Protein AF-0000000075262605 (afdb_homodimer)

pLDDT: mean 83.31, std 26.07, range [16.7, 98.94]

Radius of gyration: 32.66 Å; Cα contacts (8 Å, |Δi|>4): 1355; chains: 2; bounding box: 134×86×86 Å

Secondary structure (DSSP, 8-state):
----------------------------------------------S--GGGG------EEEEE-SS-EEEEETTTTEEEEEEEEE-TTTTS--TT--GGG---B--TTS-GGG---GGGTTTSS-EEEESS-GGG--S-HHHHHHTTBGGGEEEE-IIIIIIIIHHHHHHHHHHGGGT-SEEEEEEEEE--PEEE-SS--SS-EEEETTEEEEE-TTS-EEEEEE--TTT-EEEEEEEEE-TTSS-EE--SEEEEEEEEESSS-EEEEEEEEESS---TTS-GGGGEE-HHHHHHHHT----TTS-GGGPEEHHHHS----/----------------------------------------------S--GGGG------EEEEE-SSEEEEEETTTTEEEEEEEEE-TTTTS--TT--GGG---B--TTS-GGG---GGGTTTSS-EEEESS-GGG--S-HHHHHHTTBGGGEEEE-IIIIIIIIHHHHHHHHHHGGGT-SEEEEEEEEE--PEEE-SS--SS-EEEETTEEEEE-TTS-EEEEEE--TTT-EEEEEEEEE-TTSS-EE--SEEEEEEEEESSS-EEEEEEEEESS---TTS-GGGGEE-HHHHHHHHT----TTS-GGGPEEHHHHS----

Solvent-accessible surface area (backbone atoms only — not comparable to full-atom values): 34974 Å² total; per-residue (Å²): 134,80,89,85,86,86,87,92,85,90,88,90,85,89,87,83,73,80,82,80,81,76,78,78,77,73,78,75,77,72,75,70,74,68,70,73,63,79,67,70,67,66,71,72,64,65,80,39,61,56,56,78,33,37,71,41,54,71,62,69,49,74,45,82,45,67,47,31,34,29,24,26,32,38,36,42,45,23,31,58,33,27,30,27,51,42,26,60,72,50,54,39,70,30,84,90,43,55,75,88,78,46,61,75,38,50,42,81,87,43,59,75,84,48,44,53,51,68,62,31,45,59,92,57,80,40,35,85,27,55,51,53,47,52,85,63,18,26,51,34,51,67,34,27,36,57,37,28,24,40,56,35,23,40,50,24,34,36,76,34,14,52,78,33,43,52,45,36,48,52,50,46,59,58,55,46,29,80,80,20,63,37,34,34,40,38,20,26,59,32,67,49,30,28,55,56,64,93,56,90,64,87,65,68,35,31,36,50,33,43,30,28,34,29,46,49,99,57,53,42,56,40,80,72,40,66,44,62,46,87,78,66,46,31,28,36,63,34,49,31,35,30,44,76,15,62,51,29,52,33,42,49,22,32,36,41,37,37,44,34,22,80,70,90,56,44,28,34,44,26,33,54,44,65,53,40,60,34,52,65,83,54,49,48,60,45,27,54,50,61,61,64,35,54,23,48,42,58,30,35,48,75,44,72,72,48,73,68,88,69,47,39,56,32,64,79,77,41,83,46,59,85,137,84,83,83,80,88,84,91,83,91,87,89,80,86,80,77,76,70,78,73,77,76,77,75,76,71,79,73,76,71,75,70,76,68,69,75,65,78,67,72,66,66,71,70,65,65,82,40,60,56,55,76,33,36,72,40,53,72,63,69,49,74,45,82,48,66,47,30,35,29,26,28,32,38,37,42,45,25,32,59,34,27,30,28,51,44,26,61,71,49,54,38,68,29,84,90,43,54,74,87,78,45,61,75,37,52,43,81,88,43,61,75,85,48,44,53,51,67,59,31,45,59,93,56,80,40,35,84,27,55,52,52,48,52,84,63,16,27,50,34,50,68,33,27,37,57,35,29,24,40,55,36,22,40,50,22,35,36,77,35,14,50,78,34,44,52,45,36,48,51,49,45,59,60,56,46,27,80,81,20,62,38,33,36,40,38,20,28,58,32,69,48,30,28,55,56,66,97,58,90,64,88,64,68,34,30,37,51,35,44,30,28,33,29,46,47,99,58,53,40,57,39,80,73,42,67,43,61,48,86,76,65,46,32,28,36,63,35,49,31,35,29,45,75,15,61,52,29,53,32,43,48,22,33,36,42,37,38,43,34,23,82,71,90,57,43,27,34,44,26,34,54,44,65,54,40,60,36,52,67,84,53,49,47,61,42,26,54,50,61,59,64,36,55,23,47,42,58,30,34,50,76,44,74,72,49,72,68,87,69,47,40,57,34,64,78,76,41,84,46,58,86

Organism: NCBI:txid747725

Sequence (644 aa):
MAIPLSHYFWLTGGFFMGMFFMYNIVPFRITNQHQRGNNLHIRQEPPNNVLKFGNPGPISDIFQRTAYTASFNRRDRIPHWVGEHLTAESLRRGQNVSRDKSRFTGDQAVPDMFRVYTNDYTNSGYDRGHMAPAGDAVSSQAAMDETFLLTNIAPQVGPGFNRQYWAYLEQFCRDLTKNFTDVYVYSGPLFLPQLATTRASSSEAYALADSKIEFDEDGAIKVISKVSNTKDKYRMQYDMIGANGPTIAVPTHYFKILLVSNGTDYASGAFVLPNQAIDHAIPLDRFLVDLRAIEKASGLTFFELLDRTTFTNLCDLVRCVVMAIPLSHYFWLTGGFFMGMFFMYNIVPFRITNQHQRGNNLHIRQEPPNNVLKFGNPGPISDIFQRTAYTASFNRRDRIPHWVGEHLTAESLRRGQNVSRDKSRFTGDQAVPDMFRVYTNDYTNSGYDRGHMAPAGDAVSSQAAMDETFLLTNIAPQVGPGFNRQYWAYLEQFCRDLTKNFTDVYVYSGPLFLPQLATTRASSSEAYALADSKIEFDEDGAIKVISKVSNTKDKYRMQYDMIGANGPTIAVPTHYFKILLVSNGTDYASGAFVLPNQAIDHAIPLDRFLVDLRAIEKASGLTFFELLDRTTFTNLCDLVRCVV

Foldseek 3Di:
DDDDDDDDDDDDDDDDDPDPPPPPPPPPPPPPPPPPPCPPPVVPDPPDCPCVVHDPDDDQDWDDADFWIFGFDLQQLETLKIKGKAAPVQQDAAPPADLVVAAAAWDPVDPPSRIDGPVLCPVQQWDFAFRDALSSHRRDNRSSNVSNHSNRTATFHDAQDRPAPVVVVVVVQNVVNVVFRIKMKMKGFFWWWWWDDPDPDPWIWTDLQQWIWTADPQQFTDTDDGNDPPPIDTGTDFFFTGDVDRRHTHGQKMKMKMWTHNPDAIAIWIFIGGRDRHDLADFRCSRTDDPVSRCNRSVDDPDPVDDCVRHHHPCVVDPRHD/DQPDDDDDDDDDDDDPPPPPPPPPVPVPPPPCPVPPPPPPPVVPDPPDCPCVVHDPDDDQDWDDADFWIFGFDLQQLETLKIKGKAAPVQQDAAPPADLVPAAAAWDPVDPPSRIDGPVLCPVQQWDFAFRDALSSHRRDNRSSNVSNHSNRTATFHDAQDRPAPVVVVVVVQNVVNVVFRIKMKMKGFFWWWWWDDPDPDPWIWTDLQQWIWTADPQQFTDTDDGNDPPPIDTGTDFFFTGDVDRRHTHGQKMKMKMWTHNPDAIAIWIFIGGRDRHDLADFRCSRTDDPVSRCNRSVDDPPPVDDCVRHHHPCVVDPRHD

Nearest PDB structures (foldseek):
  3ism-assembly1_A  TM=8.769E-01  e=5.949E-26  Drosophila melanogaster
  4qn0-assembly2_B  TM=9.328E-01  e=4.264E-24  Caenorhabditis elegans
  5gkc-assembly1_B  TM=9.105E-01  e=2.862E-24  Caenorhabditis elegans
  3s5b-assembly1_B  TM=9.061E-01  e=8.943E-24  Caenorhabditis elegans
  5gkp-assembly1_B  TM=9.124E-01  e=1.493E-23  Caenorhabditis elegans

Structure (mmCIF, N/CA/C/O backbone):
data_AF-0000000075262605-model_v1
#
loop_
_entity.id
_entity.type
_entity.pdbx_description
1 polymer Endonuclease
#
loop_
_atom_site.group_PDB
_atom_site.id
_atom_site.type_symbol
_atom_site.label_atom_id
_atom_site.label_alt_id
_atom_site.label_comp_id
_atom_site.label_asym_id
_atom_site.label_entity_id
_atom_site.label_seq_id
_atom_site.pdbx_PDB_ins_code
_atom_site.Cartn_x
_atom_site.Cartn_y
_atom_site.Cartn_z
_atom_site.occupancy
_atom_site.B_iso_or_equiv
_atom_site.auth_seq_id
_atom_site.auth_comp_id
_atom_site.auth_asym_id
_atom_site.auth_atom_id
_atom_site.pdbx_PDB_model_num
ATOM 1 N N . MET A 1 1 ? 63.75 -52.125 20.531 1 20.48 1 MET A N 1
ATOM 2 C CA . MET A 1 1 ? 64 -52.719 21.844 1 20.48 1 MET A CA 1
ATOM 3 C C . MET A 1 1 ? 63.625 -51.75 22.969 1 20.48 1 MET A C 1
ATOM 5 O O . MET A 1 1 ? 64.125 -51.875 24.094 1 20.48 1 MET A O 1
ATOM 9 N N . ALA A 1 2 ? 62.938 -50.688 22.656 1 19.08 2 ALA A N 1
ATOM 10 C CA . ALA A 1 2 ? 63.094 -49.469 23.422 1 19.08 2 ALA A CA 1
ATOM 11 C C . ALA A 1 2 ? 62.656 -49.656 24.859 1 19.08 2 ALA A C 1
ATOM 13 O O . ALA A 1 2 ? 61.844 -50.531 25.156 1 19.08 2 ALA A O 1
ATOM 14 N N . ILE A 1 3 ? 63.031 -48.594 25.609 1 18.39 3 ILE A N 1
ATOM 15 C CA . ILE A 1 3 ? 63.344 -48.531 27.031 1 18.39 3 ILE A CA 1
ATOM 16 C C . ILE A 1 3 ? 62.062 -48.719 27.844 1 18.39 3 ILE A C 1
ATOM 18 O O . ILE A 1 3 ? 61 -48.219 27.453 1 18.39 3 ILE A O 1
ATOM 22 N N . PRO A 1 4 ? 62.156 -48.906 29.156 1 18.47 4 PRO A N 1
ATOM 23 C CA . PRO A 1 4 ? 61.75 -49.719 30.297 1 18.47 4 PRO A CA 1
ATOM 24 C C . PRO A 1 4 ? 60.688 -49.031 31.156 1 18.47 4 PRO A C 1
ATOM 26 O O . PRO A 1 4 ? 59.688 -49.656 31.547 1 18.47 4 PRO A O 1
ATOM 29 N N . LEU A 1 5 ? 61.062 -47.781 31.672 1 17.72 5 LEU A N 1
ATOM 30 C CA . LEU A 1 5 ? 61.281 -47.688 33.094 1 17.72 5 LEU A CA 1
ATOM 31 C C . LEU A 1 5 ? 59.969 -47.625 33.844 1 17.72 5 LEU A C 1
ATOM 33 O O . LEU A 1 5 ? 58.969 -47.125 33.312 1 17.72 5 LEU A O 1
ATOM 37 N N . SER A 1 6 ? 59.938 -47.5 35.281 1 17.69 6 SER A N 1
ATOM 38 C CA . SER A 1 6 ? 59.562 -48.188 36.531 1 17.69 6 SER A CA 1
ATOM 39 C C . SER A 1 6 ? 58.438 -47.438 37.219 1 17.69 6 SER A C 1
ATOM 41 O O . SER A 1 6 ? 57.375 -48.031 37.531 1 17.69 6 SER A O 1
ATOM 43 N N . HIS A 1 7 ? 58.719 -46.5 38.281 1 16.7 7 HIS A N 1
ATOM 44 C CA . HIS A 1 7 ? 58.656 -46.812 39.719 1 16.7 7 HIS A CA 1
ATOM 45 C C . HIS A 1 7 ? 57.344 -46.312 40.312 1 16.7 7 HIS A C 1
ATOM 47 O O . HIS A 1 7 ? 56.594 -47.125 40.875 1 16.7 7 HIS A O 1
ATOM 53 N N . TYR A 1 8 ? 57.438 -45.25 41.344 1 17.06 8 TYR A N 1
ATOM 54 C CA . TYR A 1 8 ? 57.312 -45.312 42.781 1 17.06 8 TYR A CA 1
ATOM 55 C C . TYR A 1 8 ? 55.875 -44.969 43.219 1 17.06 8 TYR A C 1
ATOM 57 O O . TYR A 1 8 ? 55.125 -44.312 42.5 1 17.06 8 TYR A O 1
ATOM 65 N N . PHE A 1 9 ? 55.594 -44.781 44.594 1 17.5 9 PHE A N 1
ATOM 66 C CA . PHE A 1 9 ? 54.938 -45.312 45.812 1 17.5 9 PHE A CA 1
ATOM 67 C C . PHE A 1 9 ? 53.781 -44.406 46.219 1 17.5 9 PHE A C 1
ATOM 69 O O . PHE A 1 9 ? 52.656 -44.875 46.406 1 17.5 9 PHE A O 1
ATOM 76 N N . TRP A 1 10 ? 54.062 -43.406 47.25 1 16.89 10 TRP A N 1
ATOM 77 C CA . TRP A 1 10 ? 53.625 -43.469 48.625 1 16.89 10 TRP A CA 1
ATOM 78 C C . TRP A 1 10 ? 52.281 -42.812 48.844 1 16.89 10 TRP A C 1
ATOM 80 O O . TRP A 1 10 ? 51.812 -42.031 48 1 16.89 10 TRP A O 1
ATOM 90 N N . LEU A 1 11 ? 52 -42.156 50.125 1 17.41 11 LEU A N 1
ATOM 91 C CA . LEU A 1 11 ? 51.25 -42.406 51.344 1 17.41 11 LEU A CA 1
ATOM 92 C C . LEU A 1 11 ? 50.031 -41.469 51.438 1 17.41 11 LEU A C 1
ATOM 94 O O . LEU A 1 11 ? 48.906 -41.938 51.656 1 17.41 11 LEU A O 1
ATOM 98 N N . THR A 1 12 ? 50.188 -40.25 52.281 1 17.58 12 THR A N 1
ATOM 99 C CA . THR A 1 12 ? 49.656 -40 53.625 1 17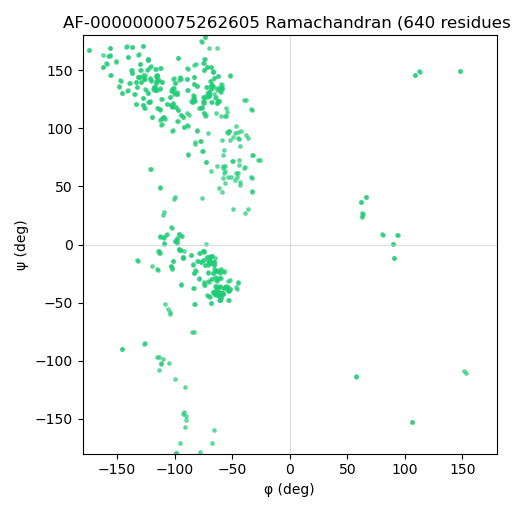.58 12 THR A CA 1
ATOM 100 C C . THR A 1 12 ? 48.281 -39.281 53.531 1 17.58 12 THR A C 1
ATOM 102 O O . THR A 1 12 ? 47.938 -38.781 52.469 1 17.58 12 THR A O 1
ATOM 105 N N . GLY A 1 13 ? 47.938 -38.312 54.562 1 17.58 13 GLY A N 1
ATOM 106 C CA . GLY A 1 13 ? 47.062 -38.188 55.719 1 17.58 13 GLY A CA 1
ATOM 107 C C . GLY A 1 13 ? 45.844 -37.312 55.469 1 17.58 13 GLY A C 1
ATOM 108 O O . GLY A 1 13 ? 44.719 -37.781 55.469 1 17.58 13 GLY A O 1
ATOM 109 N N . GLY A 1 14 ? 45.844 -35.906 56 1 17.64 14 GLY A N 1
ATOM 110 C CA . GLY A 1 14 ? 45.062 -35.375 57.094 1 17.64 14 GLY A CA 1
ATOM 111 C C . GLY A 1 14 ? 43.719 -34.781 56.656 1 17.64 14 GLY A C 1
ATOM 112 O O . GLY A 1 14 ? 43.406 -34.812 55.469 1 17.64 14 GLY A O 1
ATOM 113 N N . PHE A 1 15 ? 43.438 -33.344 57 1 21.19 15 PHE A N 1
ATOM 114 C CA . PHE A 1 15 ? 42.531 -32.656 57.938 1 21.19 15 PHE A CA 1
ATOM 115 C C . PHE A 1 15 ? 41.312 -32.094 57.219 1 21.19 15 PHE A C 1
ATOM 117 O O . PHE A 1 15 ? 41.438 -31.531 56.125 1 21.19 15 PHE A O 1
ATOM 124 N N . PHE A 1 16 ? 40.031 -32.531 57.562 1 21.19 16 PHE A N 1
ATOM 125 C CA . PHE A 1 16 ? 38.625 -32.562 57.25 1 21.19 16 PHE A CA 1
ATOM 126 C C . PHE A 1 16 ? 38 -31.156 57.344 1 21.19 16 PHE A C 1
ATOM 128 O O . PHE A 1 16 ? 36.844 -30.953 57.031 1 21.19 16 PHE A O 1
ATOM 135 N N . MET A 1 17 ? 38.656 -30.078 57.906 1 20 17 MET A N 1
ATOM 136 C CA . MET A 1 17 ? 37.812 -29.312 58.812 1 20 17 MET A CA 1
ATOM 137 C C . MET A 1 17 ? 36.781 -28.516 58.062 1 20 17 MET A C 1
ATOM 139 O O . MET A 1 17 ? 36.094 -27.656 58.625 1 20 17 MET A O 1
ATOM 143 N N . GLY A 1 18 ? 36.594 -28.469 56.812 1 21.12 18 GLY A N 1
ATOM 144 C CA . GLY A 1 18 ? 36.125 -27.172 56.344 1 21.12 18 GLY A CA 1
ATOM 145 C C . GLY A 1 18 ? 34.75 -26.781 56.906 1 21.12 18 GLY A C 1
ATOM 146 O O . GLY A 1 18 ? 33.906 -27.656 57.125 1 21.12 18 GLY A O 1
ATOM 147 N N . MET A 1 19 ? 34.562 -25.5 57.438 1 21.2 19 MET A N 1
ATOM 148 C CA . MET A 1 19 ? 33.656 -24.688 58.25 1 21.2 19 MET A CA 1
ATOM 149 C C . MET A 1 19 ? 32.281 -24.594 57.656 1 21.2 19 MET A C 1
ATOM 151 O O . MET A 1 19 ? 32.125 -24.281 56.469 1 21.2 19 MET A O 1
ATOM 155 N N . PHE A 1 20 ? 31.219 -25.234 58.281 1 22.56 20 PHE A N 1
ATOM 156 C CA . PHE A 1 20 ? 29.766 -25.344 58.188 1 22.56 20 PHE A CA 1
ATOM 157 C C . PHE A 1 20 ? 29.109 -23.969 58.281 1 22.56 20 PHE A C 1
ATOM 159 O O . PHE A 1 20 ? 29.016 -23.406 59.375 1 22.56 20 PHE A O 1
ATOM 166 N N . PHE A 1 21 ? 29.469 -22.891 57.469 1 21.58 21 PHE A N 1
ATOM 167 C CA . PHE A 1 21 ? 28.891 -21.578 57.75 1 21.58 21 PHE A CA 1
ATOM 168 C C . PHE A 1 21 ? 27.375 -21.656 57.781 1 21.58 21 PHE A C 1
ATOM 170 O O . PHE A 1 21 ? 26.75 -22.172 56.844 1 21.58 21 PHE A O 1
ATOM 177 N N . MET A 1 22 ? 26.75 -21.781 59.031 1 21.52 22 MET A N 1
ATOM 178 C CA . MET A 1 22 ? 25.375 -21.828 59.531 1 21.52 22 MET A CA 1
ATOM 179 C C . MET A 1 22 ? 24.578 -20.625 59.031 1 21.52 22 MET A C 1
ATOM 181 O O . MET A 1 22 ? 24.828 -19.484 59.438 1 21.52 22 MET A O 1
ATOM 185 N N . TYR A 1 23 ? 24.391 -20.312 57.75 1 21.5 23 TYR A N 1
ATOM 186 C CA . TYR A 1 23 ? 23.734 -19.062 57.344 1 21.5 23 TYR A CA 1
ATOM 187 C C . TYR A 1 23 ? 22.328 -18.984 57.938 1 21.5 23 TYR A C 1
ATOM 189 O O . TYR A 1 23 ? 21.531 -19.906 57.781 1 21.5 23 TYR A O 1
ATOM 197 N N . ASN A 1 24 ? 22.203 -18.391 59.188 1 22.25 24 ASN A N 1
ATOM 198 C CA . ASN A 1 24 ? 21 -18.078 59.969 1 22.25 24 ASN A CA 1
ATOM 199 C C . ASN A 1 24 ? 19.969 -17.344 59.094 1 22.25 24 ASN A C 1
ATOM 201 O O . ASN A 1 24 ? 20.266 -16.312 58.5 1 22.25 24 ASN A O 1
ATOM 205 N N . ILE A 1 25 ? 19.062 -18 58.469 1 24.56 25 ILE A N 1
ATOM 206 C CA . ILE A 1 25 ? 17.984 -17.484 57.625 1 24.56 25 ILE A CA 1
ATOM 207 C C . ILE A 1 25 ? 16.984 -16.719 58.5 1 24.56 25 ILE A C 1
ATOM 209 O O . ILE A 1 25 ? 16.328 -17.297 59.375 1 24.56 25 ILE A O 1
ATOM 213 N N . VAL A 1 26 ? 17.391 -15.609 59.156 1 25.31 26 VAL A N 1
ATOM 214 C CA . VAL A 1 26 ? 16.406 -14.906 60 1 25.31 26 VAL A CA 1
ATOM 215 C C . VAL A 1 26 ? 15.18 -14.562 59.156 1 25.31 26 VAL A C 1
ATOM 217 O O . VAL A 1 26 ? 15.305 -14.055 58.031 1 25.31 26 VAL A O 1
ATOM 220 N N . PRO A 1 27 ? 14.047 -15.125 59.531 1 26.28 27 PRO A N 1
ATOM 221 C CA . PRO A 1 27 ? 12.758 -14.93 58.875 1 26.28 27 PRO A CA 1
ATOM 222 C C . PRO A 1 27 ? 12.273 -13.484 58.938 1 26.28 27 PRO A C 1
ATOM 224 O O . PRO A 1 27 ? 12.148 -12.922 60.031 1 26.28 27 PRO A O 1
ATOM 227 N N . PHE A 1 28 ? 12.945 -12.539 58.25 1 23.47 28 PHE A N 1
ATOM 228 C CA . PHE A 1 28 ? 12.445 -11.18 58.375 1 23.47 28 PHE A CA 1
ATOM 229 C C . PHE A 1 28 ? 10.953 -11.117 58.062 1 23.47 28 PHE A C 1
ATOM 231 O O . PHE A 1 28 ? 10.508 -11.625 57.031 1 23.47 28 PHE A O 1
ATOM 238 N N . ARG A 1 29 ? 10.156 -11.133 59.156 1 25.95 29 ARG A N 1
ATOM 239 C CA . ARG A 1 29 ? 8.727 -10.859 59.188 1 25.95 29 ARG A CA 1
ATOM 240 C C . ARG A 1 29 ? 8.406 -9.539 58.469 1 25.95 29 ARG A C 1
ATOM 242 O O . ARG A 1 29 ? 8.688 -8.461 59 1 25.95 29 ARG A O 1
ATOM 249 N N . ILE A 1 30 ? 8.742 -9.367 57.188 1 25.53 30 ILE A N 1
ATOM 250 C CA . ILE A 1 30 ? 8.383 -8.086 56.594 1 25.53 30 ILE A CA 1
ATOM 251 C C . ILE A 1 30 ? 6.871 -7.875 56.719 1 25.53 30 ILE A C 1
ATOM 253 O O . ILE A 1 30 ? 6.09 -8.695 56.219 1 25.53 30 ILE A O 1
ATOM 257 N N . THR A 1 31 ? 6.418 -7.438 57.844 1 26.64 31 THR A N 1
ATOM 258 C CA . THR A 1 31 ? 5.066 -6.906 58 1 26.64 31 THR A CA 1
ATOM 259 C C . THR A 1 31 ? 4.754 -5.926 56.875 1 26.64 31 THR A C 1
ATOM 261 O O . THR A 1 31 ? 5.328 -4.836 56.812 1 26.64 31 THR A O 1
ATOM 264 N N . ASN A 1 32 ? 4.77 -6.383 55.688 1 24.81 32 ASN A N 1
ATOM 265 C CA . ASN A 1 32 ? 4.414 -5.469 54.594 1 24.81 32 ASN A CA 1
ATOM 266 C C . ASN A 1 32 ? 3.018 -4.891 54.781 1 24.81 32 ASN A C 1
ATOM 268 O O . ASN A 1 32 ? 2.023 -5.613 54.719 1 24.81 32 ASN A O 1
ATOM 272 N N . GLN A 1 33 ? 2.855 -4.055 55.875 1 27.7 33 GLN A N 1
ATOM 273 C CA . GLN A 1 33 ? 1.657 -3.225 55.812 1 27.7 33 GLN A CA 1
ATOM 274 C C . GLN A 1 33 ? 1.493 -2.619 54.406 1 27.7 33 GLN A C 1
ATOM 276 O O . GLN A 1 33 ? 2.279 -1.762 54 1 27.7 33 GLN A O 1
ATOM 281 N N . HIS A 1 34 ? 1.136 -3.418 53.5 1 27.75 34 HIS A N 1
ATOM 282 C CA . HIS A 1 34 ? 0.77 -2.898 52.188 1 27.75 34 HIS A CA 1
ATOM 283 C C . HIS A 1 34 ? -0.341 -1.859 52.312 1 27.75 34 HIS A C 1
ATOM 285 O O . HIS A 1 34 ? -1.474 -2.189 52.656 1 27.75 34 HIS A O 1
ATOM 291 N N . GLN A 1 35 ? -0.013 -0.757 53 1 26.56 35 GLN A N 1
ATOM 292 C CA . GLN A 1 35 ? -0.998 0.274 52.688 1 26.56 35 GLN A CA 1
ATOM 293 C C . GLN A 1 35 ? -1.275 0.336 51.188 1 26.56 35 GLN A C 1
ATOM 295 O O . GLN A 1 35 ? -0.358 0.537 50.375 1 26.56 35 GLN A O 1
ATOM 300 N N . ARG A 1 36 ? -2.252 -0.392 50.75 1 29.67 36 ARG A N 1
ATOM 301 C CA . ARG A 1 36 ? -2.844 -0.168 49.438 1 29.67 36 ARG A CA 1
ATOM 302 C C . ARG A 1 36 ? -3.047 1.32 49.188 1 29.67 36 ARG A C 1
ATOM 304 O O . ARG A 1 36 ? -3.965 1.934 49.719 1 29.67 36 ARG A O 1
ATOM 311 N N . GLY A 1 37 ? -1.969 2.033 49.406 1 26.3 37 GLY A N 1
ATOM 312 C CA . GLY A 1 37 ? -2.232 3.342 48.812 1 26.3 37 GLY A CA 1
ATOM 313 C C . GLY A 1 37 ? -2.906 3.27 47.469 1 26.3 37 GLY A C 1
ATOM 314 O O . GLY A 1 37 ? -2.5 2.486 46.594 1 26.3 37 GLY A O 1
ATOM 315 N N . ASN A 1 38 ? -4.234 3.424 47.469 1 30.86 38 ASN A N 1
ATOM 316 C CA . ASN A 1 38 ? -5.004 3.734 46.281 1 30.86 38 ASN A CA 1
ATOM 317 C C . ASN A 1 38 ? -4.215 4.621 45.312 1 30.86 38 ASN A C 1
ATOM 319 O O . ASN A 1 38 ? -4.23 5.848 45.438 1 30.86 38 ASN A O 1
ATOM 323 N N . ASN A 1 39 ? -3.023 4.207 45.156 1 31.66 39 ASN A N 1
ATOM 324 C CA . ASN A 1 39 ? -2.457 4.926 44.031 1 31.66 39 ASN A CA 1
ATOM 325 C C . ASN A 1 39 ? -3.387 4.875 42.812 1 31.66 39 ASN A C 1
ATOM 327 O O . ASN A 1 39 ? -3.529 3.832 42.188 1 31.66 39 ASN A O 1
ATOM 331 N N . LEU A 1 40 ? -4.453 5.598 42.938 1 31.86 40 LEU A N 1
ATOM 332 C CA . LEU A 1 40 ? -5.07 6.012 41.688 1 31.86 40 LEU A CA 1
ATOM 333 C C . LEU A 1 40 ? -4.02 6.246 40.594 1 31.86 40 LEU A C 1
ATOM 335 O O . LEU A 1 40 ? -3.361 7.289 40.594 1 31.86 40 LEU A O 1
ATOM 339 N N . HIS A 1 41 ? -3.314 5.242 40.344 1 33.03 41 HIS A N 1
ATOM 340 C CA . HIS A 1 41 ? -2.707 5.395 39.031 1 33.03 41 HIS A CA 1
ATOM 341 C C . HIS A 1 41 ? -3.688 6.016 38.031 1 33.03 41 HIS A C 1
ATOM 343 O O . HIS A 1 41 ? -4.656 5.371 37.625 1 33.03 41 HIS A O 1
ATOM 349 N N . ILE A 1 42 ? -4.055 7.207 38.25 1 31.19 42 ILE A N 1
ATOM 350 C CA . ILE A 1 42 ? -4.617 7.883 37.094 1 31.19 42 ILE A CA 1
ATOM 351 C C . ILE A 1 42 ? -3.945 7.371 35.812 1 31.19 42 ILE A C 1
ATOM 353 O O . ILE A 1 42 ? -2.742 7.559 35.625 1 31.19 42 ILE A O 1
ATOM 357 N N . ARG A 1 43 ? -4.324 6.309 35.438 1 36.53 43 ARG A N 1
ATOM 358 C CA . ARG A 1 43 ? -3.947 5.988 34.062 1 36.53 43 ARG A CA 1
ATOM 359 C C . ARG A 1 43 ? -3.742 7.254 33.25 1 36.53 43 ARG A C 1
ATOM 361 O O . ARG A 1 43 ? -4.707 7.953 32.938 1 36.53 43 ARG A O 1
ATOM 368 N N . GLN A 1 44 ? -2.703 8.008 33.438 1 36.75 44 GLN A N 1
ATOM 369 C CA . GLN A 1 44 ? -2.428 9.117 32.531 1 36.75 44 GLN A CA 1
ATOM 370 C C . GLN A 1 44 ? -2.797 8.766 31.094 1 36.75 44 GLN A C 1
ATOM 372 O O . GLN A 1 44 ? -2.305 7.773 30.547 1 36.75 44 GLN A O 1
ATOM 377 N N . GLU A 1 45 ? -3.961 9.039 30.641 1 48.84 45 GLU A N 1
ATOM 378 C CA . GLU A 1 45 ? -4.312 8.938 29.234 1 48.84 45 GLU A CA 1
ATOM 379 C C . GLU A 1 45 ? -3.121 9.281 28.344 1 48.84 45 GLU A C 1
ATOM 381 O O . GLU A 1 45 ? -2.377 10.227 28.625 1 48.84 45 GLU A O 1
ATOM 386 N N . PRO A 1 46 ? -2.666 8.336 27.609 1 56.72 46 PRO A N 1
ATOM 387 C CA . PRO A 1 46 ? -1.595 8.758 26.703 1 56.72 46 PRO A CA 1
ATOM 388 C C . PRO A 1 46 ? -1.83 10.148 26.125 1 56.72 46 PRO A C 1
ATOM 390 O O . PRO A 1 46 ? -2.979 10.555 25.922 1 56.72 46 PRO A O 1
ATOM 393 N N . PRO A 1 47 ? -0.876 11.055 26.297 1 59.03 47 PRO A N 1
ATOM 394 C CA . PRO A 1 47 ? -1.041 12.453 25.906 1 59.03 47 PRO A CA 1
ATOM 395 C C . PRO A 1 47 ? -1.674 12.625 24.531 1 59.03 47 PRO A C 1
ATOM 397 O O . PRO A 1 47 ? -2.4 13.594 24.297 1 59.03 47 PRO A O 1
ATOM 400 N N . ASN A 1 48 ? -1.413 11.672 23.578 1 71.94 48 ASN A N 1
ATOM 401 C CA . ASN A 1 48 ? -2.014 11.797 22.25 1 71.94 48 ASN A CA 1
ATOM 402 C C . ASN A 1 48 ? -3.051 10.703 22 1 71.94 48 ASN A C 1
ATOM 404 O O . ASN A 1 48 ? -2.697 9.539 21.812 1 71.94 48 ASN A O 1
ATOM 408 N N . ASN A 1 49 ? -4.293 11.016 22.094 1 86.25 49 ASN A N 1
ATOM 409 C CA . ASN A 1 49 ? -5.434 10.102 22.109 1 86.25 49 ASN A CA 1
ATOM 410 C C . ASN A 1 49 ? -6.109 10.016 20.75 1 86.25 49 ASN A C 1
ATOM 412 O O . ASN A 1 49 ? -7.336 9.977 20.656 1 86.25 49 ASN A O 1
ATOM 416 N N . VAL A 1 50 ? -5.371 9.984 19.688 1 94.06 50 VAL A N 1
ATOM 417 C CA . VAL A 1 50 ? -6 10.07 18.375 1 94.06 50 VAL A CA 1
ATOM 418 C C . VAL A 1 50 ? -6.625 8.727 18 1 94.06 50 VAL A C 1
ATOM 420 O O . VAL A 1 50 ? -7.48 8.656 17.109 1 94.06 50 VAL A O 1
ATOM 423 N N . LEU A 1 51 ? -6.305 7.637 18.672 1 95.31 51 LEU A N 1
ATOM 424 C CA . LEU A 1 51 ? -6.812 6.305 18.375 1 95.31 51 LEU A CA 1
ATOM 425 C C . LEU A 1 51 ? -8.148 6.062 19.062 1 95.31 51 LEU A C 1
ATOM 427 O O . LEU A 1 51 ? -8.828 5.07 18.781 1 95.31 51 LEU A O 1
ATOM 431 N N . LYS A 1 52 ? -8.547 6.98 19.938 1 94.38 52 LYS A N 1
ATOM 432 C CA . LYS A 1 52 ? -9.781 6.805 20.703 1 94.38 52 LYS A CA 1
ATOM 433 C C . LYS A 1 52 ? -11 6.797 19.781 1 94.38 52 LYS A C 1
ATOM 435 O O . LYS A 1 52 ? -12.062 6.297 20.156 1 94.38 52 LYS A O 1
ATOM 440 N N . PHE A 1 53 ? -10.82 7.367 18.609 1 96.12 53 PHE A N 1
ATOM 441 C CA . PHE A 1 53 ? -11.93 7.434 17.672 1 96.12 53 PHE A CA 1
ATOM 442 C C . PHE A 1 53 ? -11.898 6.262 16.703 1 96.12 53 PHE A C 1
ATOM 444 O O . PHE A 1 53 ? -12.656 6.227 15.734 1 96.12 53 PHE A O 1
ATOM 451 N N . GLY A 1 54 ? -11.016 5.301 16.906 1 96.5 54 GLY A N 1
ATOM 452 C CA . GLY A 1 54 ? -10.758 4.203 15.992 1 96.5 54 GLY A CA 1
ATOM 453 C C . GLY A 1 54 ? -9.406 4.312 15.297 1 96.5 54 GLY A C 1
ATOM 454 O O . GLY A 1 54 ? -8.938 5.418 15.016 1 96.5 54 GLY A O 1
ATOM 455 N N . ASN A 1 55 ? -8.805 3.18 15.055 1 97.19 55 ASN A N 1
ATOM 456 C CA . ASN A 1 55 ? -7.586 3.141 14.258 1 97.19 55 ASN A CA 1
ATOM 457 C C . ASN A 1 55 ? -7.883 3.311 12.766 1 97.19 55 ASN A C 1
ATOM 459 O O . ASN A 1 55 ? -8.562 2.48 12.164 1 97.19 55 ASN A O 1
ATOM 463 N N . PRO A 1 56 ? -7.344 4.398 12.156 1 98.25 56 PRO A N 1
ATOM 464 C CA . PRO A 1 56 ? -7.652 4.625 10.742 1 98.25 56 PRO A CA 1
ATOM 465 C C . PRO A 1 56 ? -7.191 3.48 9.844 1 98.25 56 PRO A C 1
ATOM 467 O O . PRO A 1 56 ? -7.695 3.322 8.727 1 98.25 56 PRO A O 1
ATOM 470 N N . GLY A 1 57 ? -6.262 2.713 10.289 1 97.31 57 GLY A N 1
ATOM 471 C CA . GLY A 1 57 ? -5.711 1.629 9.492 1 97.31 57 GLY A CA 1
ATOM 472 C C . GLY A 1 57 ? -4.316 1.92 8.969 1 97.31 57 GLY A C 1
ATOM 473 O O . GLY A 1 57 ? -3.533 2.604 9.633 1 97.31 57 GLY A O 1
ATOM 474 N N . PRO A 1 58 ? -4.07 1.273 7.871 1 97.62 58 PRO A N 1
ATOM 475 C CA . PRO A 1 58 ? -4.895 0.408 7.023 1 97.62 58 PRO A CA 1
ATOM 476 C C . PRO A 1 58 ? -5.141 -0.964 7.645 1 97.62 58 PRO A C 1
ATOM 478 O O . PRO A 1 58 ? -4.398 -1.387 8.531 1 97.62 58 PRO A O 1
ATOM 481 N N . ILE A 1 59 ? -6.148 -1.6 7.191 1 95.38 59 ILE A N 1
ATOM 482 C CA . ILE A 1 59 ? -6.445 -2.982 7.547 1 95.38 59 ILE A CA 1
ATOM 483 C C . ILE A 1 59 ? -6.051 -3.908 6.398 1 95.38 59 ILE A C 1
ATOM 485 O O . ILE A 1 59 ? -6.484 -3.713 5.258 1 95.38 59 ILE A O 1
ATOM 489 N N . SER A 1 60 ? -5.137 -4.844 6.648 1 95.94 60 SER A N 1
ATOM 490 C CA . SER A 1 60 ? -4.898 -5.965 5.742 1 95.94 60 SER A CA 1
ATOM 491 C C . SER A 1 60 ? -5.754 -7.168 6.113 1 95.94 60 SER A C 1
ATOM 493 O O . SER A 1 60 ? -5.43 -7.902 7.051 1 95.94 60 SER A O 1
ATOM 495 N N . ASP A 1 61 ? -6.824 -7.402 5.418 1 96.94 61 ASP A N 1
ATOM 496 C CA . ASP A 1 61 ? -7.734 -8.5 5.73 1 96.94 61 ASP A CA 1
ATOM 497 C C . ASP A 1 61 ? -7.074 -9.852 5.473 1 96.94 61 ASP A C 1
ATOM 499 O O . ASP A 1 61 ? -6.586 -10.109 4.371 1 96.94 61 ASP A O 1
ATOM 503 N N . ILE A 1 62 ? -7.039 -10.625 6.488 1 97.69 62 ILE A N 1
ATOM 504 C CA . ILE A 1 62 ? -6.531 -11.984 6.328 1 97.69 62 ILE A CA 1
ATOM 505 C C . ILE A 1 62 ? -7.699 -12.961 6.203 1 97.69 62 ILE A C 1
ATOM 507 O O . ILE A 1 62 ? -8.531 -13.062 7.105 1 97.69 62 ILE A O 1
ATOM 511 N N . PHE A 1 63 ? -7.77 -13.633 5.078 1 97.88 63 PHE A N 1
ATOM 512 C CA . PHE A 1 63 ? -8.805 -14.625 4.824 1 97.88 63 PHE A CA 1
ATOM 513 C C . PHE A 1 63 ? -8.203 -16.031 4.75 1 97.88 63 PHE A C 1
ATOM 515 O O . PHE A 1 63 ? -7.484 -16.344 3.803 1 97.88 63 PHE A O 1
ATOM 522 N N . GLN A 1 64 ? -8.43 -16.844 5.746 1 97.25 64 GLN A N 1
ATOM 523 C CA . GLN A 1 64 ? -8.031 -18.25 5.719 1 97.25 64 GLN A CA 1
ATOM 524 C C . GLN A 1 64 ? -9.117 -19.125 5.105 1 97.25 64 GLN A C 1
ATOM 526 O O . GLN A 1 64 ? -10.102 -19.453 5.77 1 97.25 64 GLN A O 1
ATOM 531 N N . ARG A 1 65 ? -8.898 -19.5 3.859 1 97.62 65 ARG A N 1
ATOM 532 C CA . ARG A 1 65 ? -9.852 -20.312 3.102 1 97.62 65 ARG A CA 1
ATOM 533 C C . ARG A 1 65 ? -9.445 -21.781 3.113 1 97.62 65 ARG A C 1
ATOM 535 O O . ARG A 1 65 ? -8.453 -22.156 3.748 1 97.62 65 ARG A O 1
ATOM 542 N N . THR A 1 66 ? -10.234 -22.578 2.453 1 96.88 66 THR A N 1
ATOM 543 C CA . THR A 1 66 ? -10.016 -24.016 2.486 1 96.88 66 THR A CA 1
ATOM 544 C C . THR A 1 66 ? -8.672 -24.375 1.861 1 96.88 66 THR A C 1
ATOM 546 O O . THR A 1 66 ? -7.895 -25.141 2.439 1 96.88 66 THR A O 1
ATOM 549 N N . ALA A 1 67 ? -8.367 -23.75 0.731 1 97.75 67 ALA A N 1
ATOM 550 C CA . ALA A 1 67 ? -7.188 -24.188 -0.017 1 97.75 67 ALA A CA 1
ATOM 551 C C . ALA A 1 67 ? -6.102 -23.125 -0.008 1 97.75 67 ALA A C 1
ATOM 553 O O . ALA A 1 67 ? -4.988 -23.344 -0.488 1 97.75 67 ALA A O 1
ATOM 554 N N . TYR A 1 68 ? -6.449 -21.922 0.53 1 98.5 68 TYR A N 1
ATOM 555 C CA . TYR A 1 68 ? -5.469 -20.844 0.49 1 98.5 68 TYR A CA 1
ATOM 556 C C . TYR A 1 68 ? -5.734 -19.828 1.586 1 98.5 68 TYR A C 1
ATOM 558 O O . TYR A 1 68 ? -6.805 -19.828 2.203 1 98.5 68 TYR A O 1
ATOM 566 N N . THR A 1 69 ? -4.746 -19.031 1.867 1 98.56 69 THR A N 1
ATOM 567 C CA . THR A 1 69 ? -4.848 -17.844 2.707 1 98.56 69 THR A CA 1
ATOM 568 C C . THR A 1 69 ? -4.5 -16.594 1.911 1 98.56 69 THR A C 1
ATOM 570 O O . THR A 1 69 ? -3.543 -16.594 1.133 1 98.56 69 THR A O 1
ATOM 573 N N . ALA A 1 70 ? -5.336 -15.562 2.113 1 98.62 70 ALA A N 1
ATOM 574 C CA . ALA A 1 70 ? -5.109 -14.328 1.37 1 98.62 70 ALA A CA 1
ATOM 575 C C . ALA A 1 70 ? -5 -13.133 2.314 1 98.62 70 ALA A C 1
ATOM 577 O O . ALA A 1 70 ? -5.742 -13.039 3.295 1 98.62 70 ALA A O 1
ATOM 578 N N . SER A 1 71 ? -4.039 -12.32 2.113 1 98.69 71 SER A N 1
ATOM 579 C CA . SER A 1 71 ? -3.988 -10.969 2.66 1 98.69 71 SER A CA 1
ATOM 580 C C . SER A 1 71 ? -4.465 -9.945 1.64 1 98.69 71 SER A C 1
ATOM 582 O O . SER A 1 71 ? -3.84 -9.766 0.591 1 98.69 71 SER A O 1
ATOM 584 N N . PHE A 1 72 ? -5.594 -9.25 1.947 1 98.81 72 PHE A N 1
ATOM 585 C CA . PHE A 1 72 ? -6.234 -8.391 0.96 1 98.81 72 PHE A CA 1
ATOM 586 C C . PHE A 1 72 ? -5.902 -6.926 1.225 1 98.81 72 PHE A C 1
ATOM 588 O O . PHE A 1 72 ? -5.914 -6.48 2.375 1 98.81 72 PHE A O 1
ATOM 595 N N . ASN A 1 73 ? -5.543 -6.223 0.193 1 98.75 73 ASN A N 1
ATOM 596 C CA . ASN A 1 73 ? -5.199 -4.805 0.186 1 98.75 73 ASN A CA 1
ATOM 597 C C . ASN A 1 73 ? -6.406 -3.934 -0.14 1 98.75 73 ASN A C 1
ATOM 599 O O . ASN A 1 73 ? -6.84 -3.869 -1.292 1 98.75 73 ASN A O 1
ATOM 603 N N . ARG A 1 74 ? -6.895 -3.217 0.811 1 98.31 74 ARG A N 1
ATOM 604 C CA . ARG A 1 74 ? -8.078 -2.395 0.609 1 98.31 74 ARG A CA 1
ATOM 605 C C . ARG A 1 74 ? -7.777 -1.206 -0.296 1 98.31 74 ARG A C 1
ATOM 607 O O . ARG A 1 74 ? -8.641 -0.765 -1.06 1 98.31 74 ARG A O 1
ATOM 614 N N . ARG A 1 75 ? -6.605 -0.681 -0.264 1 97.94 75 ARG A N 1
ATOM 615 C CA . ARG A 1 75 ? -6.258 0.483 -1.07 1 97.94 75 ARG A CA 1
ATOM 616 C C . ARG A 1 75 ? -6.234 0.134 -2.555 1 97.94 75 ARG A C 1
ATOM 618 O O . ARG A 1 75 ? -6.887 0.797 -3.363 1 97.94 75 ARG A O 1
ATOM 625 N N . ASP A 1 76 ? -5.527 -0.937 -2.889 1 98.44 76 ASP A N 1
ATOM 626 C CA . ASP A 1 76 ? -5.289 -1.274 -4.289 1 98.44 76 ASP A CA 1
ATOM 627 C C . ASP A 1 76 ? -6.352 -2.242 -4.809 1 98.44 76 ASP A C 1
ATOM 629 O O . ASP A 1 76 ? -6.43 -2.494 -6.012 1 98.44 76 ASP A O 1
ATOM 633 N N . ARG A 1 77 ? -7.16 -2.82 -3.961 1 98.44 77 ARG A N 1
ATOM 634 C CA . ARG A 1 77 ? -8.242 -3.746 -4.273 1 98.44 77 ARG A CA 1
ATOM 635 C C . ARG A 1 77 ? -7.711 -5.008 -4.941 1 98.44 77 ARG A C 1
ATOM 637 O O . ARG A 1 77 ? -8.297 -5.5 -5.906 1 98.44 77 ARG A O 1
ATOM 644 N N . ILE A 1 78 ? -6.578 -5.461 -4.547 1 98.88 78 ILE A N 1
ATOM 645 C CA . ILE A 1 78 ? -5.945 -6.723 -4.922 1 98.88 78 ILE A CA 1
ATOM 646 C C . ILE A 1 78 ? -5.262 -7.34 -3.705 1 98.88 78 ILE A C 1
ATOM 648 O O . ILE A 1 78 ? -5.051 -6.664 -2.695 1 98.88 78 ILE A O 1
ATOM 652 N N . PRO A 1 79 ? -4.961 -8.633 -3.754 1 98.88 79 PRO A N 1
ATOM 653 C CA . PRO A 1 79 ? -4.246 -9.203 -2.611 1 98.88 79 PRO A CA 1
ATOM 654 C C . PRO A 1 79 ? -2.828 -8.656 -2.469 1 98.88 79 PRO A C 1
ATOM 656 O O . PRO A 1 79 ? -2.205 -8.273 -3.463 1 98.88 79 PRO A O 1
ATOM 659 N N . HIS A 1 80 ? -2.383 -8.594 -1.172 1 98.81 80 HIS A N 1
ATOM 660 C CA . HIS A 1 80 ? -0.949 -8.445 -0.958 1 98.81 80 HIS A CA 1
ATOM 661 C C . HIS A 1 80 ? -0.194 -9.711 -1.348 1 98.81 80 HIS A C 1
ATOM 663 O O . HIS A 1 80 ? 0.89 -9.633 -1.931 1 98.81 80 HIS A O 1
ATOM 669 N N . TRP A 1 81 ? -0.741 -10.789 -0.923 1 98.94 81 TRP A N 1
ATOM 670 C CA . TRP A 1 81 ? -0.234 -12.133 -1.185 1 98.94 81 TRP A CA 1
ATOM 671 C C . TRP A 1 81 ? -1.313 -13.18 -0.938 1 98.94 81 TRP A C 1
ATOM 673 O O . TRP A 1 81 ? -2.285 -12.922 -0.222 1 98.94 81 TRP A O 1
ATOM 683 N N . VAL A 1 82 ? -1.193 -14.281 -1.623 1 98.94 82 VAL A N 1
ATOM 684 C CA . VAL A 1 82 ? -1.997 -15.484 -1.409 1 98.94 82 VAL A CA 1
ATOM 685 C C . VAL A 1 82 ? -1.083 -16.688 -1.235 1 98.94 82 VAL A C 1
ATOM 687 O O . VAL A 1 82 ? -0.187 -16.922 -2.051 1 98.94 82 VAL A O 1
ATOM 690 N N . GLY A 1 83 ? -1.279 -17.406 -0.142 1 98.81 83 GLY A N 1
ATOM 691 C CA . GLY A 1 83 ? -0.454 -18.562 0.17 1 98.81 83 GLY A CA 1
ATOM 692 C C . GLY A 1 83 ? -1.205 -19.875 0.069 1 98.81 83 GLY A C 1
ATOM 693 O O . GLY A 1 83 ? -2.371 -19.969 0.458 1 98.81 83 GLY A O 1
ATOM 694 N N . GLU A 1 84 ? -0.534 -20.891 -0.474 1 98.69 84 GLU A N 1
ATOM 695 C CA . GLU A 1 84 ? -1.086 -22.234 -0.63 1 98.69 84 GLU A CA 1
ATOM 696 C C . GLU A 1 84 ? -0.122 -23.297 -0.101 1 98.69 84 GLU A C 1
ATOM 698 O O . GLU A 1 84 ? 1.097 -23.125 -0.192 1 98.69 84 GLU A O 1
ATOM 703 N N . HIS A 1 85 ? -0.669 -24.312 0.471 1 98.5 85 HIS A N 1
ATOM 704 C CA . HIS A 1 85 ? 0.054 -25.547 0.745 1 98.5 85 HIS A CA 1
ATOM 705 C C . HIS A 1 85 ? -0.441 -26.688 -0.145 1 98.5 85 HIS A C 1
ATOM 707 O O . HIS A 1 85 ? -1.562 -27.172 0.026 1 98.5 85 HIS A O 1
ATOM 713 N N . LEU A 1 86 ? 0.397 -27.094 -1.099 1 98.31 86 LEU A N 1
ATOM 714 C CA . LEU A 1 86 ? 0.041 -28.141 -2.041 1 98.31 86 LEU A CA 1
ATOM 715 C C . LEU A 1 86 ? 0.713 -29.469 -1.665 1 98.31 86 LEU A C 1
ATOM 717 O O . LEU A 1 86 ? 1.906 -29.484 -1.354 1 98.31 86 LEU A O 1
ATOM 721 N N . THR A 1 87 ? -0.002 -30.484 -1.667 1 97.56 87 THR A N 1
ATOM 722 C CA . THR A 1 87 ? 0.446 -31.859 -1.535 1 97.56 87 THR A CA 1
ATOM 723 C C . THR A 1 87 ? -0.194 -32.75 -2.605 1 97.56 87 THR A C 1
ATOM 725 O O . THR A 1 87 ? -1.175 -32.344 -3.238 1 97.56 87 THR A O 1
ATOM 728 N N . ALA A 1 88 ? 0.423 -33.906 -2.77 1 97.44 88 ALA A N 1
ATOM 729 C CA . ALA A 1 88 ? -0.213 -34.844 -3.689 1 97.44 88 ALA A CA 1
ATOM 730 C C . ALA A 1 88 ? -1.664 -35.094 -3.295 1 97.44 88 ALA A C 1
ATOM 732 O O . ALA A 1 88 ? -2.543 -35.188 -4.156 1 97.44 88 ALA A O 1
ATOM 733 N N . GLU A 1 89 ? -1.98 -35.156 -2.059 1 96.25 89 GLU A N 1
ATOM 734 C CA . GLU A 1 89 ? -3.32 -35.438 -1.548 1 96.25 89 GLU A CA 1
ATOM 735 C C . GLU A 1 89 ? -4.262 -34.25 -1.796 1 96.25 89 GLU A C 1
ATOM 737 O O . GLU A 1 89 ? -5.406 -34.438 -2.211 1 96.25 89 GLU A O 1
ATOM 742 N N . SER A 1 90 ? -3.766 -33.062 -1.529 1 95.75 90 SER A N 1
ATOM 743 C CA . SER A 1 90 ? -4.621 -31.875 -1.669 1 95.75 90 SER A CA 1
ATOM 744 C C . SER A 1 90 ? -5.016 -31.656 -3.125 1 95.75 90 SER A C 1
ATOM 746 O O . SER A 1 90 ? -5.984 -30.953 -3.41 1 95.75 90 SER A O 1
ATOM 748 N N . LEU A 1 91 ? -4.242 -32.312 -4.055 1 97.75 91 LEU A N 1
ATOM 749 C CA . LEU A 1 91 ? -4.477 -32.094 -5.48 1 97.75 91 LEU A CA 1
ATOM 750 C C . LEU A 1 91 ? -5.336 -33.188 -6.066 1 97.75 91 LEU A C 1
ATOM 752 O O . LEU A 1 91 ? -5.602 -33.219 -7.27 1 97.75 91 LEU A O 1
ATOM 756 N N . ARG A 1 92 ? -5.727 -34.062 -5.254 1 97.38 92 ARG A N 1
ATOM 757 C CA . ARG A 1 92 ? -6.66 -35.094 -5.711 1 97.38 92 ARG A CA 1
ATOM 758 C C . ARG A 1 92 ? -8.07 -34.531 -5.871 1 97.38 92 ARG A C 1
ATOM 760 O O . ARG A 1 92 ? -8.625 -33.969 -4.926 1 97.38 92 ARG A O 1
ATOM 767 N N . ARG A 1 93 ? -8.562 -34.75 -6.973 1 97.44 93 ARG A N 1
ATOM 768 C CA . ARG A 1 93 ? -9.875 -34.188 -7.285 1 97.44 93 ARG A CA 1
ATOM 769 C C . ARG A 1 93 ? -10.977 -34.875 -6.492 1 97.44 93 ARG A C 1
ATOM 771 O O . ARG A 1 93 ? -11.031 -36.125 -6.445 1 97.44 93 ARG A O 1
ATOM 778 N N . GLY A 1 94 ? -11.805 -34.062 -5.879 1 97.25 94 GLY A N 1
ATOM 779 C CA . GLY A 1 94 ? -12.961 -34.594 -5.176 1 97.25 94 GLY A CA 1
ATOM 780 C C . GLY A 1 94 ? -14.094 -35 -6.102 1 97.25 94 GLY A C 1
ATOM 781 O O . GLY A 1 94 ? -14.008 -34.781 -7.316 1 97.25 94 GLY A O 1
ATOM 782 N N . GLN A 1 95 ? -15.078 -35.562 -5.523 1 96.69 95 GLN A N 1
ATOM 783 C CA . GLN A 1 95 ? -16.234 -36 -6.297 1 96.69 95 GLN A CA 1
ATOM 784 C C . GLN A 1 95 ? -17.047 -34.812 -6.801 1 96.69 95 GLN A C 1
ATOM 786 O O . GLN A 1 95 ? -17.344 -33.906 -6.039 1 96.69 95 GLN A O 1
ATOM 791 N N . ASN A 1 96 ? -17.375 -34.781 -8.008 1 97 96 ASN A N 1
ATOM 792 C CA . ASN A 1 96 ? -18.266 -33.844 -8.648 1 97 96 ASN A CA 1
ATOM 793 C C . ASN A 1 96 ? -17.719 -32.406 -8.578 1 97 96 ASN A C 1
ATOM 795 O O . ASN A 1 96 ? -18.484 -31.453 -8.469 1 97 96 ASN A O 1
ATOM 799 N N . VAL A 1 97 ? -16.438 -32.25 -8.438 1 98.12 97 VAL A N 1
ATOM 800 C CA . VAL A 1 97 ? -15.812 -30.922 -8.438 1 98.12 97 VAL A CA 1
ATOM 801 C C . VAL A 1 97 ? -15.586 -30.469 -9.875 1 98.12 97 VAL A C 1
ATOM 803 O O . VAL A 1 97 ? -15.055 -31.219 -10.703 1 98.12 97 VAL A O 1
ATOM 806 N N . SER A 1 98 ? -16.062 -29.25 -10.227 1 97.75 98 SER A N 1
ATOM 807 C CA . SER A 1 98 ? -15.922 -28.719 -11.578 1 97.75 98 SER A CA 1
ATOM 808 C C . SER A 1 98 ? -15.789 -27.203 -11.57 1 97.75 98 SER A C 1
ATOM 810 O O . SER A 1 98 ? -16.531 -26.516 -10.875 1 97.75 98 SER A O 1
ATOM 812 N N . ARG A 1 99 ? -14.852 -26.75 -12.359 1 97 99 ARG A N 1
ATOM 813 C CA . ARG A 1 99 ? -14.641 -25.312 -12.5 1 97 99 ARG A CA 1
ATOM 814 C C . ARG A 1 99 ? -15.875 -24.625 -13.078 1 97 99 ARG A C 1
ATOM 816 O O . ARG A 1 99 ? -16.156 -23.469 -12.758 1 97 99 ARG A O 1
ATOM 823 N N . ASP A 1 100 ? -16.672 -25.297 -13.875 1 97.25 100 ASP A N 1
ATOM 824 C CA . ASP A 1 100 ? -17.844 -24.766 -14.555 1 97.25 100 ASP A CA 1
ATOM 825 C C . ASP A 1 100 ? -18.938 -24.375 -13.555 1 97.25 100 ASP A C 1
ATOM 827 O O . ASP A 1 100 ? -19.859 -23.625 -13.898 1 97.25 100 ASP A O 1
ATOM 831 N N . LYS A 1 101 ? -18.812 -24.828 -12.359 1 97.94 101 LYS A N 1
ATOM 832 C CA . LYS A 1 101 ? -19.797 -24.547 -11.328 1 97.94 101 LYS A CA 1
ATOM 833 C C . LYS A 1 101 ? -19.391 -23.328 -10.5 1 97.94 101 LYS A C 1
ATOM 835 O O . LYS A 1 101 ? -20.141 -22.891 -9.625 1 97.94 101 LYS A O 1
ATOM 840 N N . SER A 1 102 ? -18.266 -22.812 -10.758 1 98.44 102 SER A N 1
ATOM 841 C CA . SER A 1 102 ? -17.734 -21.688 -9.984 1 98.44 102 SER A CA 1
ATOM 842 C C . SER A 1 102 ? -17.906 -20.375 -10.727 1 98.44 102 SER A C 1
ATOM 844 O O . SER A 1 102 ? -17.781 -20.312 -11.945 1 98.44 102 SER A O 1
ATOM 846 N N . ARG A 1 103 ? -18.219 -19.281 -9.93 1 98.31 103 ARG A N 1
ATOM 847 C CA . ARG A 1 103 ? -18.406 -17.953 -10.508 1 98.31 103 ARG A CA 1
ATOM 848 C C . ARG A 1 103 ? -17.656 -16.891 -9.703 1 98.31 103 ARG A C 1
ATOM 850 O O . ARG A 1 103 ? -17.641 -16.938 -8.469 1 98.31 103 ARG A O 1
ATOM 857 N N . PHE A 1 104 ? -17.109 -16.031 -10.461 1 98.62 104 PHE A N 1
ATOM 858 C CA . PHE A 1 104 ? -16.469 -14.906 -9.789 1 98.62 104 PHE A CA 1
ATOM 859 C C . PHE A 1 104 ? -17.5 -14.102 -8.992 1 98.62 104 PHE A C 1
ATOM 861 O O . PHE A 1 104 ? -18.578 -13.805 -9.492 1 98.62 104 PHE A O 1
ATOM 868 N N . THR A 1 105 ? -17.094 -13.766 -7.75 1 98.19 105 THR A N 1
ATOM 869 C CA . THR A 1 105 ? -18.016 -13.062 -6.867 1 98.19 105 THR A CA 1
ATOM 870 C C . THR A 1 105 ? -17.25 -12.109 -5.945 1 98.19 105 THR A C 1
ATOM 872 O O . THR A 1 105 ? -16.141 -12.406 -5.508 1 98.19 105 THR A O 1
ATOM 875 N N . GLY A 1 106 ? -17.875 -10.961 -5.738 1 98.31 106 GLY A N 1
ATOM 876 C CA . GLY A 1 106 ? -17.344 -10.086 -4.703 1 98.31 106 GLY A CA 1
ATOM 877 C C . GLY A 1 106 ? -17.328 -10.719 -3.328 1 98.31 106 GLY A C 1
ATOM 878 O O . GLY A 1 106 ? -18.281 -11.414 -2.951 1 98.31 106 GLY A O 1
ATOM 879 N N . ASP A 1 107 ? -16.312 -10.602 -2.643 1 98.62 107 ASP A N 1
ATOM 880 C CA . ASP A 1 107 ? -16.172 -11.18 -1.312 1 98.62 107 ASP A CA 1
ATOM 881 C C . ASP A 1 107 ? -16.906 -10.352 -0.267 1 98.62 107 ASP A C 1
ATOM 883 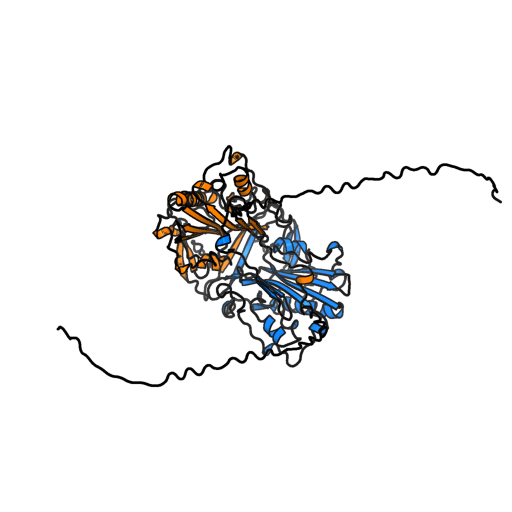O O . ASP A 1 107 ? -16.516 -9.227 0.04 1 98.62 107 ASP A O 1
ATOM 887 N N . GLN A 1 108 ? -17.859 -10.859 0.367 1 98.06 108 GLN A N 1
ATOM 888 C CA . GLN A 1 108 ? -18.719 -10.133 1.289 1 98.06 108 GLN A CA 1
ATOM 889 C C . GLN A 1 108 ? -18.016 -9.844 2.605 1 98.06 108 GLN A C 1
ATOM 891 O O . GLN A 1 108 ? -18.484 -9.023 3.404 1 98.06 108 GLN A O 1
ATOM 896 N N . ALA A 1 109 ? -16.891 -10.508 2.799 1 98.12 109 ALA A N 1
ATOM 897 C CA . ALA A 1 109 ? -16.125 -10.258 4.016 1 98.12 109 ALA A CA 1
ATOM 898 C C . ALA A 1 109 ? -15.422 -8.906 3.959 1 98.12 109 ALA A C 1
ATOM 900 O O . ALA A 1 109 ? -14.961 -8.391 4.984 1 98.12 109 ALA A O 1
ATOM 901 N N . VAL A 1 110 ? -15.258 -8.312 2.836 1 98.38 110 VAL A N 1
ATOM 902 C CA . VAL A 1 110 ? -14.656 -6.996 2.652 1 98.38 110 VAL A CA 1
ATOM 903 C C . VAL A 1 110 ? -15.734 -5.918 2.75 1 98.38 110 VAL A C 1
ATOM 905 O O . VAL A 1 110 ? -16.797 -6.035 2.133 1 98.38 110 VAL A O 1
ATOM 908 N N . PRO A 1 111 ? -15.492 -4.809 3.547 1 97.69 111 PRO A N 1
ATOM 909 C CA . PRO A 1 111 ? -16.469 -3.717 3.551 1 97.69 111 PRO A CA 1
ATOM 910 C C . PRO A 1 111 ? -16.812 -3.227 2.146 1 97.69 111 PRO A C 1
ATOM 912 O O . PRO A 1 111 ? -15.93 -3.154 1.281 1 97.69 111 PRO A O 1
ATOM 915 N N . ASP A 1 112 ? -18.016 -2.826 1.92 1 96.88 112 ASP A N 1
ATOM 916 C CA . ASP A 1 112 ? -18.547 -2.451 0.612 1 96.88 112 ASP A CA 1
ATOM 917 C C . ASP A 1 112 ? -17.672 -1.386 -0.047 1 96.88 112 ASP A C 1
ATOM 919 O O . ASP A 1 112 ? -17.406 -1.453 -1.248 1 96.88 112 ASP A O 1
ATOM 923 N N . MET A 1 113 ? -17.203 -0.494 0.69 1 95.81 113 MET A N 1
ATOM 924 C CA . MET A 1 113 ? -16.406 0.612 0.168 1 95.81 113 MET A CA 1
ATOM 925 C C . MET A 1 113 ? -15.148 0.097 -0.532 1 95.81 113 MET A C 1
ATOM 927 O O . MET A 1 113 ? -14.656 0.72 -1.475 1 95.81 113 MET A O 1
ATOM 931 N N . PHE A 1 114 ? -14.672 -1.073 -0.053 1 97.88 114 PHE A N 1
ATOM 932 C CA . PHE A 1 114 ? -13.398 -1.58 -0.548 1 97.88 114 PHE A CA 1
ATOM 933 C C . PHE A 1 114 ? -13.602 -2.857 -1.353 1 97.88 114 PHE A C 1
ATOM 935 O O . PHE A 1 114 ? -12.625 -3.494 -1.771 1 97.88 114 PHE A O 1
ATOM 942 N N . ARG A 1 115 ? -14.82 -3.262 -1.622 1 98 115 ARG A N 1
ATOM 943 C CA . ARG A 1 115 ? -15.125 -4.543 -2.25 1 98 115 ARG A CA 1
ATOM 944 C C . ARG A 1 115 ? -14.992 -4.457 -3.768 1 98 115 ARG A C 1
ATOM 946 O O . ARG A 1 115 ? -15.391 -3.459 -4.375 1 98 115 ARG A O 1
ATOM 953 N N . VAL A 1 116 ? -14.43 -5.426 -4.332 1 98.25 116 VAL A N 1
ATOM 954 C CA . VAL A 1 116 ? -14.312 -5.555 -5.781 1 98.25 116 VAL A CA 1
ATOM 955 C C . VAL A 1 116 ? -15.531 -6.285 -6.336 1 98.25 116 VAL A C 1
ATOM 957 O O . VAL A 1 116 ? -16.016 -7.254 -5.738 1 98.25 116 VAL A O 1
ATOM 960 N N . TYR A 1 117 ? -15.945 -5.859 -7.461 1 97.19 117 TYR A N 1
ATOM 961 C CA . TYR A 1 117 ? -17.062 -6.488 -8.156 1 97.19 117 TYR A CA 1
ATOM 962 C C . TYR A 1 117 ? -16.656 -6.941 -9.555 1 97.19 117 TYR A C 1
ATOM 964 O O . TYR A 1 117 ? -15.664 -6.453 -10.102 1 97.19 117 TYR A O 1
ATOM 972 N N . THR A 1 118 ? -17.406 -7.875 -10.086 1 97.12 118 THR A N 1
ATOM 973 C CA . THR A 1 118 ? -17.062 -8.461 -11.375 1 97.12 118 THR A CA 1
ATOM 974 C C . THR A 1 118 ? -17.047 -7.395 -12.469 1 97.12 118 THR A C 1
ATOM 976 O O . THR A 1 118 ? -16.219 -7.445 -13.375 1 97.12 118 THR A O 1
ATOM 979 N N . ASN A 1 119 ? -17.922 -6.438 -12.398 1 95.69 119 ASN A N 1
ATOM 980 C CA . ASN A 1 119 ? -18.016 -5.41 -13.438 1 95.69 119 ASN A CA 1
ATOM 981 C C . ASN A 1 119 ? -16.797 -4.496 -13.43 1 95.69 119 ASN A C 1
ATOM 983 O O . ASN A 1 119 ? -16.562 -3.758 -14.383 1 95.69 119 ASN A O 1
ATOM 987 N N . ASP A 1 120 ? -16.047 -4.535 -12.352 1 96.06 120 ASP A N 1
ATOM 988 C CA . ASP A 1 120 ? -14.812 -3.752 -12.305 1 96.06 120 ASP A CA 1
ATOM 989 C C . ASP A 1 120 ? -13.82 -4.227 -13.359 1 96.06 120 ASP A C 1
ATOM 991 O O . ASP A 1 120 ? -12.922 -3.48 -13.766 1 96.06 120 ASP A O 1
ATOM 995 N N . TYR A 1 121 ? -13.953 -5.43 -13.789 1 97 121 TYR A N 1
ATOM 996 C CA . TYR A 1 121 ? -13.031 -6.023 -14.758 1 97 121 TYR A CA 1
ATOM 997 C C . TYR A 1 121 ? -13.641 -6.027 -16.156 1 97 121 TYR A C 1
ATOM 999 O O . TYR A 1 121 ? -12.945 -6.309 -17.141 1 97 121 TYR A O 1
ATOM 1007 N N . THR A 1 122 ? -14.906 -5.793 -16.25 1 94.88 122 THR A N 1
ATOM 1008 C CA . THR A 1 122 ? -15.602 -5.848 -17.531 1 94.88 122 THR A CA 1
ATOM 1009 C C . THR A 1 122 ? -15.055 -4.789 -18.484 1 94.88 122 THR A C 1
ATOM 1011 O O . THR A 1 122 ? -14.961 -3.611 -18.125 1 94.88 122 THR A O 1
ATOM 1014 N N . ASN A 1 123 ? -14.539 -5.129 -19.656 1 93.25 123 ASN A N 1
ATOM 1015 C CA . ASN A 1 123 ? -13.977 -4.273 -20.703 1 93.25 123 ASN A CA 1
ATOM 1016 C C . ASN A 1 123 ? -12.75 -3.521 -20.203 1 93.25 123 ASN A C 1
ATOM 1018 O O . ASN A 1 123 ? -12.516 -2.375 -20.594 1 93.25 123 ASN A O 1
ATOM 1022 N N . SER A 1 124 ? -12.07 -4.094 -19.234 1 94.75 124 SER A N 1
ATOM 1023 C CA . SER A 1 124 ? -10.898 -3.443 -18.641 1 94.75 124 SER A CA 1
ATOM 1024 C C . SER A 1 124 ? -9.656 -3.678 -19.484 1 94.75 124 SER A C 1
ATOM 1026 O O . SER A 1 124 ? -8.664 -2.951 -19.359 1 94.75 124 SER A O 1
ATOM 1028 N N . GLY A 1 125 ? -9.672 -4.699 -20.266 1 95.81 125 GLY A N 1
ATOM 1029 C CA . GLY A 1 125 ? -8.484 -5.129 -21 1 95.81 125 GLY A CA 1
ATOM 1030 C C . GLY A 1 125 ? -7.637 -6.121 -20.219 1 95.81 125 GLY A C 1
ATOM 1031 O O . GLY A 1 125 ? -6.629 -6.613 -20.734 1 95.81 125 GLY A O 1
ATOM 1032 N N . TYR A 1 126 ? -8.094 -6.461 -19.016 1 98.06 126 TYR A N 1
ATOM 1033 C CA . TYR A 1 126 ? -7.328 -7.387 -18.188 1 98.06 126 TYR A CA 1
ATOM 1034 C C . TYR A 1 126 ? -8.18 -8.586 -17.781 1 98.06 126 TYR A C 1
ATOM 1036 O O . TYR A 1 126 ? -9.398 -8.469 -17.641 1 98.06 126 TYR A O 1
ATOM 1044 N N . ASP A 1 127 ? -7.484 -9.656 -17.609 1 98.69 127 ASP A N 1
ATOM 1045 C CA . ASP A 1 127 ? -8.133 -10.859 -17.078 1 98.69 127 ASP A CA 1
ATOM 1046 C C . ASP A 1 127 ? -8.242 -10.797 -15.555 1 98.69 127 ASP A C 1
ATOM 1048 O O . ASP A 1 127 ? -7.5 -10.062 -14.906 1 98.69 127 ASP A O 1
ATOM 1052 N N . ARG A 1 128 ? -9.211 -11.516 -15.062 1 98.69 128 ARG A N 1
ATOM 1053 C CA . ARG A 1 128 ? -9.281 -11.812 -13.633 1 98.69 128 ARG A CA 1
ATOM 1054 C C . ARG A 1 128 ? -8.312 -12.922 -13.25 1 98.69 128 ARG A C 1
ATOM 1056 O O . ARG A 1 128 ? -8.68 -14.102 -13.234 1 98.69 128 ARG A O 1
ATOM 1063 N N . GLY A 1 129 ? -7.09 -12.539 -12.914 1 98.81 129 GLY A N 1
ATOM 1064 C CA . GLY A 1 129 ? -6.012 -13.484 -12.68 1 98.81 129 GLY A CA 1
ATOM 1065 C C . GLY A 1 129 ? -6.027 -14.07 -11.281 1 98.81 129 GLY A C 1
ATOM 1066 O O . GLY A 1 129 ? -5.969 -13.336 -10.289 1 98.81 129 GLY A O 1
ATOM 1067 N N . HIS A 1 130 ? -6.066 -15.367 -11.203 1 98.88 130 HIS A N 1
ATOM 1068 C CA . HIS A 1 130 ? -6.008 -16.062 -9.922 1 98.88 130 HIS A CA 1
ATOM 1069 C C . HIS A 1 130 ? -4.609 -15.977 -9.312 1 98.88 130 HIS A C 1
ATOM 1071 O O . HIS A 1 130 ? -3.611 -16.109 -10.023 1 98.88 130 HIS A O 1
ATOM 1077 N N . MET A 1 131 ? -4.578 -15.688 -8 1 98.88 131 MET A N 1
ATOM 1078 C CA . MET A 1 131 ? -3.354 -15.953 -7.254 1 98.88 131 MET A CA 1
ATOM 1079 C C . MET A 1 131 ? -3.287 -17.422 -6.824 1 98.88 131 MET A C 1
ATOM 1081 O O . MET A 1 131 ? -2.293 -18.094 -7.082 1 98.88 131 MET A O 1
ATOM 1085 N N . ALA A 1 132 ? -4.336 -17.891 -6.199 1 98.88 132 ALA A N 1
ATOM 1086 C CA . ALA A 1 132 ? -4.57 -19.328 -6.027 1 98.88 132 ALA A CA 1
ATOM 1087 C C . ALA A 1 132 ? -5.52 -19.859 -7.098 1 98.88 132 ALA A C 1
ATOM 1089 O O . ALA A 1 132 ? -6.73 -19.625 -7.035 1 98.88 132 ALA A O 1
ATOM 1090 N N . PRO A 1 133 ? -4.984 -20.609 -8.07 1 98.81 133 PRO A N 1
ATOM 1091 C CA . PRO A 1 133 ? -5.82 -21.016 -9.195 1 98.81 133 PRO A CA 1
ATOM 1092 C C . PRO A 1 133 ? -6.801 -22.141 -8.836 1 98.81 133 PRO A C 1
ATOM 1094 O O . PRO A 1 133 ? -6.547 -22.906 -7.91 1 98.81 133 PRO A O 1
ATOM 1097 N N . ALA A 1 134 ? -7.844 -22.219 -9.578 1 98.69 134 ALA A N 1
ATOM 1098 C CA . ALA A 1 134 ? -8.883 -23.234 -9.375 1 98.69 134 ALA A CA 1
ATOM 1099 C C . ALA A 1 134 ? -8.289 -24.641 -9.414 1 98.69 134 ALA A C 1
ATOM 1101 O O . ALA A 1 134 ? -8.703 -25.516 -8.641 1 98.69 134 ALA A O 1
ATOM 1102 N N . GLY A 1 135 ? -7.312 -24.844 -10.258 1 98.31 135 GLY A N 1
ATOM 1103 C CA . GLY A 1 135 ? -6.703 -26.156 -10.43 1 98.31 135 GLY A CA 1
ATOM 1104 C C . GLY A 1 135 ? -5.973 -26.641 -9.195 1 98.31 135 GLY A C 1
ATOM 1105 O O . GLY A 1 135 ? -5.641 -27.828 -9.086 1 98.31 135 GLY A O 1
ATOM 1106 N N . ASP A 1 136 ? -5.707 -25.719 -8.266 1 98.56 136 ASP A N 1
ATOM 1107 C CA . ASP A 1 136 ? -5.02 -26.094 -7.035 1 98.56 136 ASP A CA 1
ATOM 1108 C C . ASP A 1 136 ? -6.016 -26.438 -5.93 1 98.56 136 ASP A C 1
ATOM 1110 O O . ASP A 1 136 ? -5.625 -26.906 -4.855 1 98.56 136 ASP A O 1
ATOM 1114 N N . ALA A 1 137 ? -7.281 -26.156 -6.121 1 98.25 137 ALA A N 1
ATOM 1115 C CA . ALA A 1 137 ? -8.305 -26.328 -5.094 1 98.25 137 ALA A CA 1
ATOM 1116 C C . ALA A 1 137 ? -9.391 -27.297 -5.559 1 98.25 137 ALA A C 1
ATOM 1118 O O . ALA A 1 137 ? -10.578 -26.953 -5.539 1 98.25 137 ALA A O 1
ATOM 1119 N N . VAL A 1 138 ? -9.031 -28.562 -5.766 1 98.19 138 VAL A N 1
ATOM 1120 C CA . VAL A 1 138 ? -9.938 -29.469 -6.457 1 98.19 138 VAL A CA 1
ATOM 1121 C C . VAL A 1 138 ? -10.492 -30.5 -5.465 1 98.19 138 VAL A C 1
ATOM 1123 O O . VAL A 1 138 ? -11.273 -31.375 -5.844 1 98.19 138 VAL A O 1
ATOM 1126 N N . SER A 1 139 ? -10.102 -30.406 -4.191 1 96.94 139 SER A N 1
ATOM 1127 C CA . SER A 1 139 ? -10.5 -31.422 -3.209 1 96.94 139 SER A CA 1
ATOM 1128 C C . SER A 1 139 ? -11.992 -31.359 -2.938 1 96.94 139 SER A C 1
ATOM 1130 O O . SER A 1 139 ? -12.594 -32.375 -2.541 1 96.94 139 SER A O 1
ATOM 1132 N N . SER A 1 140 ? -12.594 -30.188 -3.053 1 97.75 140 SER A N 1
ATOM 1133 C CA . SER A 1 140 ? -14.031 -30 -2.893 1 97.75 140 SER A CA 1
ATOM 1134 C C . SER A 1 140 ? -14.523 -28.828 -3.73 1 97.75 140 SER A C 1
ATOM 1136 O O . SER A 1 140 ? -13.75 -27.938 -4.086 1 97.75 140 SER A O 1
ATOM 1138 N N . GLN A 1 141 ? -15.836 -28.828 -4.039 1 98.38 141 GLN A N 1
ATOM 1139 C CA . GLN A 1 141 ? -16.406 -27.719 -4.801 1 98.38 141 GLN A CA 1
ATOM 1140 C C . GLN A 1 141 ? -16.312 -26.406 -4.027 1 98.38 141 GLN A C 1
ATOM 1142 O O . GLN A 1 141 ? -16.062 -25.359 -4.613 1 98.38 141 GLN A O 1
ATOM 1147 N N . ALA A 1 142 ? -16.484 -26.531 -2.715 1 97.81 142 ALA A N 1
ATOM 1148 C CA . ALA A 1 142 ? -16.391 -25.344 -1.869 1 97.81 142 ALA A CA 1
ATOM 1149 C C . ALA A 1 142 ? -14.992 -24.719 -1.958 1 97.81 142 ALA A C 1
ATOM 1151 O O . ALA A 1 142 ? -14.852 -23.5 -2.072 1 97.81 142 ALA A O 1
ATOM 1152 N N . ALA A 1 143 ? -14 -25.547 -1.919 1 98.06 143 ALA A N 1
ATOM 1153 C CA . ALA A 1 143 ? -12.625 -25.078 -2.029 1 98.06 143 ALA A CA 1
ATOM 1154 C C . ALA A 1 143 ? -12.398 -24.359 -3.359 1 98.06 143 ALA A C 1
ATOM 1156 O O . ALA A 1 143 ? -11.789 -23.297 -3.402 1 98.06 143 ALA A O 1
ATOM 1157 N N . MET A 1 144 ? -12.875 -24.938 -4.398 1 98.75 144 MET A N 1
ATOM 1158 C CA . MET A 1 144 ? -12.727 -24.344 -5.723 1 98.75 144 MET A CA 1
ATOM 1159 C C . MET A 1 144 ? -13.5 -23.031 -5.828 1 98.75 144 MET A C 1
ATOM 1161 O O . MET A 1 144 ? -12.992 -22.047 -6.363 1 98.75 144 MET A O 1
ATOM 1165 N N . ASP A 1 145 ? -14.727 -22.984 -5.293 1 98.81 145 ASP A N 1
ATOM 1166 C CA . ASP A 1 145 ? -15.539 -21.781 -5.324 1 98.81 145 ASP A CA 1
ATOM 1167 C C . ASP A 1 145 ? -14.82 -20.609 -4.66 1 98.81 145 ASP A C 1
ATOM 1169 O O . ASP A 1 145 ? -14.898 -19.469 -5.129 1 98.81 145 ASP A O 1
ATOM 1173 N N . GLU A 1 146 ? -14.125 -20.875 -3.627 1 98.75 146 GLU A N 1
ATOM 1174 C CA . GLU A 1 146 ? -13.43 -19.828 -2.885 1 98.75 146 GLU A CA 1
ATOM 1175 C C . GLU A 1 146 ? -12.344 -19.172 -3.732 1 98.75 146 GLU A C 1
ATOM 1177 O O . GLU A 1 146 ? -12.008 -18 -3.533 1 98.75 146 GLU A O 1
ATOM 1182 N N . THR A 1 147 ? -11.766 -19.922 -4.688 1 98.88 147 THR A N 1
ATOM 1183 C CA . THR A 1 147 ? -10.734 -19.344 -5.531 1 98.88 147 THR A CA 1
ATOM 1184 C C . THR A 1 147 ? -11.32 -18.297 -6.469 1 98.88 147 THR A C 1
ATOM 1186 O O . THR A 1 147 ? -10.586 -17.516 -7.082 1 98.88 147 THR A O 1
ATOM 1189 N N . PHE A 1 148 ? -12.641 -18.188 -6.562 1 98.88 148 PHE A N 1
ATOM 1190 C CA . PHE A 1 148 ? -13.312 -17.25 -7.449 1 98.88 148 PHE A CA 1
ATOM 1191 C C . PHE A 1 148 ? -13.773 -16.016 -6.68 1 98.88 148 PHE A C 1
ATOM 1193 O O . PHE A 1 148 ? -14.406 -15.125 -7.25 1 98.88 148 PHE A O 1
ATOM 1200 N N . LEU A 1 149 ? -13.453 -15.969 -5.422 1 98.88 149 LEU A N 1
ATOM 1201 C CA . LEU A 1 149 ? -13.617 -14.711 -4.703 1 98.88 149 LEU A CA 1
ATOM 1202 C C . LEU A 1 149 ? -12.633 -13.664 -5.207 1 98.88 149 LEU A C 1
ATOM 1204 O O . LEU A 1 149 ? -11.453 -13.953 -5.395 1 98.88 149 LEU A O 1
ATOM 1208 N N . LEU A 1 150 ? -13.094 -12.453 -5.371 1 98.88 150 LEU A N 1
ATOM 1209 C CA . LEU A 1 150 ? -12.289 -11.43 -6.027 1 98.88 150 LEU A CA 1
ATOM 1210 C C . LEU A 1 150 ? -11.18 -10.93 -5.105 1 98.88 150 LEU A C 1
ATOM 1212 O O . LEU A 1 150 ? -10.281 -10.211 -5.543 1 98.88 150 LEU A O 1
ATOM 1216 N N . THR A 1 151 ? -11.156 -11.367 -3.838 1 98.88 151 THR A N 1
ATOM 1217 C CA . THR A 1 151 ? -10.039 -11.102 -2.934 1 98.88 151 THR A CA 1
ATOM 1218 C C . THR A 1 151 ? -8.844 -11.992 -3.275 1 98.88 151 THR A C 1
ATOM 1220 O O . THR A 1 151 ? -7.758 -11.82 -2.721 1 98.88 151 THR A O 1
ATOM 1223 N N . ASN A 1 152 ? -9.016 -12.938 -4.234 1 98.94 152 ASN A N 1
ATOM 1224 C CA . ASN A 1 152 ? -7.965 -13.828 -4.73 1 98.94 152 ASN A CA 1
ATOM 1225 C C . ASN A 1 152 ? -7.523 -13.438 -6.137 1 98.94 152 ASN A C 1
ATOM 1227 O O . ASN A 1 152 ? -6.777 -14.172 -6.785 1 98.94 152 ASN A O 1
ATOM 1231 N N . ILE A 1 153 ? -8.008 -12.312 -6.609 1 98.94 153 ILE A N 1
ATOM 1232 C CA . ILE A 1 153 ? -7.871 -11.969 -8.023 1 98.94 153 ILE A CA 1
ATOM 1233 C C . ILE A 1 153 ? -7.102 -10.656 -8.164 1 98.94 153 ILE A C 1
ATOM 1235 O O . ILE A 1 153 ? -7.273 -9.742 -7.355 1 98.94 153 ILE A O 1
ATOM 1239 N N . ALA A 1 154 ? -6.258 -10.539 -9.133 1 98.94 154 ALA A N 1
ATOM 1240 C CA . ALA A 1 154 ? -5.609 -9.305 -9.562 1 98.94 154 ALA A CA 1
ATOM 1241 C C . ALA A 1 154 ? -5.578 -9.203 -11.086 1 98.94 154 ALA A C 1
ATOM 1243 O O . ALA A 1 154 ? -5.535 -10.219 -11.781 1 98.94 154 ALA A O 1
ATOM 1244 N N . PRO A 1 155 ? -5.602 -8.008 -11.625 1 98.88 155 PRO A N 1
ATOM 1245 C CA . PRO A 1 155 ? -5.625 -7.852 -13.086 1 98.88 155 PRO A CA 1
ATOM 1246 C C . PRO A 1 155 ? -4.355 -8.375 -13.758 1 98.88 155 PRO A C 1
ATOM 1248 O O . PRO A 1 155 ? -3.248 -7.961 -13.398 1 98.88 155 PRO A O 1
ATOM 1251 N N . GLN A 1 156 ? -4.543 -9.25 -14.727 1 98.88 156 GLN A N 1
ATOM 1252 C CA . GLN A 1 156 ? -3.438 -9.812 -15.492 1 98.88 156 GLN A CA 1
ATOM 1253 C C . GLN A 1 156 ? -3.656 -9.633 -17 1 98.88 156 GLN A C 1
ATOM 1255 O O . GLN A 1 156 ? -4.785 -9.734 -17.484 1 98.88 156 GLN A O 1
ATOM 1260 N N . VAL A 1 157 ? -2.543 -9.375 -17.625 1 98.06 157 VAL A N 1
ATOM 1261 C CA . VAL A 1 157 ? -2.586 -9.508 -19.078 1 98.06 157 VAL A CA 1
ATOM 1262 C C . VAL A 1 157 ? -2.996 -10.93 -19.453 1 98.06 157 VAL A C 1
ATOM 1264 O O . VAL A 1 157 ? -2.49 -11.898 -18.891 1 98.06 157 VAL A O 1
ATOM 1267 N N . GLY A 1 158 ? -3.875 -11.016 -20.438 1 97.94 158 GLY A N 1
ATOM 1268 C CA . GLY A 1 158 ? -4.441 -12.305 -20.797 1 97.94 158 GLY A CA 1
ATOM 1269 C C . GLY A 1 158 ? -3.561 -13.117 -21.719 1 97.94 158 GLY A C 1
ATOM 1270 O O . GLY A 1 158 ? -2.883 -14.047 -21.297 1 97.94 158 GLY A O 1
ATOM 1271 N N . PRO A 1 159 ? -3.543 -12.703 -23.047 1 96.88 159 PRO A N 1
ATOM 1272 C CA . PRO A 1 159 ? -2.742 -13.461 -24 1 96.88 159 PRO A CA 1
ATOM 1273 C C . PRO A 1 159 ? -1.253 -13.461 -23.672 1 96.88 159 PRO A C 1
ATOM 1275 O O . PRO A 1 159 ? -0.669 -12.398 -23.438 1 96.88 159 PRO A O 1
ATOM 1278 N N . GLY A 1 160 ? -0.714 -14.617 -23.531 1 95.31 160 GLY A N 1
ATOM 1279 C CA . GLY A 1 160 ? 0.714 -14.773 -23.312 1 95.31 160 GLY A CA 1
ATOM 1280 C C . GLY A 1 160 ? 1.1 -14.773 -21.844 1 95.31 160 GLY A C 1
ATOM 1281 O O . GLY A 1 160 ? 2.24 -15.086 -21.5 1 95.31 160 GLY A O 1
ATOM 1282 N N . PHE A 1 161 ? 0.184 -14.414 -21 1 97 161 PHE A N 1
ATOM 1283 C CA . PHE A 1 161 ? 0.531 -14.359 -19.594 1 97 161 PHE A CA 1
ATOM 1284 C C . PHE A 1 161 ? -0.451 -15.18 -18.766 1 97 161 PHE A C 1
ATOM 1286 O O . PHE A 1 161 ? -0.266 -16.391 -18.578 1 97 161 PHE A O 1
ATOM 1293 N N . ASN A 1 162 ? -1.631 -14.586 -18.344 1 98.5 162 ASN A N 1
ATOM 1294 C CA . ASN A 1 162 ? -2.6 -15.32 -17.531 1 98.5 162 ASN A CA 1
ATOM 1295 C C . ASN A 1 162 ? -2.986 -16.641 -18.172 1 98.5 162 ASN A C 1
ATOM 1297 O O . ASN A 1 162 ? -3.096 -17.656 -17.5 1 98.5 162 ASN A O 1
ATOM 1301 N N . ARG A 1 163 ? -3.16 -16.672 -19.469 1 97.81 163 ARG A N 1
ATOM 1302 C CA . ARG A 1 163 ? -3.666 -17.828 -20.219 1 97.81 163 ARG A CA 1
ATOM 1303 C C . ARG A 1 163 ? -2.521 -18.641 -20.797 1 97.81 163 ARG A C 1
ATOM 1305 O O . ARG A 1 163 ? -2.742 -19.516 -21.641 1 97.81 163 ARG A O 1
ATOM 1312 N N . GLN A 1 164 ? -1.292 -18.359 -20.438 1 96.75 164 GLN A N 1
ATOM 1313 C CA . GLN A 1 164 ? -0.148 -19.109 -20.938 1 96.75 164 GLN A CA 1
ATOM 1314 C C . GLN A 1 164 ? 0.943 -19.234 -19.875 1 96.75 164 GLN A C 1
ATOM 1316 O O . GLN A 1 164 ? 0.905 -20.141 -19.047 1 96.75 164 GLN A O 1
ATOM 1321 N N . TYR A 1 165 ? 1.876 -18.266 -19.828 1 96.38 165 TYR A N 1
ATOM 1322 C CA . TYR A 1 165 ? 3.074 -18.453 -19.016 1 96.38 165 TYR A CA 1
ATOM 1323 C C . TYR A 1 165 ? 2.715 -18.625 -17.547 1 96.38 165 TYR A C 1
ATOM 1325 O O . TYR A 1 165 ? 3.26 -19.484 -16.859 1 96.38 165 TYR A O 1
ATOM 1333 N N . TRP A 1 166 ? 1.848 -17.734 -17.031 1 98.44 166 TRP A N 1
ATOM 1334 C CA . TRP A 1 166 ? 1.416 -17.812 -15.641 1 98.44 166 TRP A CA 1
ATOM 1335 C C . TRP A 1 166 ? 0.742 -19.156 -15.367 1 98.44 166 TRP A C 1
ATOM 1337 O O . TRP A 1 166 ? 0.991 -19.781 -14.336 1 98.44 166 TRP A O 1
ATOM 1347 N N . ALA A 1 167 ? -0.088 -19.625 -16.297 1 98.06 167 ALA A N 1
ATOM 1348 C CA . ALA A 1 167 ? -0.735 -20.922 -16.188 1 98.06 167 ALA A CA 1
ATOM 1349 C C . ALA A 1 167 ? 0.295 -22.047 -16.172 1 98.06 167 ALA A C 1
ATOM 1351 O O . ALA A 1 167 ? 0.151 -23.031 -15.438 1 98.06 167 ALA A O 1
ATOM 1352 N N . TYR A 1 168 ? 1.339 -21.906 -17.031 1 98.12 168 TYR A N 1
ATOM 1353 C CA . TYR A 1 168 ? 2.418 -22.891 -17.031 1 98.12 168 TYR A CA 1
ATOM 1354 C C . TYR A 1 168 ? 3.127 -22.922 -15.68 1 98.12 168 TYR A C 1
ATOM 1356 O O . TYR A 1 168 ? 3.463 -24 -15.18 1 98.12 168 TYR A O 1
ATOM 1364 N N . LEU A 1 169 ? 3.346 -21.766 -15.109 1 98.44 169 LEU A N 1
ATOM 1365 C CA . LEU A 1 169 ? 3.982 -21.656 -13.805 1 98.44 169 LEU A CA 1
ATOM 1366 C C . LEU A 1 169 ? 3.123 -22.328 -12.734 1 98.44 169 LEU A C 1
ATOM 1368 O O . LEU A 1 169 ? 3.645 -23 -11.836 1 98.44 169 LEU A O 1
ATOM 1372 N N . GLU A 1 170 ? 1.821 -22.156 -12.812 1 98.5 170 GLU A N 1
ATOM 1373 C CA . GLU A 1 170 ? 0.899 -22.828 -11.898 1 98.5 170 GLU A CA 1
ATOM 1374 C C . GLU A 1 170 ? 1.032 -24.344 -11.992 1 98.5 170 GLU A C 1
ATOM 1376 O O . GLU A 1 170 ? 1.073 -25.031 -10.969 1 98.5 170 GLU A O 1
ATOM 1381 N N . GLN A 1 171 ? 1.084 -24.844 -13.211 1 98.38 171 GLN A N 1
ATOM 1382 C CA . GLN A 1 171 ? 1.251 -26.281 -13.414 1 98.38 171 GLN A CA 1
ATOM 1383 C C . GLN A 1 171 ? 2.588 -26.766 -12.859 1 98.38 171 GLN A C 1
ATOM 1385 O O . GLN A 1 171 ? 2.666 -27.828 -12.25 1 98.38 171 GLN A O 1
ATOM 1390 N N . PHE A 1 172 ? 3.596 -25.984 -13.102 1 98.69 172 PHE A N 1
ATOM 1391 C CA . PHE A 1 172 ? 4.91 -26.297 -12.555 1 98.69 172 PHE A CA 1
ATOM 1392 C C . PHE A 1 172 ? 4.836 -26.5 -11.047 1 98.69 172 PHE A C 1
ATOM 1394 O O . PHE A 1 172 ? 5.398 -27.453 -10.508 1 98.69 172 PHE A O 1
ATOM 1401 N N . CYS A 1 173 ? 4.152 -25.562 -10.336 1 98.75 173 CYS A N 1
ATOM 1402 C CA . CYS A 1 173 ? 4 -25.672 -8.891 1 98.75 173 CYS A CA 1
ATOM 1403 C C . CYS A 1 173 ? 3.314 -26.969 -8.5 1 98.75 173 CYS A C 1
ATOM 1405 O O . CYS A 1 173 ? 3.75 -27.656 -7.57 1 98.75 173 CYS A O 1
ATOM 1407 N N . ARG A 1 174 ? 2.266 -27.391 -9.203 1 98.56 174 ARG A N 1
ATOM 1408 C CA . ARG A 1 174 ? 1.576 -28.641 -8.922 1 98.56 174 ARG A CA 1
ATOM 1409 C C . ARG A 1 174 ? 2.5 -29.828 -9.133 1 98.56 174 ARG A C 1
ATOM 1411 O O . ARG A 1 174 ? 2.496 -30.781 -8.344 1 98.56 174 ARG A O 1
ATOM 1418 N N . ASP A 1 175 ? 3.293 -29.75 -10.203 1 98.44 175 ASP A N 1
ATOM 1419 C CA . ASP A 1 175 ? 4.16 -30.859 -10.57 1 98.44 175 ASP A CA 1
ATOM 1420 C C . ASP A 1 175 ? 5.25 -31.078 -9.523 1 98.44 175 ASP A C 1
ATOM 1422 O O . ASP A 1 175 ? 5.793 -32.188 -9.398 1 98.44 175 ASP A O 1
ATOM 1426 N N . LEU A 1 176 ? 5.574 -30.031 -8.789 1 98.56 176 LEU A N 1
ATOM 1427 C CA . LEU A 1 176 ? 6.57 -30.156 -7.734 1 98.56 176 LEU A CA 1
ATOM 1428 C C . LEU A 1 176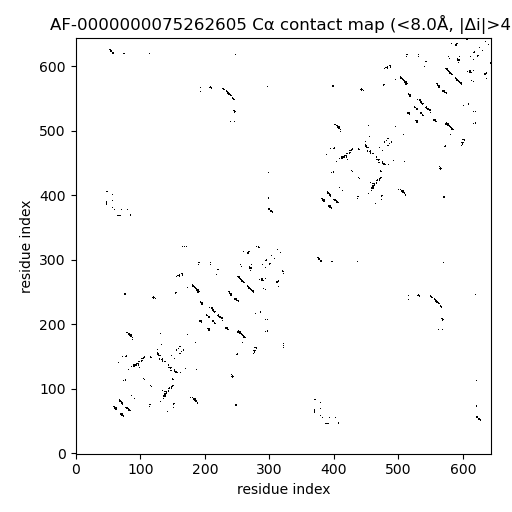 ? 6.125 -31.172 -6.688 1 98.56 176 LEU A C 1
ATOM 1430 O O . LEU A 1 176 ? 6.957 -31.734 -5.969 1 98.56 176 LEU A O 1
ATOM 1434 N N . THR A 1 177 ? 4.805 -31.422 -6.551 1 98.12 177 THR A N 1
ATOM 1435 C CA . THR A 1 177 ? 4.289 -32.344 -5.547 1 98.12 177 THR A CA 1
ATOM 1436 C C . THR A 1 177 ? 4.645 -33.781 -5.906 1 98.12 177 THR A C 1
ATOM 1438 O O . THR A 1 177 ? 4.52 -34.688 -5.074 1 98.12 177 THR A O 1
ATOM 1441 N N . LYS A 1 178 ? 5.059 -34.031 -7.125 1 97.56 178 LYS A N 1
ATOM 1442 C CA . LYS A 1 178 ? 5.535 -35.344 -7.523 1 97.56 178 LYS A CA 1
ATOM 1443 C C . LYS A 1 178 ? 6.887 -35.656 -6.891 1 97.56 178 LYS A C 1
ATOM 1445 O O . LYS A 1 178 ? 7.246 -36.812 -6.73 1 97.56 178 LYS A O 1
ATOM 1450 N N . ASN A 1 179 ? 7.648 -34.594 -6.512 1 96.56 179 ASN A N 1
ATOM 1451 C CA . ASN A 1 179 ? 9.008 -34.781 -6 1 96.56 179 ASN A CA 1
ATOM 1452 C C . ASN A 1 179 ? 9.109 -34.344 -4.539 1 96.56 179 ASN A C 1
ATOM 1454 O O . ASN A 1 179 ? 10.062 -34.688 -3.85 1 96.56 179 ASN A O 1
ATOM 1458 N N . PHE A 1 180 ? 8.188 -33.531 -4.125 1 97.94 180 PHE A N 1
ATOM 1459 C CA . PHE A 1 180 ? 8.211 -33 -2.766 1 97.94 180 PHE A CA 1
ATOM 1460 C C . PHE A 1 180 ? 6.891 -33.281 -2.053 1 97.94 180 PHE A C 1
ATOM 1462 O O . PHE A 1 180 ? 5.82 -33.188 -2.656 1 97.94 180 PHE A O 1
ATOM 1469 N N . THR A 1 181 ? 6.945 -33.594 -0.759 1 97.62 181 THR A N 1
ATOM 1470 C CA . THR A 1 181 ? 5.75 -33.875 0.022 1 97.62 181 THR A CA 1
ATOM 1471 C C . THR A 1 181 ? 4.965 -32.594 0.314 1 97.62 181 THR A C 1
ATOM 1473 O O . THR A 1 181 ? 3.738 -32.625 0.418 1 97.62 181 THR A O 1
ATOM 1476 N N . ASP A 1 182 ? 5.734 -31.5 0.503 1 97.69 182 ASP A N 1
ATOM 1477 C CA . ASP A 1 182 ? 5.125 -30.219 0.839 1 97.69 182 ASP A CA 1
ATOM 1478 C C . ASP A 1 182 ? 5.602 -29.125 -0.106 1 97.69 182 ASP A C 1
ATOM 1480 O O . ASP A 1 182 ? 6.805 -28.875 -0.229 1 97.69 182 ASP A O 1
ATOM 1484 N N . VAL A 1 183 ? 4.641 -28.547 -0.792 1 98.5 183 VAL A N 1
ATOM 1485 C CA . VAL A 1 183 ? 4.918 -27.422 -1.68 1 98.5 183 VAL A CA 1
ATOM 1486 C C . VAL A 1 183 ? 4.125 -26.188 -1.223 1 98.5 183 VAL A C 1
ATOM 1488 O O . VAL A 1 183 ? 2.896 -26.172 -1.301 1 98.5 183 VAL A O 1
ATOM 1491 N N . TYR A 1 184 ? 4.828 -25.172 -0.692 1 98.5 184 TYR A N 1
ATOM 1492 C CA . TYR A 1 184 ? 4.215 -23.906 -0.328 1 98.5 184 TYR A CA 1
ATOM 1493 C C . TYR A 1 184 ? 4.426 -22.859 -1.423 1 98.5 184 TYR A C 1
ATOM 1495 O O . TYR A 1 184 ? 5.539 -22.703 -1.927 1 98.5 184 TYR A O 1
ATOM 1503 N N . VAL A 1 185 ? 3.311 -22.25 -1.795 1 98.88 185 VAL A N 1
ATOM 1504 C CA . VAL A 1 185 ? 3.328 -21.25 -2.867 1 98.88 185 VAL A CA 1
ATOM 1505 C C . VAL A 1 185 ? 2.777 -19.922 -2.354 1 98.88 185 VAL A C 1
ATOM 1507 O O . VAL A 1 185 ? 1.678 -19.875 -1.799 1 98.88 185 VAL A O 1
ATOM 1510 N N . TYR A 1 186 ? 3.529 -18.875 -2.445 1 98.94 186 TYR A N 1
ATOM 1511 C CA . TYR A 1 186 ? 3.07 -17.516 -2.193 1 98.94 186 TYR A CA 1
ATOM 1512 C C . TYR A 1 186 ? 3.076 -16.703 -3.477 1 98.94 186 TYR A C 1
ATOM 1514 O O . TYR A 1 186 ? 4.125 -16.5 -4.094 1 98.94 186 TYR A O 1
ATOM 1522 N N . SER A 1 187 ? 1.906 -16.281 -3.885 1 98.94 187 SER A N 1
ATOM 1523 C CA . SER A 1 187 ? 1.735 -15.484 -5.094 1 98.94 187 SER A CA 1
ATOM 1524 C C . SER A 1 187 ? 1.215 -14.086 -4.762 1 98.94 187 SER A C 1
ATOM 1526 O O . SER A 1 187 ? 0.417 -13.922 -3.838 1 98.94 187 SER A O 1
ATOM 1528 N N . GLY A 1 188 ? 1.647 -13.109 -5.543 1 98.88 188 GLY A N 1
ATOM 1529 C CA . GLY A 1 188 ? 1.085 -11.781 -5.336 1 98.88 188 GLY A CA 1
ATOM 1530 C C . GLY A 1 188 ? 1.551 -10.766 -6.363 1 98.88 188 GLY A C 1
ATOM 1531 O O . GLY A 1 188 ? 2.438 -11.055 -7.172 1 98.88 188 GLY A O 1
ATOM 1532 N N . PRO A 1 189 ? 0.877 -9.648 -6.359 1 98.88 189 PRO A N 1
ATOM 1533 C CA . PRO A 1 189 ? 1.27 -8.516 -7.203 1 98.88 189 PRO A CA 1
ATOM 1534 C C . PRO A 1 189 ? 2.541 -7.828 -6.715 1 98.88 189 PRO A C 1
ATOM 1536 O O . PRO A 1 189 ? 2.912 -7.965 -5.543 1 98.88 189 PRO A O 1
ATOM 1539 N N . LEU A 1 190 ? 3.201 -7.254 -7.594 1 98.56 190 LEU A N 1
ATOM 1540 C CA . LEU A 1 190 ? 4.383 -6.441 -7.324 1 98.56 190 LEU A CA 1
ATOM 1541 C C . LEU A 1 190 ? 4.391 -5.188 -8.188 1 98.56 190 LEU A C 1
ATOM 1543 O O . LEU A 1 190 ? 4.012 -5.234 -9.367 1 98.56 190 LEU A O 1
ATOM 1547 N N . PHE A 1 191 ? 4.77 -4.078 -7.641 1 98.19 191 PHE A N 1
ATOM 1548 C CA . PHE A 1 191 ? 4.91 -2.812 -8.352 1 98.19 191 PHE A CA 1
ATOM 1549 C C . PHE A 1 191 ? 6.367 -2.365 -8.375 1 98.19 191 PHE A C 1
ATOM 1551 O O . PHE A 1 191 ? 6.973 -2.141 -7.324 1 98.19 191 PHE A O 1
ATOM 1558 N N . LEU A 1 192 ? 6.863 -2.285 -9.531 1 96.81 192 LEU A N 1
ATOM 1559 C CA . LEU A 1 192 ? 8.258 -1.892 -9.68 1 96.81 192 LEU A CA 1
ATOM 1560 C C . LEU A 1 192 ? 8.375 -0.559 -10.414 1 96.81 192 LEU A C 1
ATOM 1562 O O . LEU A 1 192 ? 7.727 -0.353 -11.445 1 96.81 192 LEU A O 1
ATOM 1566 N N . PRO A 1 193 ? 9.219 0.33 -9.82 1 96 193 PRO A N 1
ATOM 1567 C CA . PRO A 1 193 ? 9.438 1.61 -10.5 1 96 193 PRO A CA 1
ATOM 1568 C C . PRO A 1 193 ? 10.156 1.454 -11.836 1 96 193 PRO A C 1
ATOM 1570 O O . PRO A 1 193 ? 11.062 0.622 -11.961 1 96 193 PRO A O 1
ATOM 1573 N N . GLN A 1 194 ? 9.727 2.271 -12.734 1 93 194 GLN A N 1
ATOM 1574 C CA . GLN A 1 194 ? 10.312 2.273 -14.07 1 93 194 GLN A CA 1
ATOM 1575 C C . GLN A 1 194 ? 11.328 3.396 -14.227 1 93 194 GLN A C 1
ATOM 1577 O O . GLN A 1 194 ? 11.117 4.508 -13.734 1 93 194 GLN A O 1
ATOM 1582 N N . LEU A 1 195 ? 12.406 3.08 -14.875 1 89.69 195 LEU A N 1
ATOM 1583 C CA . LEU A 1 195 ? 13.375 4.121 -15.195 1 89.69 195 LEU A CA 1
ATOM 1584 C C . LEU A 1 195 ? 12.766 5.172 -16.109 1 89.69 195 LEU A C 1
ATOM 1586 O O . LEU A 1 195 ? 12.195 4.836 -17.156 1 89.69 195 LEU A O 1
ATOM 1590 N N . ALA A 1 196 ? 12.852 6.418 -15.57 1 82.88 196 ALA A N 1
ATOM 1591 C CA . ALA A 1 196 ? 12.312 7.523 -16.359 1 82.88 196 ALA A CA 1
ATOM 1592 C C . ALA A 1 196 ? 13.32 7.988 -17.406 1 82.88 196 ALA A C 1
ATOM 1594 O O . ALA A 1 196 ? 14.477 8.266 -17.078 1 82.88 196 ALA A O 1
ATOM 1595 N N . THR A 1 197 ? 13.32 7.387 -18.609 1 67.44 197 THR A N 1
ATOM 1596 C CA . THR A 1 197 ? 14.328 7.754 -19.594 1 67.44 197 THR A CA 1
ATOM 1597 C C . THR A 1 197 ? 13.898 8.992 -20.375 1 67.44 197 THR A C 1
ATOM 1599 O O . THR A 1 197 ? 12.703 9.25 -20.531 1 67.44 197 THR A O 1
ATOM 1602 N N . THR A 1 198 ? 14.789 10.188 -20.359 1 52.53 198 THR A N 1
ATOM 1603 C CA . THR A 1 198 ? 14.594 11.266 -21.312 1 52.53 198 THR A CA 1
ATOM 1604 C C . THR A 1 198 ? 14.578 10.719 -22.75 1 52.53 198 THR A C 1
ATOM 1606 O O . THR A 1 198 ? 14.086 11.383 -23.656 1 52.53 198 THR A O 1
ATOM 1609 N N . ARG A 1 199 ? 15.43 9.695 -22.969 1 43.56 199 ARG A N 1
ATOM 1610 C CA . ARG A 1 199 ? 15.562 9.289 -24.359 1 43.56 199 ARG A CA 1
ATOM 1611 C C . ARG A 1 199 ? 14.75 8.031 -24.641 1 43.56 199 ARG A C 1
ATOM 1613 O O . ARG A 1 199 ? 14.531 7.215 -23.75 1 43.56 199 ARG A O 1
ATOM 1620 N N . ALA A 1 200 ? 14.07 8.031 -25.656 1 40.84 200 ALA A N 1
ATOM 1621 C CA . ALA A 1 200 ? 13.297 6.98 -26.312 1 40.84 200 ALA A CA 1
ATOM 1622 C C . ALA A 1 200 ? 14 5.629 -26.203 1 40.84 200 ALA A C 1
ATOM 1624 O O . ALA A 1 200 ? 14.5 5.094 -27.188 1 40.84 200 ALA A O 1
ATOM 1625 N N . SER A 1 201 ? 14.773 5.379 -25.125 1 45.38 201 SER A N 1
ATOM 1626 C CA . SER A 1 201 ? 15.352 4.047 -25.297 1 45.38 201 SER A CA 1
ATOM 1627 C C . SER A 1 201 ? 14.289 2.963 -25.156 1 45.38 201 SER A C 1
ATOM 1629 O O . SER A 1 201 ? 13.344 3.113 -24.375 1 45.38 201 SER A O 1
ATOM 1631 N N . SER A 1 202 ? 14.164 2.094 -26.047 1 46.72 202 SER A N 1
ATOM 1632 C CA . SER A 1 202 ? 13.266 1.002 -26.406 1 46.72 202 SER A CA 1
ATOM 1633 C C . SER A 1 202 ? 13.055 0.049 -25.234 1 46.72 202 SER A C 1
ATOM 1635 O O . SER A 1 202 ? 12.086 -0.713 -25.219 1 46.72 202 SER A O 1
ATOM 1637 N N . SER A 1 203 ? 14.156 -0.074 -24.328 1 53.72 203 SER A N 1
ATOM 1638 C CA . SER A 1 203 ? 13.961 -1.131 -23.344 1 53.72 203 SER A CA 1
ATOM 1639 C C . SER A 1 203 ? 13.523 -0.558 -22 1 53.72 203 SER A C 1
ATOM 1641 O O . SER A 1 203 ? 14.156 0.355 -21.469 1 53.72 203 SER A O 1
ATOM 1643 N N . GLU A 1 204 ? 12.352 -0.952 -21.484 1 73.81 204 GLU A N 1
ATOM 1644 C CA . GLU A 1 204 ? 11.836 -0.495 -20.188 1 73.81 204 GLU A CA 1
ATOM 1645 C C . GLU A 1 204 ? 12.602 -1.126 -19.031 1 73.81 204 GLU A C 1
ATOM 1647 O O . GLU A 1 204 ? 12.812 -2.34 -19.016 1 73.81 204 GLU A O 1
ATOM 1652 N N . ALA A 1 205 ? 13.352 -0.337 -18.328 1 85.38 205 ALA A N 1
ATOM 1653 C CA . ALA A 1 205 ? 14.062 -0.792 -17.141 1 85.38 205 ALA A CA 1
ATOM 1654 C C . ALA A 1 205 ? 13.266 -0.471 -15.875 1 85.38 205 ALA A C 1
ATOM 1656 O O . ALA A 1 205 ? 12.555 0.535 -15.82 1 85.38 205 ALA A O 1
ATOM 1657 N N . TYR A 1 206 ? 13.391 -1.5 -14.984 1 90.81 206 TYR A N 1
ATOM 1658 C CA . TYR A 1 206 ? 12.719 -1.365 -13.695 1 90.81 206 TYR A CA 1
ATOM 1659 C C . TYR A 1 206 ? 13.711 -1.497 -12.547 1 90.81 206 TYR A C 1
ATOM 1661 O O . TYR A 1 206 ? 14.828 -1.995 -12.734 1 90.81 206 TYR A O 1
ATOM 1669 N N . ALA A 1 207 ? 13.289 -0.995 -11.453 1 91.19 207 ALA A N 1
ATOM 1670 C CA . ALA A 1 207 ? 14.047 -1.237 -10.227 1 91.19 207 ALA A CA 1
ATOM 1671 C C . ALA A 1 207 ? 13.383 -2.305 -9.367 1 91.19 207 ALA A C 1
ATOM 1673 O O . ALA A 1 207 ? 12.203 -2.184 -9.023 1 91.19 207 ALA A O 1
ATOM 1674 N N . LEU A 1 208 ? 14.039 -3.348 -9.141 1 92.19 208 LEU A N 1
ATOM 1675 C CA . LEU A 1 208 ? 13.68 -4.32 -8.109 1 92.19 208 LEU A CA 1
ATOM 1676 C C . LEU A 1 208 ? 14.555 -4.148 -6.871 1 92.19 208 LEU A C 1
ATOM 1678 O O . LEU A 1 208 ? 15.672 -4.672 -6.816 1 92.19 208 LEU A O 1
ATOM 1682 N N . ALA A 1 209 ? 13.984 -3.449 -5.918 1 84.06 209 ALA A N 1
ATOM 1683 C CA . ALA A 1 209 ? 14.766 -3.021 -4.758 1 84.06 209 ALA A CA 1
ATOM 1684 C C . ALA A 1 209 ? 15.969 -2.184 -5.184 1 84.06 209 ALA A C 1
ATOM 1686 O O . ALA A 1 209 ? 15.812 -1.126 -5.797 1 84.06 209 ALA A O 1
ATOM 1687 N N . ASP A 1 210 ? 17.156 -2.699 -4.977 1 82.94 210 ASP A N 1
ATOM 1688 C CA . ASP A 1 210 ? 18.359 -1.915 -5.281 1 82.94 210 ASP A CA 1
ATOM 1689 C C . ASP A 1 210 ? 19 -2.373 -6.59 1 82.94 210 ASP A C 1
ATOM 1691 O O . ASP A 1 210 ? 20.125 -1.994 -6.902 1 82.94 210 ASP A O 1
ATOM 1695 N N . SER A 1 211 ? 18.203 -3.162 -7.367 1 84.62 211 SER A N 1
ATOM 1696 C CA . SER A 1 211 ? 18.719 -3.689 -8.625 1 84.62 211 SER A CA 1
ATOM 1697 C C . SER A 1 211 ? 17.922 -3.168 -9.82 1 84.62 211 SER A C 1
ATOM 1699 O O . SER A 1 211 ? 16.688 -3.121 -9.773 1 84.62 211 SER A O 1
ATOM 1701 N N . LYS A 1 212 ? 18.719 -2.768 -10.797 1 84.5 212 LYS A N 1
ATOM 1702 C CA . LYS A 1 212 ? 18.109 -2.422 -12.078 1 84.5 212 LYS A CA 1
ATOM 1703 C C . LYS A 1 212 ? 17.906 -3.662 -12.945 1 84.5 212 LYS A C 1
ATOM 1705 O O . LYS A 1 212 ? 18.844 -4.418 -13.188 1 84.5 212 LYS A O 1
ATOM 1710 N N . ILE A 1 213 ? 16.641 -3.842 -13.312 1 84.62 213 ILE A N 1
ATOM 1711 C CA . ILE A 1 213 ? 16.344 -5.016 -14.133 1 84.62 213 ILE A CA 1
ATOM 1712 C C . ILE A 1 213 ? 15.711 -4.578 -15.453 1 84.62 213 ILE A C 1
ATOM 1714 O O . ILE A 1 213 ? 15.016 -3.561 -15.508 1 84.62 213 ILE A O 1
ATOM 1718 N N . GLU A 1 214 ? 16.125 -5.305 -16.422 1 84 214 GLU A N 1
ATOM 1719 C CA . GLU A 1 214 ? 15.531 -5.113 -17.75 1 84 214 GLU A CA 1
ATOM 1720 C C . GLU A 1 214 ? 14.992 -6.426 -18.312 1 84 214 GLU A C 1
ATOM 1722 O O . GLU A 1 214 ? 15.484 -7.5 -17.969 1 84 214 GLU A O 1
ATOM 1727 N N . PHE A 1 215 ? 13.945 -6.164 -19 1 75.94 215 PHE A N 1
ATOM 1728 C CA . PHE A 1 215 ? 13.391 -7.332 -19.672 1 75.94 215 PHE A CA 1
ATOM 1729 C C . PHE A 1 215 ? 13.719 -7.305 -21.156 1 75.94 215 PHE A C 1
ATOM 1731 O O . PHE A 1 215 ? 13.633 -6.254 -21.797 1 75.94 215 PHE A O 1
ATOM 1738 N N . ASP A 1 216 ? 14.289 -8.352 -21.688 1 73.5 216 ASP A N 1
ATOM 1739 C CA . ASP A 1 216 ? 14.625 -8.422 -23.094 1 73.5 216 ASP A CA 1
ATOM 1740 C C . ASP A 1 216 ? 13.375 -8.617 -23.953 1 73.5 216 ASP A C 1
ATOM 1742 O O . ASP A 1 216 ? 12.258 -8.633 -23.438 1 73.5 216 ASP A O 1
ATOM 1746 N N . GLU A 1 217 ? 13.633 -8.648 -25.203 1 65.44 217 GLU A N 1
ATOM 1747 C CA . GLU A 1 217 ? 12.539 -8.727 -26.156 1 65.44 217 GLU A CA 1
ATOM 1748 C C . GLU A 1 217 ? 11.672 -9.953 -25.906 1 65.44 217 GLU A C 1
ATOM 1750 O O . GLU A 1 217 ? 10.469 -9.945 -26.188 1 65.44 217 GLU A O 1
ATOM 1755 N N . ASP A 1 218 ? 12.312 -10.914 -25.25 1 65.25 218 ASP A N 1
ATOM 1756 C CA . ASP A 1 218 ? 11.617 -12.18 -25.031 1 65.25 218 ASP A CA 1
ATOM 1757 C C . ASP A 1 218 ? 10.961 -12.211 -23.656 1 65.25 218 ASP A C 1
ATOM 1759 O O . ASP A 1 218 ? 10.297 -13.188 -23.297 1 65.25 218 ASP A O 1
ATOM 1763 N N . GLY A 1 219 ? 11.172 -11.188 -22.828 1 66.12 219 GLY A N 1
ATOM 1764 C CA . GLY A 1 219 ? 10.539 -11.055 -21.531 1 66.12 219 GLY A CA 1
ATOM 1765 C C . GLY A 1 219 ? 11.391 -11.609 -20.406 1 66.12 219 GLY A C 1
ATOM 1766 O O . GLY A 1 219 ? 10.938 -11.688 -19.266 1 66.12 219 GLY A O 1
ATOM 1767 N N . ALA A 1 220 ? 12.578 -11.953 -20.734 1 70.94 220 ALA A N 1
ATOM 1768 C CA . ALA A 1 220 ? 13.469 -12.477 -19.703 1 70.94 220 ALA A CA 1
ATOM 1769 C C . ALA A 1 220 ? 14.141 -11.344 -18.938 1 70.94 220 ALA A C 1
ATOM 1771 O O . ALA A 1 220 ? 14.43 -10.281 -19.5 1 70.94 220 ALA A O 1
ATOM 1772 N N . ILE A 1 221 ? 14.328 -11.594 -17.578 1 75.25 221 ILE A N 1
ATOM 1773 C CA . ILE A 1 221 ? 14.969 -10.586 -16.75 1 75.25 221 ILE A CA 1
ATOM 1774 C C . ILE A 1 221 ? 16.469 -10.57 -17.016 1 75.25 221 ILE A C 1
ATOM 1776 O O . ILE A 1 221 ? 17.109 -11.625 -17.031 1 75.25 221 ILE A O 1
ATOM 1780 N N . LYS A 1 222 ? 16.906 -9.516 -17.391 1 73 222 LYS A N 1
ATOM 1781 C CA . LYS A 1 222 ? 18.344 -9.234 -17.391 1 73 222 LYS A CA 1
ATOM 1782 C C . LYS A 1 222 ? 18.719 -8.234 -16.312 1 73 222 LYS A C 1
ATOM 1784 O O . LYS A 1 222 ? 18.156 -7.133 -16.266 1 73 222 LYS A O 1
ATOM 1789 N N . VAL A 1 223 ? 19.406 -8.844 -15.281 1 63.5 223 VAL A N 1
ATOM 1790 C CA . VAL A 1 223 ? 19.906 -7.914 -14.273 1 63.5 223 VAL A CA 1
ATOM 1791 C C . VAL A 1 223 ? 21.047 -7.074 -14.859 1 63.5 223 VAL A C 1
ATOM 1793 O O . VAL A 1 223 ? 22.031 -7.617 -15.352 1 63.5 223 VAL A O 1
ATOM 1796 N N . ILE A 1 224 ? 20.875 -5.93 -14.703 1 63.12 224 ILE A N 1
ATOM 1797 C CA . ILE A 1 224 ? 21.859 -5.074 -15.359 1 63.12 224 ILE A CA 1
ATOM 1798 C C . ILE A 1 224 ? 22.844 -4.516 -14.328 1 63.12 224 ILE A C 1
ATOM 1800 O O . ILE A 1 224 ? 24.062 -4.617 -14.492 1 63.12 224 ILE A O 1
ATOM 1804 N N . SER A 1 225 ? 22.297 -3.773 -13.359 1 68.75 225 SER A N 1
ATOM 1805 C CA . SER A 1 225 ? 23.188 -3.105 -12.414 1 68.75 225 SER A CA 1
ATOM 1806 C C . SER A 1 225 ? 22.469 -2.764 -11.117 1 68.75 225 SER A C 1
ATOM 1808 O O . SER A 1 225 ? 21.281 -3.027 -10.977 1 68.75 225 SER A O 1
ATOM 1810 N N . LYS A 1 226 ? 23.422 -2.541 -10.195 1 75 226 LYS A N 1
ATOM 1811 C CA . LYS A 1 226 ? 22.859 -1.918 -9 1 75 226 LYS A CA 1
ATOM 1812 C C . LYS A 1 226 ? 22.328 -0.521 -9.305 1 75 226 LYS A C 1
ATOM 1814 O O . LYS A 1 226 ? 22.906 0.203 -10.125 1 75 226 LYS A O 1
ATOM 1819 N N . VAL A 1 227 ? 21.156 -0.27 -8.781 1 69 227 VAL A N 1
ATOM 1820 C CA . VAL A 1 227 ? 20.609 1.072 -8.945 1 69 227 VAL A CA 1
ATOM 1821 C C . VAL A 1 227 ? 21.609 2.105 -8.414 1 69 227 VAL A C 1
ATOM 1823 O O . VAL A 1 227 ? 22.141 1.954 -7.309 1 69 227 VAL A O 1
ATOM 1826 N N . SER A 1 228 ? 22.203 2.881 -9.352 1 60.59 228 SER A N 1
ATOM 1827 C CA . SER A 1 228 ? 23.094 3.957 -8.922 1 60.59 228 SER A CA 1
ATOM 1828 C C . SER A 1 228 ? 22.328 5.246 -8.664 1 60.59 228 SER A C 1
ATOM 1830 O O . SER A 1 228 ? 21.391 5.574 -9.414 1 60.59 228 SER A O 1
ATOM 1832 N N . ASN A 1 229 ? 22.156 5.801 -7.406 1 56.5 229 ASN A N 1
ATOM 1833 C CA . ASN A 1 229 ? 21.391 6.945 -6.91 1 56.5 229 ASN A CA 1
ATOM 1834 C C . ASN A 1 229 ? 21.578 8.172 -7.797 1 56.5 229 ASN A C 1
ATOM 1836 O O . ASN A 1 229 ? 20.703 9.031 -7.867 1 56.5 229 ASN A O 1
ATOM 1840 N N . THR A 1 230 ? 22.75 8.516 -8.367 1 57.88 230 THR A N 1
ATOM 1841 C CA . THR A 1 230 ? 23.047 9.914 -8.641 1 57.88 230 THR A CA 1
ATOM 1842 C C . THR A 1 230 ? 22.438 10.359 -9.961 1 57.88 230 THR A C 1
ATOM 1844 O O . THR A 1 230 ? 22.188 11.547 -10.164 1 57.88 230 THR A O 1
ATOM 1847 N N . LYS A 1 231 ? 22.062 9.523 -10.805 1 63.72 231 LYS A N 1
ATOM 1848 C CA . LYS A 1 231 ? 21.719 10.148 -12.07 1 63.72 231 LYS A CA 1
ATOM 1849 C C . LYS A 1 231 ? 20.375 9.633 -12.586 1 63.72 231 LYS A C 1
ATOM 1851 O O . LYS A 1 231 ? 19.672 10.328 -13.328 1 63.72 231 LYS A O 1
ATOM 1856 N N . ASP A 1 232 ? 19.797 8.531 -12.047 1 80.88 232 ASP A N 1
ATOM 1857 C CA . ASP A 1 232 ? 18.625 7.922 -12.656 1 80.88 232 ASP A CA 1
ATOM 1858 C C . ASP A 1 232 ? 17.344 8.328 -11.914 1 80.88 232 ASP A C 1
ATOM 1860 O O . ASP A 1 232 ? 17.312 8.328 -10.688 1 80.88 232 ASP A O 1
ATOM 1864 N N . LYS A 1 233 ? 16.422 8.742 -12.727 1 88.88 233 LYS A N 1
ATOM 1865 C CA . LYS A 1 233 ? 15.109 9.047 -12.188 1 88.88 233 LYS A CA 1
ATOM 1866 C C . LYS A 1 233 ? 14.133 7.898 -12.414 1 88.88 233 LYS A C 1
ATOM 1868 O O . LYS A 1 233 ? 14.078 7.332 -13.508 1 88.88 233 LYS A O 1
ATOM 1873 N N . TYR A 1 234 ? 13.484 7.543 -11.344 1 93 234 TYR A N 1
ATOM 1874 C CA . TYR A 1 234 ? 12.523 6.445 -11.422 1 93 234 TYR A CA 1
ATOM 1875 C C . TYR A 1 234 ? 11.109 6.934 -11.125 1 93 234 TYR A C 1
ATOM 1877 O O . TYR A 1 234 ? 10.914 7.84 -10.312 1 93 234 TYR A O 1
ATOM 1885 N N . ARG A 1 235 ? 10.188 6.305 -11.836 1 95.12 235 ARG A N 1
ATOM 1886 C CA . ARG A 1 235 ? 8.766 6.605 -11.664 1 95.12 235 ARG A CA 1
ATOM 1887 C C . ARG A 1 235 ? 7.945 5.328 -11.539 1 95.12 235 ARG A C 1
ATOM 1889 O O . ARG A 1 235 ? 8.203 4.348 -12.242 1 95.12 235 ARG A O 1
ATOM 1896 N N . MET A 1 236 ? 7.066 5.367 -10.602 1 97.06 236 MET A N 1
ATOM 1897 C CA . MET A 1 236 ? 6.043 4.328 -10.539 1 97.06 236 MET A CA 1
ATOM 1898 C C . MET A 1 236 ? 4.879 4.652 -11.461 1 97.06 236 MET A C 1
ATOM 1900 O O . MET A 1 236 ? 4.324 5.75 -11.414 1 97.06 236 MET A O 1
ATOM 1904 N N . GLN A 1 237 ? 4.559 3.684 -12.336 1 96.12 237 GLN A N 1
ATOM 1905 C CA . GLN A 1 237 ? 3.445 3.896 -13.258 1 96.12 237 GLN A CA 1
ATOM 1906 C C . GLN A 1 237 ? 2.705 2.592 -13.531 1 96.12 237 GLN A C 1
ATOM 1908 O O . GLN A 1 237 ? 3.328 1.561 -13.797 1 96.12 237 GLN A O 1
ATOM 1913 N N . TYR A 1 238 ? 1.434 2.586 -13.422 1 97.12 238 TYR A N 1
ATOM 1914 C CA . TYR A 1 238 ? 0.604 1.424 -13.727 1 97.12 238 TYR A CA 1
ATOM 1915 C C . TYR A 1 238 ? -0.837 1.838 -14 1 97.12 238 TYR A C 1
ATOM 1917 O O . TYR A 1 238 ? -1.274 2.908 -13.57 1 97.12 238 TYR A O 1
ATOM 1925 N N . ASP A 1 239 ? -1.555 1.034 -14.719 1 97.06 239 ASP A N 1
ATOM 1926 C CA . ASP A 1 239 ? -2.947 1.311 -15.055 1 97.06 239 ASP A CA 1
ATOM 1927 C C . ASP A 1 239 ? -3.859 1.085 -13.852 1 97.06 239 ASP A C 1
ATOM 1929 O O . ASP A 1 239 ? -3.535 0.3 -12.961 1 97.06 239 ASP A O 1
ATOM 1933 N N . MET A 1 240 ? -4.934 1.827 -13.812 1 97 240 MET A N 1
ATOM 1934 C CA . MET A 1 240 ? -6.027 1.626 -12.867 1 97 240 MET A CA 1
ATOM 1935 C C . MET A 1 240 ? -7.312 1.246 -13.594 1 97 240 MET A C 1
ATOM 1937 O O . MET A 1 240 ? -7.613 1.793 -14.664 1 97 240 MET A O 1
ATOM 1941 N N . ILE A 1 241 ? -8.039 0.3 -13.008 1 96.56 241 ILE A N 1
ATOM 1942 C CA . ILE A 1 241 ? -9.305 -0.089 -13.625 1 96.56 241 ILE A CA 1
ATOM 1943 C C . ILE A 1 241 ? -10.43 -0.02 -12.586 1 96.56 241 ILE A C 1
ATOM 1945 O O . ILE A 1 241 ? -10.164 0.181 -11.398 1 96.56 241 ILE A O 1
ATOM 1949 N N . GLY A 1 242 ? -11.68 -0.156 -12.961 1 95.06 242 GLY A N 1
ATOM 1950 C CA . GLY A 1 242 ? -12.852 -0.15 -12.102 1 95.06 242 GLY A CA 1
ATOM 1951 C C . GLY A 1 242 ? -14.086 0.437 -12.773 1 95.06 242 GLY A C 1
ATOM 1952 O O . GLY A 1 242 ? -13.977 1.368 -13.57 1 95.06 242 GLY A O 1
ATOM 1953 N N . ALA A 1 243 ? -15.172 -0.081 -12.352 1 91.62 243 ALA A N 1
ATOM 1954 C CA . ALA A 1 243 ? -16.422 0.364 -12.953 1 91.62 243 ALA A CA 1
ATOM 1955 C C . ALA A 1 243 ? -16.922 1.649 -12.297 1 91.62 243 ALA A C 1
ATOM 1957 O O . ALA A 1 243 ? -17.484 2.523 -12.969 1 91.62 243 ALA A O 1
ATOM 1958 N N . ASN A 1 244 ? -16.734 1.757 -10.984 1 86.5 244 ASN A N 1
ATOM 1959 C CA . ASN A 1 244 ? -17.188 2.924 -10.234 1 86.5 244 ASN A CA 1
ATOM 1960 C C . ASN A 1 244 ? -16.016 3.736 -9.711 1 86.5 244 ASN A C 1
ATOM 1962 O O . ASN A 1 244 ? -15.961 4.066 -8.523 1 86.5 244 ASN A O 1
ATOM 1966 N N . GLY A 1 245 ? -15.07 4.016 -10.656 1 90 245 GLY A N 1
ATOM 1967 C CA . GLY A 1 245 ? -13.828 4.699 -10.352 1 90 245 GLY A CA 1
ATOM 1968 C C . GLY A 1 245 ? -12.602 3.812 -10.508 1 90 245 GLY A C 1
ATOM 1969 O O . GLY A 1 245 ? -12.695 2.59 -10.375 1 90 245 GLY A O 1
ATOM 1970 N N . PRO A 1 246 ? -11.516 4.43 -10.867 1 93.62 246 PRO A N 1
ATOM 1971 C CA . PRO A 1 246 ? -10.281 3.662 -11.039 1 93.62 246 PRO A CA 1
ATOM 1972 C C . PRO A 1 246 ? -9.633 3.277 -9.711 1 93.62 246 PRO A C 1
ATOM 1974 O O . PRO A 1 246 ? -8.648 3.891 -9.305 1 93.62 246 PRO A O 1
ATOM 1977 N N . THR A 1 247 ? -10.164 2.209 -9.102 1 94 247 THR A N 1
ATOM 1978 C CA . THR A 1 247 ? -9.766 1.896 -7.73 1 94 247 THR A CA 1
ATOM 1979 C C . THR A 1 247 ? -9 0.577 -7.68 1 94 247 THR A C 1
ATOM 1981 O O . THR A 1 247 ? -8.5 0.18 -6.625 1 94 247 THR A O 1
ATOM 1984 N N . ILE A 1 248 ? -8.914 -0.089 -8.773 1 98 248 ILE A N 1
ATOM 1985 C CA . ILE A 1 248 ? -8.188 -1.355 -8.797 1 98 248 ILE A CA 1
ATOM 1986 C C . ILE A 1 248 ? -6.852 -1.174 -9.516 1 98 248 ILE A C 1
ATOM 1988 O O . ILE A 1 248 ? -6.82 -0.805 -10.695 1 98 248 ILE A O 1
ATOM 1992 N N . ALA A 1 249 ? -5.824 -1.445 -8.82 1 98.75 249 ALA A N 1
ATOM 1993 C CA . ALA A 1 249 ? -4.484 -1.273 -9.375 1 98.75 249 ALA A CA 1
ATOM 1994 C C . ALA A 1 249 ? -4.102 -2.455 -10.258 1 98.75 249 ALA A C 1
ATOM 1996 O O . ALA A 1 249 ? -4.332 -3.611 -9.898 1 98.75 249 ALA A O 1
ATOM 1997 N N . VAL A 1 250 ? -3.535 -2.195 -11.375 1 98.81 250 VAL A N 1
ATOM 1998 C CA . VAL A 1 250 ? -2.975 -3.223 -12.242 1 98.81 250 VAL A CA 1
ATOM 1999 C C . VAL A 1 250 ? -1.482 -3.383 -11.961 1 98.81 250 VAL A C 1
ATOM 2001 O O . VAL A 1 250 ? -0.686 -2.494 -12.273 1 98.81 250 VAL A O 1
ATOM 2004 N N . PRO A 1 251 ? -1.139 -4.535 -11.391 1 98.75 251 PRO A N 1
ATOM 2005 C CA . PRO A 1 251 ? 0.272 -4.699 -11.031 1 98.75 251 PRO A CA 1
ATOM 2006 C C . PRO A 1 251 ? 1.2 -4.648 -12.242 1 98.75 251 PRO A C 1
ATOM 2008 O O . PRO A 1 251 ? 0.856 -5.16 -13.312 1 98.75 251 PRO A O 1
ATOM 2011 N N . THR A 1 252 ? 2.402 -4.082 -12.047 1 97.44 252 THR A N 1
ATOM 2012 C CA . THR A 1 252 ? 3.402 -4.098 -13.109 1 97.44 252 THR A CA 1
ATOM 2013 C C . THR A 1 252 ? 4.012 -5.488 -13.258 1 97.44 252 THR A C 1
ATOM 2015 O O . THR A 1 252 ? 4.43 -5.875 -14.352 1 97.44 252 THR A O 1
ATOM 2018 N N . HIS A 1 253 ? 4.094 -6.148 -12.18 1 97.19 253 HIS A N 1
ATOM 2019 C CA . HIS A 1 253 ? 4.699 -7.473 -12.094 1 97.19 253 HIS A CA 1
ATOM 2020 C C . HIS A 1 253 ? 3.936 -8.359 -11.117 1 97.19 253 HIS A C 1
ATOM 2022 O O . HIS A 1 253 ? 3.043 -7.895 -10.406 1 97.19 253 HIS A O 1
ATOM 2028 N N . TYR A 1 254 ? 4.293 -9.609 -11.133 1 98.5 254 TYR A N 1
ATOM 2029 C CA . TYR A 1 254 ? 3.846 -10.586 -10.141 1 98.5 254 TYR A CA 1
ATOM 2030 C C . TYR A 1 254 ? 5.023 -11.359 -9.57 1 98.5 254 TYR A C 1
ATOM 2032 O O . TYR A 1 254 ? 6.055 -11.516 -10.234 1 98.5 254 TYR A O 1
ATOM 2040 N N . PHE A 1 255 ? 4.844 -11.758 -8.32 1 98.69 255 PHE A N 1
ATOM 2041 C CA . PHE A 1 255 ? 5.844 -12.656 -7.758 1 98.69 255 PHE A CA 1
ATOM 2042 C C . PHE A 1 255 ? 5.227 -14.008 -7.414 1 98.69 255 PHE A C 1
ATOM 2044 O O . PHE A 1 255 ? 4.016 -14.102 -7.199 1 98.69 255 PHE A O 1
ATOM 2051 N N . LYS A 1 256 ? 5.98 -14.977 -7.461 1 98.81 256 LYS A N 1
ATOM 2052 C CA . LYS A 1 256 ? 5.715 -16.297 -6.906 1 98.81 256 LYS A CA 1
ATOM 2053 C C . LYS A 1 256 ? 6.914 -16.812 -6.117 1 98.81 256 LYS A C 1
ATOM 2055 O O . LYS A 1 256 ? 8.023 -16.906 -6.645 1 98.81 256 LYS A O 1
ATOM 2060 N N . ILE A 1 257 ? 6.699 -17.078 -4.879 1 98.88 257 ILE A N 1
ATOM 2061 C CA . ILE A 1 257 ? 7.711 -17.609 -3.977 1 98.88 257 ILE A CA 1
ATOM 2062 C C . ILE A 1 257 ? 7.348 -19.047 -3.598 1 98.88 257 ILE A C 1
ATOM 2064 O O . ILE A 1 257 ? 6.234 -19.312 -3.139 1 98.88 257 ILE A O 1
ATOM 2068 N N . LEU A 1 258 ? 8.281 -19.953 -3.824 1 98.81 258 LEU A N 1
ATOM 2069 C CA . LEU A 1 258 ? 8.078 -21.375 -3.551 1 98.81 258 LEU A CA 1
ATOM 2070 C C . LEU A 1 258 ? 8.969 -21.844 -2.406 1 98.81 258 LEU A C 1
ATOM 2072 O O . LEU A 1 258 ? 10.133 -21.438 -2.316 1 98.81 258 LEU A O 1
ATOM 2076 N N . LEU A 1 259 ? 8.461 -22.547 -1.514 1 98.62 259 LEU A N 1
ATOM 2077 C CA . LEU A 1 259 ? 9.156 -23.297 -0.467 1 98.62 259 LEU A CA 1
ATOM 2078 C C . LEU A 1 259 ? 8.75 -24.766 -0.479 1 98.62 259 LEU A C 1
ATOM 2080 O O . LEU A 1 259 ? 7.578 -25.078 -0.285 1 98.62 259 LEU A O 1
ATOM 2084 N N . VAL A 1 260 ? 9.727 -25.672 -0.745 1 98.44 260 VAL A N 1
ATOM 2085 C CA . VAL A 1 260 ? 9.406 -27.094 -0.869 1 98.44 260 VAL A CA 1
ATOM 2086 C C . VAL A 1 260 ? 10.195 -27.891 0.165 1 98.44 260 VAL A C 1
ATOM 2088 O O . VAL A 1 260 ? 11.258 -27.453 0.621 1 98.44 260 VAL A O 1
ATOM 2091 N N . SER A 1 261 ? 9.625 -29.016 0.507 1 97 261 SER A N 1
ATOM 2092 C CA . SER A 1 261 ? 10.297 -29.844 1.504 1 97 261 SER A CA 1
ATOM 2093 C C . SER A 1 261 ? 9.891 -31.297 1.38 1 97 261 SER A C 1
ATOM 2095 O O . SER A 1 261 ? 8.781 -31.609 0.926 1 97 261 SER A O 1
ATOM 2097 N N . ASN A 1 262 ? 10.812 -32.25 1.652 1 94.12 262 ASN A N 1
ATOM 2098 C CA . ASN A 1 262 ? 10.539 -33.688 1.92 1 94.12 262 ASN A CA 1
ATOM 2099 C C . ASN A 1 262 ? 10.797 -34.031 3.383 1 94.12 262 ASN A C 1
ATOM 2101 O O . ASN A 1 262 ? 11.047 -35.188 3.709 1 94.12 262 ASN A O 1
ATOM 2105 N N . GLY A 1 263 ? 10.695 -33.094 4.211 1 88.81 263 GLY A N 1
ATOM 2106 C CA . GLY A 1 263 ? 11.016 -33.281 5.617 1 88.81 263 GLY A CA 1
ATOM 2107 C C . GLY A 1 263 ? 11.453 -32.031 6.32 1 88.81 263 GLY A C 1
ATOM 2108 O O . GLY A 1 263 ? 10.719 -31.047 6.355 1 88.81 263 GLY A O 1
ATOM 2109 N N . THR A 1 264 ? 12.805 -32.031 6.664 1 85.75 264 THR A N 1
ATOM 2110 C CA . THR A 1 264 ? 13.234 -30.953 7.527 1 85.75 264 THR A CA 1
ATOM 2111 C C . THR A 1 264 ? 13.977 -29.891 6.723 1 85.75 264 THR A C 1
ATOM 2113 O O . THR A 1 264 ? 14.133 -28.75 7.18 1 85.75 264 THR A O 1
ATOM 2116 N N . ASP A 1 265 ? 14.391 -30.344 5.578 1 93.75 265 ASP A N 1
ATOM 2117 C CA . ASP A 1 265 ? 15.156 -29.391 4.777 1 93.75 265 ASP A CA 1
ATOM 2118 C C . ASP A 1 265 ? 14.25 -28.672 3.771 1 93.75 265 ASP A C 1
ATOM 2120 O O . ASP A 1 265 ? 13.336 -29.281 3.217 1 93.75 265 ASP A O 1
ATOM 2124 N N . TYR A 1 266 ? 14.57 -27.422 3.607 1 97.5 266 TYR A N 1
ATOM 2125 C CA . TYR A 1 266 ? 13.758 -26.625 2.697 1 97.5 266 TYR A CA 1
ATOM 2126 C C . TYR A 1 266 ? 14.578 -26.172 1.497 1 97.5 266 TYR A C 1
ATOM 2128 O O . TYR A 1 266 ? 15.781 -25.922 1.617 1 97.5 266 TYR A O 1
ATOM 2136 N N . ALA A 1 267 ? 13.953 -26.172 0.32 1 98.19 267 ALA A N 1
ATOM 2137 C CA . ALA A 1 267 ? 14.43 -25.469 -0.866 1 98.19 267 ALA A CA 1
ATOM 2138 C C . ALA A 1 267 ? 13.461 -24.359 -1.272 1 98.19 267 ALA A C 1
ATOM 2140 O O . ALA A 1 267 ? 12.25 -24.5 -1.109 1 98.19 267 ALA A O 1
ATOM 2141 N N . SER A 1 268 ? 14.047 -23.25 -1.772 1 98.38 268 SER A N 1
ATOM 2142 C CA . SER A 1 268 ? 13.195 -22.125 -2.096 1 98.38 268 SER A CA 1
ATOM 2143 C C . SER A 1 268 ? 13.578 -21.5 -3.439 1 98.38 268 SER A C 1
ATOM 2145 O O . SER A 1 268 ? 14.703 -21.672 -3.906 1 98.38 268 SER A O 1
ATOM 2147 N N . GLY A 1 269 ? 12.625 -21.016 -4.09 1 98.12 269 GLY A N 1
ATOM 2148 C CA . GLY A 1 269 ? 12.773 -20.203 -5.285 1 98.12 269 GLY A CA 1
ATOM 2149 C C . GLY A 1 269 ? 11.797 -19.047 -5.348 1 98.12 269 GLY A C 1
ATOM 2150 O O . GLY A 1 269 ? 10.617 -19.203 -5.016 1 98.12 269 GLY A O 1
ATOM 2151 N N . ALA A 1 270 ? 12.312 -17.875 -5.664 1 97.88 270 ALA A N 1
ATOM 2152 C CA . ALA A 1 270 ? 11.492 -16.672 -5.832 1 97.88 270 ALA A CA 1
ATOM 2153 C C . ALA A 1 270 ? 11.578 -16.156 -7.262 1 97.88 270 ALA A C 1
ATOM 2155 O O . ALA A 1 270 ? 12.672 -16.031 -7.824 1 97.88 270 ALA A O 1
ATOM 2156 N N . PHE A 1 271 ? 10.438 -15.852 -7.84 1 97.56 271 PHE A N 1
ATOM 2157 C CA . PHE A 1 271 ? 10.359 -15.445 -9.234 1 97.56 271 PHE A CA 1
ATOM 2158 C C . PHE A 1 271 ? 9.57 -14.148 -9.375 1 97.56 271 PHE A C 1
ATOM 2160 O O . PHE A 1 271 ? 8.57 -13.945 -8.688 1 97.56 271 PHE A O 1
ATOM 2167 N N . VAL A 1 272 ? 10.023 -13.273 -10.242 1 96.62 272 VAL A N 1
ATOM 2168 C CA . VAL A 1 272 ? 9.297 -12.062 -10.609 1 96.62 272 VAL A CA 1
ATOM 2169 C C . VAL A 1 272 ? 9.031 -12.047 -12.109 1 96.62 272 VAL A C 1
ATOM 2171 O O . VAL A 1 272 ? 9.961 -12.164 -12.914 1 96.62 272 VAL A O 1
ATOM 2174 N N . LEU A 1 273 ? 7.789 -11.953 -12.453 1 96.12 273 LEU A N 1
ATOM 2175 C CA . LEU A 1 273 ? 7.371 -11.945 -13.852 1 96.12 273 LEU A CA 1
ATOM 2176 C C . LEU A 1 273 ? 6.672 -10.633 -14.195 1 96.12 273 LEU A C 1
ATOM 2178 O O . LEU A 1 273 ? 5.82 -10.156 -13.445 1 96.12 273 LEU A O 1
ATOM 2182 N N . PRO A 1 274 ? 7.035 -10.039 -15.32 1 94.94 274 PRO A N 1
ATOM 2183 C CA . PRO A 1 274 ? 6.301 -8.852 -15.75 1 94.94 274 PRO A CA 1
ATOM 2184 C C . PRO A 1 274 ? 4.871 -9.164 -16.188 1 94.94 274 PRO A C 1
ATOM 2186 O O . PRO A 1 274 ? 4.617 -10.211 -16.781 1 94.94 274 PRO A O 1
ATOM 2189 N N . ASN A 1 275 ? 3.941 -8.32 -15.859 1 96 275 ASN A N 1
ATOM 2190 C CA . ASN A 1 275 ? 2.553 -8.461 -16.297 1 96 275 ASN A CA 1
ATOM 2191 C C . ASN A 1 275 ? 2.391 -8.133 -17.766 1 96 275 ASN A C 1
ATOM 2193 O O . ASN A 1 275 ? 1.75 -7.137 -18.125 1 96 275 ASN A O 1
ATOM 2197 N N . GLN A 1 276 ? 2.869 -8.945 -18.562 1 94.38 276 GLN A N 1
ATOM 2198 C CA . GLN A 1 276 ? 2.852 -8.844 -20.031 1 94.38 276 GLN A CA 1
ATOM 2199 C C . GLN A 1 276 ? 2.984 -10.219 -20.672 1 94.38 276 GLN A C 1
ATOM 2201 O O . GLN A 1 276 ? 3.27 -11.203 -20 1 94.38 276 GLN A O 1
ATOM 2206 N N . ALA A 1 277 ? 2.746 -10.227 -21.969 1 94.25 277 ALA A N 1
ATOM 2207 C CA . ALA A 1 277 ? 2.971 -11.469 -22.688 1 94.25 277 ALA A CA 1
ATOM 2208 C C . ALA A 1 277 ? 4.418 -11.938 -22.547 1 94.25 277 ALA A C 1
ATOM 2210 O O . ALA A 1 277 ? 5.348 -11.125 -22.641 1 94.25 277 ALA A O 1
ATOM 2211 N N . ILE A 1 278 ? 4.609 -13.211 -22.266 1 93.44 278 ILE A N 1
ATOM 2212 C CA . ILE A 1 278 ? 5.93 -13.82 -22.156 1 93.44 278 ILE A CA 1
ATOM 2213 C C . ILE A 1 278 ? 6.043 -14.992 -23.125 1 93.44 278 ILE A C 1
ATOM 2215 O O . ILE A 1 278 ? 5.148 -15.836 -23.203 1 93.44 278 ILE A O 1
ATOM 2219 N N . ASP A 1 279 ? 7.117 -14.984 -23.875 1 92.69 279 ASP A N 1
ATOM 2220 C CA . ASP A 1 279 ? 7.367 -16.109 -24.766 1 92.69 279 ASP A CA 1
ATOM 2221 C C . ASP A 1 279 ? 7.488 -17.422 -24 1 92.69 279 ASP A C 1
ATOM 2223 O O . ASP A 1 279 ? 8.266 -17.516 -23.047 1 92.69 279 ASP A O 1
ATOM 2227 N N . HIS A 1 280 ? 6.793 -18.422 -24.453 1 91 280 HIS A N 1
ATOM 2228 C CA . HIS A 1 280 ? 6.723 -19.688 -23.734 1 91 280 HIS A CA 1
ATOM 2229 C C . HIS A 1 280 ? 8.062 -20.406 -23.766 1 91 280 HIS A C 1
ATOM 2231 O O . HIS A 1 280 ? 8.289 -21.344 -23 1 91 280 HIS A O 1
ATOM 2237 N N . ALA A 1 281 ? 8.961 -20.016 -24.625 1 91.31 281 ALA A N 1
ATOM 2238 C CA . ALA A 1 281 ? 10.258 -20.672 -24.75 1 91.31 281 ALA A CA 1
ATOM 2239 C C . ALA A 1 281 ? 11.211 -20.219 -23.656 1 91.31 281 ALA A C 1
ATOM 2241 O O . ALA A 1 281 ? 12.25 -20.844 -23.438 1 91.31 281 ALA A O 1
ATOM 2242 N N . ILE A 1 282 ? 10.898 -19.156 -22.969 1 91.31 282 ILE A N 1
ATOM 2243 C CA . ILE A 1 282 ? 11.789 -18.625 -21.938 1 91.31 282 ILE A CA 1
ATOM 2244 C C . ILE A 1 282 ? 11.734 -19.5 -20.703 1 91.31 282 ILE A C 1
ATOM 2246 O O . ILE A 1 282 ? 10.664 -19.703 -20.109 1 91.31 282 ILE A O 1
ATOM 2250 N N . PRO A 1 283 ? 12.875 -19.984 -20.297 1 93.94 283 PRO A N 1
ATOM 2251 C CA . PRO A 1 283 ? 12.867 -20.812 -19.094 1 93.94 283 PRO A CA 1
ATOM 2252 C C . PRO A 1 283 ? 12.539 -20.031 -17.828 1 93.94 283 PRO A C 1
ATOM 2254 O O . PRO A 1 283 ? 12.852 -18.844 -17.734 1 93.94 283 PRO A O 1
ATOM 2257 N N . LEU A 1 284 ? 11.977 -20.688 -16.844 1 95.69 284 LEU A N 1
ATOM 2258 C CA . LEU A 1 284 ? 11.484 -20.062 -15.617 1 95.69 284 LEU A CA 1
ATOM 2259 C C . LEU A 1 284 ? 12.625 -19.438 -14.82 1 95.69 284 LEU A C 1
ATOM 2261 O O . LEU A 1 284 ? 12.453 -18.406 -14.172 1 95.69 284 LEU A O 1
ATOM 2265 N N . ASP A 1 285 ? 13.805 -20.109 -14.852 1 93.56 285 ASP A N 1
ATOM 2266 C CA . ASP A 1 285 ? 14.906 -19.656 -14.008 1 93.56 285 ASP A CA 1
ATOM 2267 C C . ASP A 1 285 ? 15.422 -18.297 -14.469 1 93.56 285 ASP A C 1
ATOM 2269 O O . ASP A 1 285 ? 16.188 -17.641 -13.758 1 93.56 285 ASP A O 1
ATOM 2273 N N . ARG A 1 286 ? 14.961 -17.812 -15.656 1 92.19 286 ARG A N 1
ATOM 2274 C CA . ARG A 1 286 ? 15.297 -16.469 -16.109 1 92.19 286 ARG A CA 1
ATOM 2275 C C . ARG A 1 286 ? 14.562 -15.422 -15.281 1 92.19 286 ARG A C 1
ATOM 2277 O O . ARG A 1 286 ? 14.898 -14.234 -15.336 1 92.19 286 ARG A O 1
ATOM 2284 N N . PHE A 1 287 ? 13.625 -15.844 -14.492 1 94.19 287 PHE A N 1
ATOM 2285 C CA . PHE A 1 287 ? 12.844 -14.93 -13.672 1 94.19 287 PHE A CA 1
ATOM 2286 C C . PHE A 1 287 ? 13.195 -15.094 -12.195 1 94.19 287 PHE A C 1
ATOM 2288 O O . PHE A 1 287 ? 12.555 -14.5 -11.328 1 94.19 287 PHE A O 1
ATOM 2295 N N . LEU A 1 288 ? 14.18 -15.891 -11.938 1 94.38 288 LEU A N 1
ATOM 2296 C CA . LEU A 1 288 ? 14.625 -16.125 -10.57 1 94.38 288 LEU A CA 1
ATOM 2297 C C . LEU A 1 288 ? 15.273 -14.883 -9.984 1 94.38 288 LEU A C 1
ATOM 2299 O O . LEU A 1 288 ? 16.078 -14.227 -10.648 1 94.38 288 LEU A O 1
ATOM 2303 N N . VAL A 1 289 ? 14.891 -14.531 -8.742 1 94.12 289 VAL A N 1
ATOM 2304 C CA . VAL A 1 289 ? 15.461 -13.383 -8.055 1 94.12 289 VAL A CA 1
ATOM 2305 C C . VAL A 1 289 ? 15.75 -13.742 -6.598 1 94.12 289 VAL A C 1
ATOM 2307 O O . VAL A 1 289 ? 15.352 -14.805 -6.121 1 94.12 289 VAL A O 1
ATOM 2310 N N . ASP A 1 290 ? 16.469 -12.797 -5.984 1 93.94 290 ASP A N 1
ATOM 2311 C CA . ASP A 1 290 ? 16.656 -12.898 -4.539 1 93.94 290 ASP A CA 1
ATOM 2312 C C . ASP A 1 290 ? 15.359 -12.617 -3.791 1 93.94 290 ASP A C 1
ATOM 2314 O O . ASP A 1 290 ? 14.688 -11.609 -4.059 1 93.94 290 ASP A O 1
ATOM 2318 N N . LEU A 1 291 ? 15.016 -13.5 -2.9 1 97 291 LEU A N 1
ATOM 2319 C CA . LEU A 1 291 ? 13.812 -13.328 -2.102 1 97 291 LEU A CA 1
ATOM 2320 C C . LEU A 1 291 ? 13.797 -11.953 -1.433 1 97 291 LEU A C 1
ATOM 2322 O O . LEU A 1 291 ? 12.75 -11.305 -1.358 1 97 291 LEU A O 1
ATOM 2326 N N . ARG A 1 292 ? 14.906 -11.461 -0.972 1 95.62 292 ARG A N 1
ATOM 2327 C CA . ARG A 1 292 ? 15.023 -10.188 -0.266 1 95.62 292 ARG A CA 1
ATOM 2328 C C . ARG A 1 292 ? 14.641 -9.023 -1.174 1 95.62 292 ARG A C 1
ATOM 2330 O O . ARG A 1 292 ? 14.109 -8.016 -0.706 1 95.62 292 ARG A O 1
ATOM 2337 N N . ALA A 1 293 ? 14.883 -9.18 -2.428 1 95.06 293 ALA A N 1
ATOM 2338 C CA . ALA A 1 293 ? 14.516 -8.125 -3.367 1 95.06 293 ALA A CA 1
ATOM 2339 C C . ALA A 1 293 ? 13.008 -7.961 -3.445 1 95.06 293 ALA A C 1
ATOM 2341 O O . ALA A 1 293 ? 12.5 -6.84 -3.508 1 95.06 293 ALA A O 1
ATOM 2342 N N . ILE A 1 294 ? 12.305 -9.109 -3.445 1 97.44 294 ILE A N 1
ATOM 2343 C CA . ILE A 1 294 ? 10.844 -9.062 -3.434 1 97.44 294 ILE A CA 1
ATOM 2344 C C . ILE A 1 294 ? 10.359 -8.438 -2.125 1 97.44 294 ILE A C 1
ATOM 2346 O O . ILE A 1 294 ? 9.453 -7.609 -2.123 1 97.44 294 ILE A O 1
ATOM 2350 N N . GLU A 1 295 ? 10.984 -8.844 -1.04 1 98.19 295 GLU A N 1
ATOM 2351 C CA . GLU A 1 295 ? 10.602 -8.312 0.267 1 98.19 295 GLU A CA 1
ATOM 2352 C C . GLU A 1 295 ? 10.797 -6.801 0.33 1 98.19 295 GLU A C 1
ATOM 2354 O O . GLU A 1 295 ? 9.891 -6.07 0.738 1 98.19 295 GLU A O 1
ATOM 2359 N N . LYS A 1 296 ? 11.922 -6.355 -0.107 1 96.56 296 LYS A N 1
ATOM 2360 C CA . LYS A 1 296 ? 12.242 -4.93 -0.078 1 96.56 296 LYS A CA 1
ATOM 2361 C C . LYS A 1 296 ? 11.281 -4.137 -0.956 1 96.56 296 LYS A C 1
ATOM 2363 O O . LYS A 1 296 ? 10.836 -3.047 -0.579 1 96.56 296 LYS A O 1
ATOM 2368 N N . ALA A 1 297 ? 10.891 -4.695 -2.074 1 97.06 297 ALA A N 1
ATOM 2369 C CA . ALA A 1 297 ? 10.039 -3.998 -3.033 1 97.06 297 ALA A CA 1
ATOM 2370 C C . ALA A 1 297 ? 8.578 -4.012 -2.58 1 97.06 297 ALA A C 1
ATOM 2372 O O . ALA A 1 297 ? 7.824 -3.082 -2.869 1 97.06 297 ALA A O 1
ATOM 2373 N N . SER A 1 298 ? 8.172 -5.02 -1.859 1 98.06 298 SER A N 1
ATOM 2374 C CA . SER A 1 298 ? 6.762 -5.203 -1.537 1 98.06 298 SER A CA 1
ATOM 2375 C C . SER A 1 298 ? 6.457 -4.758 -0.111 1 98.06 298 SER A C 1
ATOM 2377 O O . SER A 1 298 ? 5.297 -4.57 0.252 1 98.06 298 SER A O 1
ATOM 2379 N N . GLY A 1 299 ? 7.445 -4.684 0.723 1 97.81 299 GLY A N 1
ATOM 23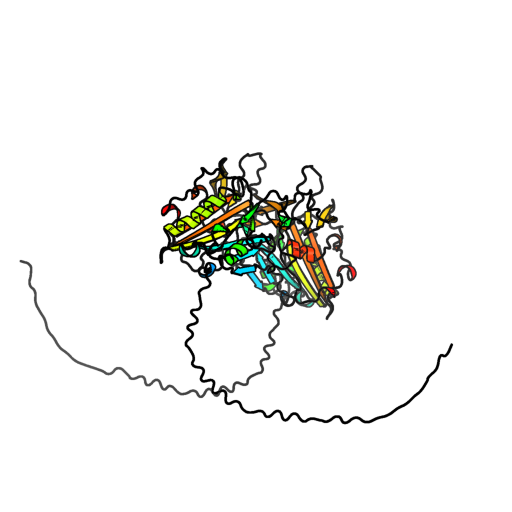80 C CA . GLY A 1 299 ? 7.219 -4.406 2.133 1 97.81 299 GLY A CA 1
ATOM 2381 C C . GLY A 1 299 ? 6.785 -5.629 2.92 1 97.81 299 GLY A C 1
ATOM 2382 O O . GLY A 1 299 ? 6.391 -5.516 4.082 1 97.81 299 GLY A O 1
ATOM 2383 N N . LEU A 1 300 ? 6.832 -6.84 2.305 1 98.62 300 LEU A N 1
ATOM 2384 C CA . LEU A 1 300 ? 6.484 -8.109 2.93 1 98.62 300 LEU A CA 1
ATOM 2385 C C . LEU A 1 300 ? 7.73 -8.828 3.432 1 98.62 300 LEU A C 1
ATOM 2387 O O . LEU A 1 300 ? 8.852 -8.477 3.055 1 98.62 300 LEU A O 1
ATOM 2391 N N . THR A 1 301 ? 7.602 -9.742 4.324 1 98.44 301 THR A N 1
ATOM 2392 C CA . THR A 1 301 ? 8.68 -10.602 4.801 1 98.44 301 THR A CA 1
ATOM 2393 C C . THR A 1 301 ? 8.219 -12.055 4.879 1 98.44 301 THR A C 1
ATOM 2395 O O . THR A 1 301 ? 7.207 -12.359 5.52 1 98.44 301 THR A O 1
ATOM 2398 N N . PHE A 1 302 ? 9.008 -12.953 4.301 1 98.56 302 PHE A N 1
ATOM 2399 C CA . PHE A 1 302 ? 8.586 -14.352 4.207 1 98.56 302 PHE A CA 1
ATOM 2400 C C . PHE A 1 302 ? 9.492 -15.242 5.047 1 98.56 302 PHE A C 1
ATOM 2402 O O . PHE A 1 302 ? 10.688 -14.984 5.168 1 98.56 302 PHE A O 1
ATOM 2409 N N . PHE A 1 303 ? 8.898 -16.219 5.699 1 98.25 303 PHE A N 1
ATOM 2410 C CA . PHE A 1 303 ? 9.586 -17.312 6.363 1 98.25 303 PHE A CA 1
ATOM 2411 C C . PHE A 1 303 ? 10.406 -16.812 7.547 1 98.25 303 PHE A C 1
ATOM 2413 O O . PHE A 1 303 ? 11.539 -17.25 7.754 1 98.25 303 PHE A O 1
ATOM 2420 N N . GLU A 1 304 ? 9.828 -15.898 8.266 1 96.5 304 GLU A N 1
ATOM 2421 C CA . GLU A 1 304 ? 10.523 -15.281 9.391 1 96.5 304 GLU A CA 1
ATOM 2422 C C . GLU A 1 304 ? 10.812 -16.297 10.484 1 96.5 304 GLU A C 1
ATOM 2424 O O . GLU A 1 304 ? 11.719 -16.109 11.297 1 96.5 304 GLU A O 1
ATOM 2429 N N . LEU A 1 305 ? 10.094 -17.359 10.508 1 96.56 305 LEU A N 1
ATOM 2430 C CA . LEU A 1 305 ? 10.242 -18.328 11.578 1 96.56 305 LEU A CA 1
ATOM 2431 C C . LEU A 1 305 ? 11.141 -19.484 11.141 1 96.56 305 LEU A C 1
ATOM 2433 O O . LEU A 1 305 ? 11.266 -20.484 11.859 1 96.56 305 LEU A O 1
ATOM 2437 N N . LEU A 1 306 ? 11.695 -19.375 9.977 1 96.69 306 LEU A N 1
ATOM 2438 C CA . LEU A 1 306 ? 12.664 -20.344 9.477 1 96.69 306 LEU A CA 1
ATOM 2439 C C . LEU A 1 306 ? 14.055 -19.734 9.367 1 96.69 306 LEU A C 1
ATOM 2441 O O . LEU A 1 306 ? 14.188 -18.516 9.211 1 96.69 306 LEU A O 1
ATOM 2445 N N . ASP A 1 307 ? 15.078 -20.578 9.5 1 96.44 307 ASP A N 1
ATOM 2446 C CA . ASP A 1 307 ? 16.438 -20.156 9.188 1 96.44 307 ASP A CA 1
ATOM 2447 C C . ASP A 1 307 ? 16.688 -20.203 7.68 1 96.44 307 ASP A C 1
ATOM 2449 O O . ASP A 1 307 ? 17.062 -21.266 7.148 1 96.44 307 ASP A O 1
ATOM 2453 N N . ARG A 1 308 ? 16.594 -19.141 7.031 1 96.5 308 ARG A N 1
ATOM 2454 C CA . ARG A 1 308 ? 16.625 -19.062 5.574 1 96.5 308 ARG A CA 1
ATOM 2455 C C . ARG A 1 308 ? 18.016 -19.344 5.039 1 96.5 308 ARG A C 1
ATOM 2457 O O . ARG A 1 308 ? 18.188 -19.594 3.842 1 96.5 308 ARG A O 1
ATOM 2464 N N . THR A 1 309 ? 19.031 -19.25 5.93 1 94.81 309 THR A N 1
ATOM 2465 C CA . THR A 1 309 ? 20.391 -19.5 5.492 1 94.81 309 THR A CA 1
ATOM 2466 C C . THR A 1 309 ? 20.594 -20.969 5.148 1 94.81 309 THR A C 1
ATOM 2468 O O . THR A 1 309 ? 21.578 -21.328 4.5 1 94.81 309 THR A O 1
ATOM 2471 N N . THR A 1 310 ? 19.688 -21.781 5.527 1 94.94 310 THR A N 1
ATOM 2472 C CA . THR A 1 310 ? 19.797 -23.219 5.305 1 94.94 310 THR A CA 1
ATOM 2473 C C . THR A 1 310 ? 19.062 -23.625 4.035 1 94.94 310 THR A C 1
ATOM 2475 O O . THR A 1 310 ? 19.141 -24.781 3.613 1 94.94 310 THR A O 1
ATOM 2478 N N . PHE A 1 311 ? 18.375 -22.688 3.387 1 96.5 311 PHE A N 1
ATOM 2479 C CA . PHE A 1 311 ? 17.594 -23.016 2.205 1 96.5 311 PHE A CA 1
ATOM 2480 C C . PHE A 1 311 ? 18.5 -23.406 1.043 1 96.5 311 PHE A C 1
ATOM 2482 O O . PHE A 1 311 ? 19.531 -22.766 0.817 1 96.5 311 PHE A O 1
ATOM 2489 N N . THR A 1 312 ? 18.141 -24.422 0.35 1 96.31 312 THR A N 1
ATOM 2490 C CA . THR A 1 312 ? 18.734 -24.688 -0.954 1 96.31 312 THR A CA 1
ATOM 2491 C C . THR A 1 312 ? 17.953 -23.984 -2.062 1 96.31 312 THR A C 1
ATOM 2493 O O . THR A 1 312 ? 16.75 -23.734 -1.922 1 96.31 312 THR A O 1
ATOM 2496 N N . ASN A 1 313 ? 18.688 -23.688 -3.113 1 96.44 313 ASN A N 1
ATOM 2497 C CA . ASN A 1 313 ? 18.016 -23.078 -4.258 1 96.44 313 ASN A CA 1
ATOM 2498 C C . ASN A 1 313 ? 17.172 -24.094 -5.016 1 96.44 313 ASN A C 1
ATOM 2500 O O . ASN A 1 313 ? 17.672 -25.141 -5.445 1 96.44 313 ASN A O 1
ATOM 2504 N N . LEU A 1 314 ? 15.977 -23.797 -5.207 1 97.56 314 LEU A N 1
ATOM 2505 C CA . LEU A 1 314 ? 15.039 -24.703 -5.852 1 97.56 314 LEU A CA 1
ATOM 2506 C C . LEU A 1 314 ? 15.523 -25.094 -7.242 1 97.56 314 LEU A C 1
ATOM 2508 O O . LEU A 1 314 ? 15.469 -26.266 -7.613 1 97.56 314 LEU A O 1
ATOM 2512 N N . CYS A 1 315 ? 16.047 -24.156 -7.996 1 95.88 315 CYS A N 1
ATOM 2513 C CA . CYS A 1 315 ? 16.391 -24.391 -9.391 1 95.88 315 CYS A CA 1
ATOM 2514 C C . CYS A 1 315 ? 17.719 -25.141 -9.508 1 95.88 315 CYS A C 1
ATOM 2516 O O . CYS A 1 315 ? 18.109 -25.531 -10.602 1 95.88 315 CYS A O 1
ATOM 2518 N N . ASP A 1 316 ? 18.375 -25.312 -8.422 1 94.94 316 ASP A N 1
ATOM 2519 C CA . ASP A 1 316 ? 19.516 -26.219 -8.383 1 94.94 316 ASP A CA 1
ATOM 2520 C C . ASP A 1 316 ? 19.062 -27.672 -8.188 1 94.94 316 ASP A C 1
ATOM 2522 O O . ASP A 1 316 ? 19.781 -28.609 -8.539 1 94.94 316 ASP A O 1
ATOM 2526 N N . LEU A 1 317 ? 17.891 -27.812 -7.613 1 94.12 317 LEU A N 1
ATOM 2527 C CA . LEU A 1 317 ? 17.375 -29.125 -7.281 1 94.12 317 LEU A CA 1
ATOM 2528 C C . LEU A 1 317 ? 16.469 -29.656 -8.391 1 94.12 317 LEU A C 1
ATOM 2530 O O . LEU A 1 317 ? 16.359 -30.875 -8.586 1 94.12 317 LEU A O 1
ATOM 2534 N N . VAL A 1 318 ? 15.727 -28.75 -9.031 1 95 318 VAL A N 1
ATOM 2535 C CA . VAL A 1 318 ? 14.812 -29.125 -10.102 1 95 318 VAL A CA 1
ATOM 2536 C C . VAL A 1 318 ? 15.047 -28.234 -11.32 1 95 318 VAL A C 1
ATOM 2538 O O . VAL A 1 318 ? 15.539 -27.109 -11.188 1 95 318 VAL A O 1
ATOM 2541 N N . ARG A 1 319 ? 14.68 -28.766 -12.508 1 93.75 319 ARG A N 1
ATOM 2542 C CA . ARG A 1 319 ? 14.758 -27.953 -13.711 1 93.75 319 ARG A CA 1
ATOM 2543 C C . ARG A 1 319 ? 13.633 -26.922 -13.75 1 93.75 319 ARG A C 1
ATOM 2545 O O . ARG A 1 319 ? 12.461 -27.266 -13.867 1 93.75 319 ARG A O 1
ATOM 2552 N N . CYS A 1 320 ? 13.977 -25.703 -13.648 1 94.25 320 CYS A N 1
ATOM 2553 C CA . CYS A 1 320 ? 13 -24.625 -13.633 1 94.25 320 CYS A CA 1
ATOM 2554 C C . CYS A 1 320 ? 12.68 -24.156 -15.055 1 94.25 320 CYS A C 1
ATOM 2556 O O . CYS A 1 320 ? 13.102 -23.078 -15.461 1 94.25 320 CYS A O 1
ATOM 2558 N N . VAL A 1 321 ? 11.875 -24.953 -15.695 1 91.62 321 VAL A N 1
ATOM 2559 C CA . VAL A 1 321 ? 11.328 -24.703 -17.016 1 91.62 321 VAL A CA 1
ATOM 2560 C C . VAL A 1 321 ? 9.82 -24.953 -17.016 1 91.62 321 VAL A C 1
ATOM 2562 O O . VAL A 1 321 ? 9.336 -25.812 -16.266 1 91.62 321 VAL A O 1
ATOM 2565 N N . VAL A 1 322 ? 9.148 -24.125 -17.781 1 90.56 322 VAL A N 1
ATOM 2566 C CA . VAL A 1 322 ? 7.703 -24.312 -17.797 1 90.56 322 VAL A CA 1
ATOM 2567 C C . VAL A 1 322 ? 7.215 -24.531 -19.219 1 90.56 322 VAL A C 1
ATOM 2569 O O . VAL A 1 322 ? 7.879 -24.125 -20.172 1 90.56 322 VAL A O 1
ATOM 2572 N N . MET B 1 1 ? -65.438 26.969 15.297 1 18.95 1 MET B N 1
ATOM 2573 C CA . MET B 1 1 ? -66.562 26.375 16.062 1 18.95 1 MET B CA 1
ATOM 2574 C C . MET B 1 1 ? -66 25.344 17.047 1 18.95 1 MET B C 1
ATOM 2576 O O . MET B 1 1 ? -65.125 24.562 16.734 1 18.95 1 MET B O 1
ATOM 2580 N N . ALA B 1 2 ? -66.5 25.375 18.406 1 18.77 2 ALA B N 1
ATOM 2581 C CA . ALA B 1 2 ? -66.188 24.953 19.75 1 18.77 2 ALA B CA 1
ATOM 2582 C C . ALA B 1 2 ? -66.438 23.453 19.953 1 18.77 2 ALA B C 1
ATOM 2584 O O . ALA B 1 2 ? -67.5 23.078 20.422 1 18.77 2 ALA B O 1
ATOM 2585 N N . ILE B 1 3 ? -66.125 22.547 19 1 20.14 3 ILE B N 1
ATOM 2586 C CA . ILE B 1 3 ? -66.812 21.25 19.094 1 20.14 3 ILE B CA 1
ATOM 2587 C C . ILE B 1 3 ? -66.375 20.562 20.391 1 20.14 3 ILE B C 1
ATOM 2589 O O . ILE B 1 3 ? -65.188 20.297 20.625 1 20.14 3 ILE B O 1
ATOM 2593 N N . PRO B 1 4 ? -67.25 20.359 21.391 1 18.62 4 PRO B N 1
ATOM 2594 C CA . PRO B 1 4 ? -67.312 20.016 22.828 1 18.62 4 PRO B CA 1
ATOM 2595 C C . PRO B 1 4 ? -66.812 18.594 23.094 1 18.62 4 PRO B C 1
ATOM 2597 O O . PRO B 1 4 ? -66.625 17.797 22.156 1 18.62 4 PRO B O 1
ATOM 2600 N N . LEU B 1 5 ? -67.188 17.922 24.312 1 19.83 5 LEU B N 1
ATOM 2601 C CA . LEU B 1 5 ? -66.812 17.391 25.609 1 19.83 5 LEU B CA 1
ATOM 2602 C C . LEU B 1 5 ? -67.062 15.898 25.703 1 19.83 5 LEU B C 1
ATOM 2604 O O . LEU B 1 5 ? -66.75 15.258 26.688 1 19.83 5 LEU B O 1
ATOM 2608 N N . SER B 1 6 ? -67.938 15.219 24.812 1 17.34 6 SER B N 1
ATOM 2609 C CA . SER B 1 6 ? -68.875 14.367 25.547 1 17.34 6 SER B CA 1
ATOM 2610 C C . SER B 1 6 ? -68.125 13.203 26.219 1 17.34 6 SER B C 1
ATOM 2612 O O . SER B 1 6 ? -67 12.844 25.812 1 17.34 6 SER B O 1
ATOM 2614 N N . HIS B 1 7 ? -68.875 12.148 26.828 1 17.58 7 HIS B N 1
ATOM 2615 C CA . HIS B 1 7 ? -69.375 11.531 28.062 1 17.58 7 HIS B CA 1
ATOM 2616 C C . HIS B 1 7 ? -68.688 10.188 28.281 1 17.58 7 HIS B C 1
ATOM 2618 O O . HIS B 1 7 ? -68.125 9.945 29.344 1 17.58 7 HIS B O 1
ATOM 2624 N N . TYR B 1 8 ? -69.375 9 27.984 1 17.28 8 TYR B N 1
ATOM 2625 C CA . TYR B 1 8 ? -70 8.141 28.984 1 17.28 8 TYR B CA 1
ATOM 2626 C C . TYR B 1 8 ? -69 7.047 29.438 1 17.28 8 TYR B C 1
ATOM 2628 O O . TYR B 1 8 ? -68 6.762 28.75 1 17.28 8 TYR B O 1
ATOM 2636 N N . PHE B 1 9 ? -69.5 5.734 29.734 1 17.25 9 PHE B N 1
ATOM 2637 C CA . PHE B 1 9 ? -69.938 4.977 30.906 1 17.25 9 PHE B CA 1
ATOM 2638 C C . PHE B 1 9 ? -68.938 3.812 31.156 1 17.25 9 PHE B C 1
ATOM 2640 O O . PHE B 1 9 ? -68.438 3.654 32.25 1 17.25 9 PHE B O 1
ATOM 2647 N N . TRP B 1 10 ? -69.375 2.496 30.859 1 17.53 10 TRP B N 1
ATOM 2648 C CA . TRP B 1 10 ? -69.75 1.466 31.812 1 17.53 10 TRP B CA 1
ATOM 2649 C C . TRP B 1 10 ? -68.562 0.604 32.188 1 17.53 10 TRP B C 1
ATOM 2651 O O . TRP B 1 10 ? -67.562 0.578 31.484 1 17.53 10 TRP B O 1
ATOM 2661 N N . LEU B 1 11 ? -68.75 -0.702 32.688 1 17.42 11 LEU B N 1
ATOM 2662 C CA . LEU B 1 11 ? -68.75 -1.45 33.938 1 17.42 11 LEU B CA 1
ATOM 2663 C C . LEU B 1 11 ? -67.562 -2.404 33.969 1 17.42 11 LEU B C 1
ATOM 2665 O O . LEU B 1 11 ? -66.75 -2.381 34.906 1 17.42 11 LEU B O 1
ATOM 2669 N N . THR B 1 12 ? -67.812 -3.814 33.688 1 18.5 12 THR B N 1
ATOM 2670 C CA . THR B 1 12 ? -67.812 -4.922 34.625 1 18.5 12 THR B CA 1
ATOM 2671 C C . THR B 1 12 ? -66.438 -5.543 34.75 1 18.5 12 THR B C 1
ATOM 2673 O O . THR B 1 12 ? -65.562 -5.297 33.938 1 18.5 12 THR B O 1
ATOM 2676 N N . GLY B 1 13 ? -66.312 -6.977 35.094 1 17.7 13 GLY B N 1
ATOM 2677 C CA . GLY B 1 13 ? -65.938 -7.875 36.188 1 17.7 13 GLY B CA 1
ATOM 2678 C C . GLY B 1 13 ? -64.625 -8.586 35.969 1 17.7 13 GLY B C 1
ATOM 2679 O O . GLY B 1 13 ? -63.906 -8.875 36.906 1 17.7 13 GLY B O 1
ATOM 2680 N N . GLY B 1 14 ? -64.438 -9.266 34.75 1 19.92 14 GLY B N 1
ATOM 2681 C CA . GLY B 1 14 ? -64.062 -10.664 34.844 1 19.92 14 GLY B CA 1
ATOM 2682 C C . GLY B 1 14 ? -62.656 -10.875 35.438 1 19.92 14 GLY B C 1
ATOM 2683 O O . GLY B 1 14 ? -61.812 -9.969 35.406 1 19.92 14 GLY B O 1
ATOM 2684 N N . PHE B 1 15 ? -62.469 -12.055 36.188 1 21.08 15 PHE B N 1
ATOM 2685 C CA . PHE B 1 15 ? -61.75 -12.781 37.219 1 21.08 15 PHE B CA 1
ATOM 2686 C C . PHE B 1 15 ? -60.344 -13.133 36.75 1 21.08 15 PHE B C 1
ATOM 2688 O O . PHE B 1 15 ? -60.156 -13.727 35.688 1 21.08 15 PHE B O 1
ATOM 2695 N N . PHE B 1 16 ? -59.312 -12.367 37.062 1 21.34 16 PHE B N 1
ATOM 2696 C CA . PHE B 1 16 ? -57.875 -12.398 36.844 1 21.34 16 PHE B CA 1
ATOM 2697 C C . PHE B 1 16 ? -57.25 -13.664 37.438 1 21.34 16 PHE B C 1
ATOM 2699 O O . PHE B 1 16 ? -56.969 -13.711 38.656 1 21.34 16 PHE B O 1
ATOM 2706 N N . MET B 1 17 ? -58.062 -14.836 37.094 1 20.34 17 MET B N 1
ATOM 2707 C CA . MET B 1 17 ? -57.531 -15.992 37.812 1 20.34 17 MET B CA 1
ATOM 2708 C C . MET B 1 17 ? -56 -16.062 37.688 1 20.34 17 MET B C 1
ATOM 2710 O O . MET B 1 17 ? -55.469 -15.953 36.594 1 20.34 17 MET B O 1
ATOM 2714 N N . GLY B 1 18 ? -55.312 -15.641 38.75 1 21.41 18 GLY B N 1
ATOM 2715 C CA . GLY B 1 18 ? -53.938 -15.57 39.219 1 21.41 18 GLY B CA 1
ATOM 2716 C C . GLY B 1 18 ? -53.188 -16.891 39.094 1 21.41 18 GLY B C 1
ATOM 2717 O O . GLY B 1 18 ? -52.938 -17.547 40.094 1 21.41 18 GLY B O 1
ATOM 2718 N N . MET B 1 19 ? -53.594 -17.734 38 1 20.94 19 MET B N 1
ATOM 2719 C CA . MET B 1 19 ? -53.062 -19.062 38.219 1 20.94 19 MET B CA 1
ATOM 2720 C C . MET B 1 19 ? -51.562 -19.016 38.469 1 20.94 19 MET B C 1
ATOM 2722 O O . MET B 1 19 ? -50.812 -18.438 37.688 1 20.94 19 MET B O 1
ATOM 2726 N N . PHE B 1 20 ? -51.156 -19.047 39.812 1 22.25 20 PHE B N 1
ATOM 2727 C CA . PHE B 1 20 ? -49.906 -19.188 40.5 1 22.25 20 PHE B CA 1
ATOM 2728 C C . PHE B 1 20 ? -49.094 -20.344 39.938 1 22.25 20 PHE B C 1
ATOM 2730 O O . PHE B 1 20 ? -49.438 -21.5 40.125 1 22.25 20 PHE B O 1
ATOM 2737 N N . PHE B 1 21 ? -48.812 -20.344 38.594 1 21.73 21 PHE B N 1
ATOM 2738 C CA . PHE B 1 21 ? -48.094 -21.516 38.094 1 21.73 21 PHE B CA 1
ATOM 2739 C C . PHE B 1 21 ? -46.844 -21.797 38.906 1 21.73 21 PHE B C 1
ATOM 2741 O O . PHE B 1 21 ? -46.031 -20.891 39.125 1 21.73 21 PHE B O 1
ATOM 2748 N N . MET B 1 22 ? -47.031 -22.656 40 1 21.33 22 MET B N 1
ATOM 2749 C CA . MET B 1 22 ? -46.094 -23.25 40.938 1 21.33 22 MET B CA 1
ATOM 2750 C C . MET B 1 22 ? -44.844 -23.781 40.219 1 21.33 22 MET B C 1
ATOM 2752 O O . MET B 1 22 ? -44.969 -24.609 39.312 1 21.33 22 MET B O 1
ATOM 2756 N N . TYR B 1 23 ? -43.844 -22.938 39.969 1 21.52 23 TYR B N 1
ATOM 2757 C CA . TYR B 1 23 ? -42.562 -23.25 39.312 1 21.52 23 TYR B CA 1
ATOM 2758 C C . TYR B 1 23 ? -41.812 -24.344 40.062 1 21.52 23 TYR B C 1
ATOM 2760 O O . TYR B 1 23 ? -41.344 -24.125 41.188 1 21.52 23 TYR B O 1
ATOM 2768 N N . ASN B 1 24 ? -42.5 -25.547 40.219 1 21.88 24 ASN B N 1
ATOM 2769 C CA . ASN B 1 24 ? -41.781 -26.594 40.906 1 21.88 24 ASN B CA 1
ATOM 2770 C C . ASN B 1 24 ? -40.375 -26.75 40.344 1 21.88 24 ASN B C 1
ATOM 2772 O O . ASN B 1 24 ? -40.188 -26.906 39.125 1 21.88 24 ASN B O 1
ATOM 2776 N N . ILE B 1 25 ? -39.406 -26.109 41 1 25.25 25 ILE B N 1
ATOM 2777 C CA . ILE B 1 25 ? -37.969 -26.109 40.75 1 25.25 25 ILE B CA 1
ATOM 2778 C C . ILE B 1 25 ? -37.406 -27.531 40.906 1 25.25 25 ILE B C 1
ATOM 2780 O O . ILE B 1 25 ? -37.406 -28.094 42 1 25.25 25 ILE B O 1
ATOM 2784 N N . VAL B 1 26 ? -38.031 -28.562 40.281 1 24.73 26 VAL B N 1
ATOM 2785 C CA . VAL B 1 26 ? -37.406 -29.859 40.594 1 24.73 26 VAL B CA 1
ATOM 2786 C C . VAL B 1 26 ? -35.906 -29.812 40.281 1 24.73 26 VAL B C 1
ATOM 2788 O O . VAL B 1 26 ? -35.5 -29.344 39.219 1 24.73 26 VAL B O 1
ATOM 2791 N N . PRO B 1 27 ? -35.094 -29.922 41.375 1 26.28 27 PRO B N 1
ATOM 2792 C CA . PRO B 1 27 ? -33.625 -29.922 41.281 1 26.28 27 PRO B CA 1
ATOM 2793 C C . PRO B 1 27 ? -33.094 -31.031 40.406 1 26.28 27 PRO B C 1
ATOM 2795 O O . PRO B 1 27 ? -33.406 -32.219 40.625 1 26.28 27 PRO B O 1
ATOM 2798 N N . PHE B 1 28 ? -33.344 -30.969 39.094 1 23.05 28 PHE B N 1
ATOM 2799 C CA . PHE B 1 28 ? -32.812 -32.094 38.312 1 23.05 28 PHE B CA 1
ATOM 2800 C C . PHE B 1 28 ? -31.312 -32.25 38.594 1 23.05 28 PHE B C 1
ATOM 2802 O O . PHE B 1 28 ? -30.547 -31.297 38.531 1 23.05 28 PHE B O 1
ATOM 2809 N N . ARG B 1 29 ? -31.031 -33.188 39.562 1 25.36 29 ARG B N 1
ATOM 2810 C CA . ARG B 1 29 ? -29.719 -33.75 39.812 1 25.36 29 ARG B CA 1
ATOM 2811 C C . ARG B 1 29 ? -29.016 -34.156 38.531 1 25.36 29 ARG B C 1
ATOM 2813 O O . ARG B 1 29 ? -29.391 -35.188 37.938 1 25.36 29 ARG B O 1
ATOM 2820 N N . ILE B 1 30 ? -28.797 -33.25 37.594 1 24.92 30 ILE B N 1
ATOM 2821 C CA . ILE B 1 30 ? -28.094 -33.75 36.406 1 24.92 30 ILE B CA 1
ATOM 2822 C C . ILE B 1 30 ? -26.75 -34.344 36.812 1 24.92 30 ILE B C 1
ATOM 2824 O O . ILE B 1 30 ? -25.922 -33.656 37.406 1 24.92 30 ILE B O 1
ATOM 2828 N N . THR B 1 31 ? -26.781 -35.5 37.344 1 26.16 31 THR B N 1
ATOM 2829 C CA . THR B 1 31 ? -25.547 -36.281 37.469 1 26.16 31 THR B CA 1
ATOM 2830 C C . THR B 1 31 ? -24.75 -36.219 36.156 1 26.16 31 THR B C 1
ATOM 2832 O O . THR B 1 31 ? -25.172 -36.781 35.156 1 26.16 31 THR B O 1
ATOM 2835 N N . ASN B 1 32 ? -24.344 -35.031 35.781 1 24.5 32 ASN B N 1
ATOM 2836 C CA . ASN B 1 32 ? -23.531 -34.969 34.562 1 24.5 32 ASN B CA 1
ATOM 2837 C C . ASN B 1 32 ? -22.281 -35.844 34.688 1 24.5 32 ASN B C 1
ATOM 2839 O O . ASN B 1 32 ? -21.375 -35.531 35.469 1 24.5 32 ASN B O 1
ATOM 2843 N N . GLN B 1 33 ? -22.484 -37.188 34.875 1 26.72 33 GLN B N 1
ATOM 2844 C CA . GLN B 1 33 ? -21.281 -37.969 34.594 1 26.72 33 GLN B CA 1
ATOM 2845 C C . GLN B 1 33 ? -20.609 -37.5 33.312 1 26.72 33 GLN B C 1
ATOM 2847 O O . GLN B 1 33 ? -21.125 -37.75 32.188 1 26.72 33 GLN B O 1
ATOM 2852 N N . HIS B 1 34 ? -20.078 -36.344 33.344 1 27.55 34 HIS B N 1
ATOM 2853 C CA . HIS B 1 34 ? -19.266 -35.906 32.188 1 27.55 34 HIS B CA 1
ATOM 2854 C C . HIS B 1 34 ? -18.141 -36.906 31.922 1 27.55 34 HIS B C 1
ATOM 2856 O O . HIS B 1 34 ? -17.266 -37.125 32.75 1 27.55 34 HIS B O 1
ATOM 2862 N N . GLN B 1 35 ? -18.562 -38.094 31.484 1 26.08 35 GLN B N 1
ATOM 2863 C CA . GLN B 1 35 ? -17.422 -38.781 30.859 1 26.08 35 GLN B CA 1
ATOM 2864 C C . GLN B 1 35 ? -16.641 -37.844 29.969 1 26.08 35 GLN B C 1
ATOM 2866 O O . GLN B 1 35 ? -17.172 -37.281 29.031 1 26.08 35 GLN B O 1
ATOM 2871 N N . ARG B 1 36 ? -15.664 -37.219 30.547 1 29.75 36 ARG B N 1
ATOM 2872 C CA . ARG B 1 36 ? -14.625 -36.562 29.766 1 29.75 36 ARG B CA 1
ATOM 2873 C C . ARG B 1 36 ? -14.18 -37.438 28.609 1 29.75 36 ARG B C 1
ATOM 2875 O O . ARG B 1 36 ? -13.461 -38.438 28.797 1 29.75 36 ARG B O 1
ATOM 2882 N N . GLY B 1 37 ? -15.188 -37.844 27.828 1 26.62 37 GLY B N 1
ATOM 2883 C CA . GLY B 1 37 ? -14.57 -38.406 26.625 1 26.62 37 GLY B CA 1
ATOM 2884 C C . GLY B 1 37 ? -13.453 -37.531 26.094 1 26.62 37 GLY B C 1
ATOM 2885 O O . GLY B 1 37 ? -13.609 -36.312 25.984 1 26.62 37 GLY B O 1
ATOM 2886 N N . ASN B 1 38 ? -12.242 -37.875 26.453 1 30.38 38 ASN B N 1
ATOM 2887 C CA . ASN B 1 38 ? -11.039 -37.375 25.766 1 30.38 38 ASN B CA 1
ATOM 2888 C C . ASN B 1 38 ? -11.289 -37.156 24.281 1 30.38 38 ASN B C 1
ATOM 2890 O O . ASN B 1 38 ? -11.156 -38.094 23.484 1 30.38 38 ASN B O 1
ATOM 2894 N N . ASN B 1 39 ? -12.391 -36.531 24.031 1 31.06 39 ASN B N 1
ATOM 2895 C CA . ASN B 1 39 ? -12.375 -36.094 22.641 1 31.06 39 ASN B CA 1
ATOM 2896 C C . ASN B 1 39 ? -11.062 -35.375 22.297 1 31.06 39 ASN B C 1
ATOM 2898 O O . ASN B 1 39 ? -10.82 -34.25 22.734 1 31.06 39 ASN B O 1
ATOM 2902 N N . LEU B 1 40 ? -10.039 -36.156 22.219 1 31.38 40 LEU B N 1
ATOM 2903 C CA . LEU B 1 40 ? -8.93 -35.656 21.406 1 31.38 40 LEU B CA 1
ATOM 2904 C C . LEU B 1 40 ? -9.438 -34.812 20.234 1 31.38 40 LEU B C 1
ATOM 2906 O O . LEU B 1 40 ? -9.898 -35.375 19.234 1 31.38 40 LEU B O 1
ATOM 2910 N N . HIS B 1 41 ? -10.133 -33.844 20.562 1 33.03 41 HIS B N 1
ATOM 2911 C CA . HIS B 1 41 ? -10.18 -32.875 19.469 1 33.03 41 HIS B CA 1
ATOM 2912 C C . HIS B 1 41 ? -8.828 -32.75 18.781 1 33.03 41 HIS B C 1
ATOM 2914 O O . HIS B 1 41 ? -7.883 -32.188 19.344 1 33.03 41 HIS B O 1
ATOM 2920 N N . ILE B 1 42 ? -8.367 -33.75 18.125 1 31.69 42 ILE B N 1
ATOM 2921 C CA . ILE B 1 42 ? -7.328 -33.469 17.141 1 31.69 42 ILE B CA 1
ATOM 2922 C C . ILE B 1 42 ? -7.547 -32.094 16.531 1 31.69 42 ILE B C 1
ATOM 2924 O O . ILE B 1 42 ? -8.555 -31.844 15.859 1 31.69 42 ILE B O 1
ATOM 2928 N N . ARG B 1 43 ? -7.219 -31.172 17.219 1 36.47 43 ARG B N 1
ATOM 2929 C CA . ARG B 1 43 ? -7.121 -29.891 16.547 1 36.47 43 ARG B CA 1
ATOM 2930 C C . ARG B 1 43 ? -6.797 -30.078 15.062 1 36.47 43 ARG B C 1
ATOM 2932 O O . ARG B 1 43 ? -5.68 -30.453 14.711 1 36.47 43 ARG B O 1
ATOM 2939 N N . GLN B 1 44 ? -7.68 -30.516 14.234 1 37 44 GLN B N 1
ATOM 2940 C CA . GLN B 1 44 ? -7.422 -30.547 12.797 1 37 44 GLN B CA 1
ATOM 2941 C C . GLN B 1 44 ? -6.625 -29.312 12.367 1 37 44 GLN B C 1
ATOM 2943 O O . GLN B 1 44 ? -7.035 -28.172 12.625 1 37 44 GLN B O 1
ATOM 2948 N N . GLU B 1 45 ? -5.34 -29.375 12.289 1 48.81 45 GLU B N 1
ATOM 2949 C CA . GLU B 1 45 ? -4.527 -28.328 11.68 1 48.81 45 GLU B CA 1
ATOM 2950 C C . GLU B 1 45 ? -5.266 -27.672 10.516 1 48.81 45 GLU B C 1
ATOM 2952 O O . GLU B 1 45 ? -5.922 -28.344 9.719 1 48.81 45 GLU B O 1
ATOM 2957 N N . PRO B 1 46 ? -5.539 -26.438 10.641 1 56.78 46 PRO B N 1
ATOM 2958 C CA . PRO B 1 46 ? -6.148 -25.844 9.453 1 56.78 46 PRO B CA 1
ATOM 2959 C C . PRO B 1 46 ? -5.52 -26.344 8.156 1 56.78 46 PRO B C 1
ATOM 2961 O O . PRO B 1 46 ? -4.332 -26.672 8.125 1 56.78 46 PRO B O 1
ATOM 2964 N N . PRO B 1 47 ? -6.309 -26.891 7.246 1 59.22 47 PRO B N 1
ATOM 2965 C CA . PRO B 1 47 ? -5.82 -27.547 6.031 1 59.22 47 PRO B CA 1
ATOM 2966 C C . PRO B 1 47 ? -4.727 -26.75 5.328 1 59.22 47 PRO B C 1
ATOM 2968 O O . PRO B 1 47 ? -3.822 -27.328 4.723 1 59.22 47 PRO B O 1
ATOM 2971 N N . ASN B 1 48 ? -4.785 -25.359 5.387 1 71.88 48 ASN B N 1
ATOM 2972 C CA . ASN B 1 48 ? -3.756 -24.562 4.742 1 71.88 48 ASN B CA 1
ATOM 2973 C C . ASN B 1 48 ? -2.879 -23.844 5.762 1 71.88 48 ASN B C 1
ATOM 2975 O O . ASN B 1 48 ? -3.314 -22.875 6.391 1 71.88 48 ASN B O 1
ATOM 2979 N N . ASN B 1 49 ? -1.703 -24.312 6 1 86.62 49 ASN B N 1
ATOM 2980 C CA . ASN B 1 49 ? -0.789 -23.953 7.078 1 86.62 49 ASN B CA 1
ATOM 2981 C C . ASN B 1 49 ? 0.285 -22.984 6.594 1 86.62 49 ASN B C 1
ATOM 2983 O O . ASN B 1 49 ? 1.444 -23.078 6.996 1 86.62 49 ASN B O 1
ATOM 2987 N N . VAL B 1 50 ? -0.04 -22.047 5.754 1 94.31 50 VAL B N 1
ATOM 2988 C CA . VAL B 1 50 ? 1.005 -21.219 5.145 1 94.31 50 VAL B CA 1
ATOM 2989 C C . VAL B 1 50 ? 1.491 -20.172 6.145 1 94.31 50 VAL B C 1
ATOM 2991 O O . VAL B 1 50 ? 2.574 -19.609 5.98 1 94.31 50 VAL B O 1
ATOM 2994 N N . LEU B 1 51 ? 0.786 -19.922 7.227 1 95.56 51 LEU B N 1
ATOM 2995 C CA . LEU B 1 51 ? 1.141 -18.922 8.219 1 95.56 51 LEU B CA 1
ATOM 2996 C C . LEU B 1 51 ? 2.102 -19.484 9.258 1 95.56 51 LEU B C 1
ATOM 2998 O O . LEU B 1 51 ? 2.666 -18.75 10.062 1 95.56 51 LEU B O 1
ATOM 3002 N N . LYS B 1 52 ? 2.316 -20.781 9.227 1 94.56 52 LYS B N 1
ATOM 3003 C CA . LYS B 1 52 ? 3.17 -21.438 10.219 1 94.56 52 LYS B CA 1
ATOM 3004 C C . LYS B 1 52 ? 4.609 -20.938 10.109 1 94.56 52 LYS B C 1
ATOM 3006 O O . LYS B 1 52 ? 5.387 -21.062 11.055 1 94.56 52 LYS B O 1
ATOM 3011 N N . PHE B 1 53 ? 4.938 -20.422 8.945 1 96.31 53 PHE B N 1
ATOM 3012 C CA . PHE B 1 53 ? 6.301 -19.938 8.734 1 96.31 53 PHE B CA 1
ATOM 3013 C C . PHE B 1 53 ? 6.41 -18.453 9.031 1 96.31 53 PHE B C 1
ATOM 3015 O O . PHE B 1 53 ? 7.441 -17.828 8.766 1 96.31 53 PHE B O 1
ATOM 3022 N N . GLY B 1 54 ? 5.359 -17.828 9.562 1 96.69 54 GLY B N 1
ATOM 3023 C CA . GLY B 1 54 ? 5.254 -16.391 9.75 1 96.69 54 GLY B CA 1
ATOM 3024 C C . GLY B 1 54 ? 4.262 -15.742 8.812 1 96.69 54 GLY B C 1
ATOM 3025 O O . GLY B 1 54 ? 4.098 -16.172 7.672 1 96.69 54 GLY B O 1
ATOM 3026 N N . ASN B 1 55 ? 3.607 -14.727 9.297 1 97.31 55 ASN B N 1
ATOM 3027 C CA . ASN B 1 55 ? 2.742 -13.914 8.453 1 97.31 55 ASN B CA 1
ATOM 3028 C C . ASN B 1 55 ? 3.553 -12.969 7.566 1 97.31 55 ASN B C 1
ATOM 3030 O O . ASN B 1 55 ? 4.254 -12.086 8.07 1 97.31 55 ASN B O 1
ATOM 3034 N N . PRO B 1 56 ? 3.447 -13.141 6.23 1 98.31 56 PRO B N 1
ATOM 3035 C CA . PRO B 1 56 ? 4.25 -12.281 5.352 1 98.31 56 PRO B CA 1
ATOM 3036 C C . PRO B 1 56 ? 3.939 -10.797 5.523 1 98.31 56 PRO B C 1
ATOM 3038 O O . PRO B 1 56 ? 4.758 -9.945 5.164 1 98.31 56 PRO B O 1
ATOM 3041 N N . GLY B 1 57 ? 2.803 -10.477 6.035 1 97.38 57 GLY B N 1
ATOM 3042 C CA . GLY B 1 57 ? 2.391 -9.094 6.191 1 97.38 57 GLY B CA 1
ATOM 3043 C C . GLY B 1 57 ? 1.327 -8.672 5.199 1 97.38 57 GLY B C 1
ATOM 3044 O O . GLY B 1 57 ? 0.489 -9.477 4.793 1 97.38 57 GLY B O 1
ATOM 3045 N N . PRO B 1 58 ? 1.369 -7.391 4.961 1 97.69 58 PRO B N 1
ATOM 3046 C CA . PRO B 1 58 ? 2.289 -6.336 5.395 1 97.69 58 PRO B CA 1
ATOM 3047 C C . PRO B 1 58 ? 2.086 -5.941 6.855 1 97.69 58 PRO B C 1
ATOM 3049 O O . PRO B 1 58 ? 1.024 -6.203 7.43 1 97.69 58 PRO B O 1
ATOM 3052 N N . ILE B 1 59 ? 3.082 -5.355 7.414 1 95.56 59 ILE B N 1
ATOM 3053 C CA . ILE B 1 59 ? 3.012 -4.766 8.75 1 95.56 59 ILE B CA 1
ATOM 3054 C C . ILE B 1 59 ? 2.893 -3.248 8.633 1 95.56 59 ILE B C 1
ATOM 3056 O O . ILE B 1 59 ? 3.715 -2.604 7.977 1 95.56 59 ILE B O 1
ATOM 3060 N N . SER B 1 60 ? 1.811 -2.684 9.156 1 96.12 60 SER B N 1
ATOM 3061 C CA . SER B 1 60 ? 1.716 -1.245 9.383 1 96.12 60 SER B CA 1
ATOM 3062 C C . SER B 1 60 ? 2.184 -0.873 10.781 1 96.12 60 SER B C 1
ATOM 3064 O O . SER B 1 60 ? 1.44 -1.031 11.75 1 96.12 60 SER B O 1
ATOM 3066 N N . ASP B 1 61 ? 3.381 -0.369 10.93 1 97 61 ASP B N 1
ATOM 3067 C CA . ASP B 1 61 ? 3.938 -0.038 12.242 1 97 61 ASP B CA 1
ATOM 3068 C C . ASP B 1 61 ? 3.195 1.139 12.867 1 97 61 ASP B C 1
ATOM 3070 O O . ASP B 1 61 ? 3.094 2.209 12.266 1 97 61 ASP B O 1
ATOM 3074 N N . ILE B 1 62 ? 2.684 0.9 14.008 1 97.69 62 ILE B N 1
ATOM 3075 C CA . ILE B 1 62 ? 2.053 1.984 14.75 1 97.69 62 ILE B CA 1
ATOM 3076 C C . ILE B 1 62 ? 3.021 2.523 15.805 1 97.69 62 ILE B C 1
ATOM 3078 O O . ILE B 1 62 ? 3.469 1.784 16.688 1 97.69 62 ILE B O 1
ATOM 3082 N N . PHE B 1 63 ? 3.361 3.779 15.68 1 97.88 63 PHE B N 1
ATOM 3083 C CA . PHE B 1 63 ? 4.246 4.453 16.625 1 97.88 63 PHE B CA 1
ATOM 3084 C C . PHE B 1 63 ? 3.488 5.512 17.422 1 97.88 63 PHE B C 1
ATOM 3086 O O . PHE B 1 63 ? 3.088 6.539 16.859 1 97.88 63 PHE B O 1
ATOM 3093 N N . GLN B 1 64 ? 3.236 5.27 18.656 1 97.19 64 GLN B N 1
ATOM 3094 C CA . GLN B 1 64 ? 2.646 6.262 19.547 1 97.19 64 GLN B CA 1
ATOM 3095 C C . GLN B 1 64 ? 3.723 7.109 20.219 1 97.19 64 GLN B C 1
ATOM 3097 O O . GLN B 1 64 ? 4.348 6.676 21.188 1 97.19 64 GLN B O 1
ATOM 3102 N N . ARG B 1 65 ? 3.887 8.328 19.719 1 97.62 65 ARG B N 1
ATOM 3103 C CA . ARG B 1 65 ? 4.895 9.266 20.203 1 97.62 65 ARG B CA 1
ATOM 3104 C C . ARG B 1 65 ? 4.281 10.273 21.172 1 97.62 65 ARG B C 1
ATOM 3106 O O . ARG B 1 65 ? 3.09 10.203 21.484 1 97.62 65 ARG B O 1
ATOM 3113 N N . THR B 1 66 ? 5.121 11.156 21.641 1 96.88 66 THR B N 1
ATOM 3114 C CA . THR B 1 66 ? 4.676 12.102 22.656 1 96.88 66 THR B CA 1
ATOM 3115 C C . THR B 1 66 ? 3.586 13.016 22.109 1 96.88 66 THR B C 1
ATOM 3117 O O . THR B 1 66 ? 2.549 13.211 22.75 1 96.88 66 THR B O 1
ATOM 3120 N N . ALA B 1 67 ? 3.779 13.492 20.891 1 97.69 67 ALA B N 1
ATOM 3121 C CA . ALA B 1 67 ? 2.875 14.523 20.391 1 97.69 67 ALA B CA 1
ATOM 3122 C C . ALA B 1 67 ? 2.035 13.992 19.219 1 97.69 67 ALA B C 1
ATOM 3124 O O . ALA B 1 67 ? 1.13 14.68 18.75 1 97.69 67 ALA B O 1
ATOM 3125 N N . TYR B 1 68 ? 2.363 12.766 18.766 1 98.5 68 TYR B N 1
ATOM 3126 C CA . TYR B 1 68 ? 1.639 12.25 17.609 1 98.5 68 TYR B CA 1
ATOM 3127 C C . TYR B 1 68 ? 1.68 10.727 17.578 1 98.5 68 TYR B C 1
ATOM 3129 O O . TYR B 1 68 ? 2.453 10.102 18.297 1 98.5 68 TYR B O 1
ATOM 3137 N N . THR B 1 69 ? 0.791 10.172 16.812 1 98.56 69 THR B N 1
ATOM 3138 C CA . THR B 1 69 ? 0.791 8.758 16.453 1 98.56 69 THR B CA 1
ATOM 3139 C C . THR B 1 69 ? 0.947 8.586 14.945 1 98.56 69 THR B C 1
ATOM 3141 O O . THR B 1 69 ? 0.328 9.32 14.164 1 98.56 69 THR B O 1
ATOM 3144 N N . ALA B 1 70 ? 1.831 7.629 14.578 1 98.62 70 ALA B N 1
ATOM 3145 C CA . ALA B 1 70 ? 2.074 7.41 13.148 1 98.62 70 ALA B CA 1
ATOM 3146 C C . ALA B 1 70 ? 1.84 5.949 12.773 1 98.62 70 ALA B C 1
ATOM 3148 O O . ALA B 1 70 ? 2.209 5.043 13.523 1 98.62 70 ALA B O 1
ATOM 3149 N N . SER B 1 71 ? 1.139 5.73 11.734 1 98.69 71 SER B N 1
ATOM 3150 C CA . SER B 1 71 ? 1.122 4.453 11.031 1 98.69 71 SER B CA 1
ATOM 3151 C C . SER B 1 71 ? 2.074 4.465 9.836 1 98.69 71 SER B C 1
ATOM 3153 O O . SER B 1 71 ? 1.884 5.234 8.891 1 98.69 71 SER B O 1
ATOM 3155 N N . PHE B 1 72 ? 3.125 3.604 9.883 1 98.81 72 PHE B N 1
ATOM 3156 C CA . PHE B 1 72 ? 4.191 3.672 8.898 1 98.81 72 PHE B CA 1
ATOM 3157 C C . PHE B 1 72 ? 4.031 2.574 7.848 1 98.81 72 PHE B C 1
ATOM 3159 O O . PHE B 1 72 ? 3.723 1.429 8.188 1 98.81 72 PHE B O 1
ATOM 3166 N N . ASN B 1 73 ? 4.156 2.936 6.598 1 98.75 73 ASN B N 1
ATOM 3167 C CA . ASN B 1 73 ? 4.066 2.074 5.422 1 98.75 73 ASN B CA 1
ATOM 3168 C C . ASN B 1 73 ? 5.438 1.556 5.004 1 98.75 73 ASN B C 1
ATOM 3170 O O . ASN B 1 73 ? 6.246 2.301 4.441 1 98.75 73 ASN B O 1
ATOM 3174 N N . ARG B 1 74 ? 5.676 0.306 5.184 1 98.38 74 ARG B N 1
ATOM 3175 C CA . ARG B 1 74 ? 6.977 -0.271 4.867 1 98.38 74 ARG B CA 1
ATOM 3176 C C . ARG B 1 74 ? 7.199 -0.328 3.359 1 98.38 74 ARG B C 1
ATOM 3178 O O . ARG B 1 74 ? 8.328 -0.196 2.887 1 98.38 74 ARG B O 1
ATOM 3185 N N . ARG B 1 75 ? 6.184 -0.498 2.584 1 97.94 75 ARG B N 1
ATOM 3186 C CA . ARG B 1 75 ? 6.324 -0.601 1.135 1 97.94 75 ARG B CA 1
ATOM 3187 C C . ARG B 1 75 ? 6.754 0.732 0.53 1 97.94 75 ARG B C 1
ATOM 3189 O O . ARG B 1 75 ? 7.738 0.797 -0.207 1 97.94 75 ARG B O 1
ATOM 3196 N N . ASP B 1 76 ? 6.039 1.788 0.89 1 98.44 76 ASP B N 1
ATOM 3197 C CA . ASP B 1 76 ? 6.242 3.086 0.253 1 98.44 76 ASP B CA 1
ATOM 3198 C C . ASP B 1 76 ? 7.246 3.93 1.035 1 98.44 76 ASP B C 1
ATOM 3200 O O . ASP B 1 76 ? 7.691 4.973 0.556 1 98.44 76 ASP B O 1
ATOM 3204 N N . ARG B 1 77 ? 7.613 3.551 2.234 1 98.5 77 ARG B N 1
ATOM 3205 C CA . ARG B 1 77 ? 8.578 4.211 3.113 1 98.5 77 ARG B CA 1
ATOM 3206 C C . ARG B 1 77 ? 8.109 5.617 3.479 1 98.5 77 ARG B C 1
ATOM 3208 O O . ARG B 1 77 ? 8.898 6.559 3.484 1 98.5 77 ARG B O 1
ATOM 3215 N N . ILE B 1 78 ? 6.852 5.797 3.652 1 98.88 78 ILE B N 1
ATOM 3216 C CA . ILE B 1 78 ? 6.188 6.996 4.152 1 98.88 78 ILE B CA 1
ATOM 3217 C C . ILE B 1 78 ? 5.039 6.605 5.078 1 98.88 78 ILE B C 1
ATOM 3219 O O . ILE B 1 78 ? 4.605 5.449 5.086 1 98.88 78 ILE B O 1
ATOM 3223 N N . PRO B 1 79 ? 4.574 7.539 5.91 1 98.88 79 PRO B N 1
ATOM 3224 C CA . PRO B 1 79 ? 3.428 7.18 6.75 1 98.88 79 PRO B CA 1
ATOM 3225 C C . PRO B 1 79 ? 2.156 6.938 5.941 1 98.88 79 PRO B C 1
ATOM 3227 O O . PRO B 1 79 ? 1.976 7.531 4.875 1 98.88 79 PRO B O 1
ATOM 3230 N N . HIS B 1 80 ? 1.317 6.008 6.496 1 98.81 80 HIS B N 1
ATOM 3231 C CA . HIS B 1 80 ? -0.061 5.977 6.02 1 98.81 80 HIS B CA 1
ATOM 3232 C C . HIS B 1 80 ? -0.831 7.211 6.477 1 98.81 80 HIS B C 1
ATOM 3234 O O . HIS B 1 80 ? -1.627 7.77 5.719 1 98.81 80 HIS B O 1
ATOM 3240 N N . TRP B 1 81 ? -0.636 7.516 7.715 1 98.94 81 TRP B N 1
ATOM 3241 C CA . TRP B 1 81 ? -1.231 8.664 8.391 1 98.94 81 TRP B CA 1
ATOM 3242 C C . TRP B 1 81 ? -0.482 8.984 9.672 1 98.94 81 TRP B C 1
ATOM 3244 O O . TRP B 1 81 ? 0.215 8.133 10.227 1 98.94 81 TRP B O 1
ATOM 3254 N N . VAL B 1 82 ? -0.535 10.227 10.055 1 98.94 82 VAL B N 1
ATOM 3255 C CA . VAL B 1 82 ? -0.057 10.719 11.336 1 98.94 82 VAL B CA 1
ATOM 3256 C C . VAL B 1 82 ? -1.157 11.523 12.023 1 98.94 82 VAL B C 1
ATOM 3258 O O . VAL B 1 82 ? -1.744 12.43 11.422 1 98.94 82 VAL B O 1
ATOM 3261 N N . GLY B 1 83 ? -1.469 11.148 13.258 1 98.81 83 GLY B N 1
ATOM 3262 C CA . GLY B 1 83 ? -2.527 11.805 14.008 1 98.81 83 GLY B CA 1
ATOM 3263 C C . GLY B 1 83 ? -2.01 12.617 15.18 1 98.81 83 GLY B C 1
ATOM 3264 O O . GLY B 1 83 ? -1.078 12.195 15.875 1 98.81 83 GLY B O 1
ATOM 3265 N N . GLU B 1 84 ? -2.604 13.789 15.383 1 98.69 84 GLU B N 1
ATOM 3266 C CA . GLU B 1 84 ? -2.256 14.688 16.484 1 98.69 84 GLU B CA 1
ATOM 3267 C C . GLU B 1 84 ? -3.5 15.141 17.234 1 98.69 84 GLU B C 1
ATOM 3269 O O . GLU B 1 84 ? -4.57 15.305 16.656 1 98.69 84 GLU B O 1
ATOM 3274 N N . HIS B 1 85 ? -3.355 15.281 18.516 1 98.44 85 HIS B N 1
ATOM 3275 C CA . HIS B 1 85 ? -4.316 16 19.344 1 98.44 85 HIS B CA 1
ATOM 3276 C C . HIS B 1 85 ? -3.734 17.328 19.844 1 98.44 85 HIS B C 1
ATOM 3278 O O . HIS B 1 85 ? -2.828 17.328 20.672 1 98.44 85 HIS B O 1
ATOM 3284 N N . LEU B 1 86 ? -4.25 18.438 19.312 1 98.31 86 LEU B N 1
ATOM 3285 C CA . LEU B 1 86 ? -3.768 19.766 19.672 1 98.31 86 LEU B CA 1
ATOM 3286 C C . LEU B 1 86 ? -4.73 20.453 20.641 1 98.31 86 LEU B C 1
ATOM 3288 O O . LEU B 1 86 ? -5.945 20.422 20.438 1 98.31 86 LEU B O 1
ATOM 3292 N N . THR B 1 87 ? -4.234 20.984 21.641 1 97.56 87 THR B N 1
ATOM 3293 C CA . THR B 1 87 ? -4.918 21.859 22.594 1 97.56 87 THR B CA 1
ATOM 3294 C C . THR B 1 87 ? -4.102 23.125 22.844 1 97.56 87 THR B C 1
ATOM 3296 O O . THR B 1 87 ? -2.912 23.188 22.531 1 97.56 87 THR B O 1
ATOM 3299 N N . ALA B 1 88 ? -4.797 24.094 23.406 1 97.44 88 ALA B N 1
ATOM 3300 C CA . ALA B 1 88 ? -4.043 25.297 23.781 1 97.44 88 ALA B CA 1
ATOM 3301 C C . ALA B 1 88 ? -2.875 24.938 24.703 1 97.44 88 ALA B C 1
ATOM 3303 O O . ALA B 1 88 ? -1.781 25.484 24.562 1 97.44 88 ALA B O 1
ATOM 3304 N N . GLU B 1 89 ? -3.012 24 25.562 1 96.19 89 GLU B N 1
ATOM 3305 C CA . GLU B 1 89 ? -1.989 23.594 26.516 1 96.19 89 GLU B CA 1
ATOM 3306 C C . GLU B 1 89 ? -0.846 22.859 25.828 1 96.19 89 GLU B C 1
ATOM 3308 O O . GLU B 1 89 ? 0.326 23.109 26.109 1 96.19 89 GLU B O 1
ATOM 3313 N N . SER B 1 90 ? -1.205 21.969 24.922 1 95.75 90 SER B N 1
ATOM 3314 C CA . SER B 1 90 ? -0.177 21.172 24.25 1 95.75 90 SER B CA 1
ATOM 3315 C C . SER B 1 90 ? 0.721 22.031 23.375 1 95.75 90 SER B C 1
ATOM 3317 O O . SER B 1 90 ? 1.832 21.625 23.031 1 95.75 90 SER B O 1
ATOM 3319 N N . LEU B 1 91 ? 0.218 23.266 23.062 1 97.75 91 LEU B N 1
ATOM 3320 C CA . LEU B 1 91 ? 0.956 24.141 22.156 1 97.75 91 LEU B CA 1
ATOM 3321 C C . LEU B 1 91 ? 1.772 25.172 22.938 1 97.75 91 LEU B C 1
ATOM 3323 O O . LEU B 1 91 ? 2.426 26.031 22.344 1 97.75 91 LEU B O 1
ATOM 3327 N N . ARG B 1 92 ? 1.731 25.062 24.203 1 97.38 92 ARG B N 1
ATOM 3328 C CA . ARG B 1 92 ? 2.588 25.922 25.016 1 97.38 92 ARG B CA 1
ATOM 3329 C C . ARG B 1 92 ? 4.035 25.453 24.984 1 97.38 92 ARG B C 1
ATOM 3331 O O . ARG B 1 92 ? 4.32 24.281 25.297 1 97.38 92 ARG B O 1
ATOM 3338 N N . ARG B 1 93 ? 4.836 26.328 24.672 1 97.5 93 ARG B N 1
ATOM 3339 C CA . ARG B 1 93 ? 6.246 25.984 24.516 1 97.5 93 ARG B CA 1
ATOM 3340 C C . ARG B 1 93 ? 6.879 25.672 25.875 1 97.5 93 ARG B C 1
ATOM 3342 O O . ARG B 1 93 ? 6.727 26.422 26.828 1 97.5 93 ARG B O 1
ATOM 3349 N N . GLY B 1 94 ? 7.562 24.562 25.906 1 97.25 94 GLY B N 1
ATOM 3350 C CA . GLY B 1 94 ? 8.312 24.188 27.094 1 97.25 94 GLY B CA 1
ATOM 3351 C C . GLY B 1 94 ? 9.609 24.969 27.25 1 97.25 94 GLY B C 1
ATOM 3352 O O . GLY B 1 94 ? 9.984 25.734 26.375 1 97.25 94 GLY B O 1
ATOM 3353 N N . GLN B 1 95 ? 10.227 24.734 28.359 1 96.69 95 GLN B N 1
ATOM 3354 C CA . GLN B 1 95 ? 11.492 25.406 28.641 1 96.69 95 GLN B CA 1
ATOM 3355 C C . GLN B 1 95 ? 12.602 24.891 27.734 1 96.69 95 GLN B C 1
ATOM 3357 O O . GLN B 1 95 ? 12.773 23.672 27.594 1 96.69 95 GLN B O 1
ATOM 3362 N N . ASN B 1 96 ? 13.32 25.703 27.125 1 97 96 ASN B N 1
ATOM 3363 C CA . ASN B 1 96 ? 14.523 25.422 26.344 1 97 96 ASN B CA 1
ATOM 3364 C C . ASN B 1 96 ? 14.227 24.531 25.141 1 97 96 ASN B C 1
ATOM 3366 O O . ASN B 1 96 ? 15.062 23.719 24.75 1 97 96 ASN B O 1
ATOM 3370 N N . VAL B 1 97 ? 13.016 24.531 24.656 1 98.12 97 VAL B N 1
ATOM 3371 C CA . VAL B 1 97 ? 12.664 23.766 23.469 1 98.12 97 VAL B CA 1
ATOM 3372 C C . VAL B 1 97 ? 13.016 24.578 22.219 1 98.12 97 VAL B C 1
ATOM 3374 O O . VAL B 1 97 ? 12.688 25.766 22.125 1 98.12 97 VAL B O 1
ATOM 3377 N N . SER B 1 98 ? 13.766 23.969 21.281 1 97.75 98 SER B N 1
ATOM 3378 C CA . SER B 1 98 ? 14.172 24.641 20.062 1 97.75 98 SER B CA 1
ATOM 3379 C C . SER B 1 98 ? 14.289 23.672 18.891 1 97.75 98 SER B C 1
ATOM 3381 O O . SER B 1 98 ? 14.852 22.578 19.031 1 97.75 98 SER B O 1
ATOM 3383 N N . ARG B 1 99 ? 13.781 24.109 17.766 1 97 99 ARG B N 1
ATOM 3384 C CA . ARG B 1 99 ? 13.859 23.312 16.547 1 97 99 ARG B CA 1
ATOM 3385 C C . ARG B 1 99 ? 15.312 23.094 16.141 1 97 99 ARG B C 1
ATOM 3387 O O . ARG B 1 99 ? 15.648 22.062 15.547 1 97 99 ARG B O 1
ATOM 3394 N N . ASP B 1 100 ? 16.219 24.016 16.453 1 97.25 100 ASP B N 1
ATOM 3395 C CA . ASP B 1 100 ? 17.625 23.969 16.047 1 97.25 100 ASP B CA 1
ATOM 3396 C C . ASP B 1 100 ? 18.344 22.797 16.703 1 97.25 100 ASP B C 1
ATOM 3398 O O . ASP B 1 100 ? 19.438 22.422 16.281 1 97.25 100 ASP B O 1
ATOM 3402 N N . LYS B 1 101 ? 17.766 22.234 17.719 1 97.94 101 LYS B N 1
ATOM 3403 C CA . LYS B 1 101 ? 18.359 21.125 18.438 1 97.94 101 LYS B CA 1
ATOM 3404 C C . LYS B 1 101 ? 17.906 19.781 17.859 1 97.94 101 LYS B C 1
ATOM 3406 O O . LYS B 1 101 ? 18.375 18.719 18.297 1 97.94 101 LYS B O 1
ATOM 3411 N N . SER B 1 102 ? 17.016 19.828 16.938 1 98.5 102 SER B N 1
ATOM 3412 C CA . SER B 1 102 ? 16.453 18.609 16.375 1 98.5 102 SER B CA 1
ATOM 3413 C C . SER B 1 102 ? 17.078 18.266 15.031 1 98.5 102 SER B C 1
ATOM 3415 O O . SER B 1 102 ? 17.391 19.156 14.242 1 98.5 102 SER B O 1
ATOM 3417 N N . ARG B 1 103 ? 17.266 16.922 14.773 1 98.31 103 ARG B N 1
ATOM 3418 C CA . ARG B 1 103 ? 17.859 16.438 13.523 1 98.31 103 ARG B CA 1
ATOM 3419 C C . ARG B 1 103 ? 17.047 15.289 12.945 1 98.31 103 ARG B C 1
ATOM 3421 O O . ARG B 1 103 ? 16.609 14.398 13.68 1 98.31 103 ARG B O 1
ATOM 3428 N N . PHE B 1 104 ? 16.938 15.367 11.68 1 98.62 104 PHE B N 1
ATOM 3429 C CA . PHE B 1 104 ? 16.297 14.242 11.016 1 98.62 104 PHE B CA 1
ATOM 3430 C C . PHE B 1 104 ? 17.094 12.961 11.227 1 98.62 104 PHE B C 1
ATOM 3432 O O . PHE B 1 104 ? 18.328 12.961 11.094 1 98.62 104 PHE B O 1
ATOM 3439 N N . THR B 1 105 ? 16.344 11.898 11.562 1 98.19 105 THR B N 1
ATOM 3440 C CA . THR B 1 105 ? 17.016 10.641 11.867 1 98.19 105 THR B CA 1
ATOM 3441 C C . THR B 1 105 ? 16.156 9.453 11.43 1 98.19 105 THR B C 1
ATOM 3443 O O . THR B 1 105 ? 14.93 9.492 11.523 1 98.19 105 THR B O 1
ATOM 3446 N N . GLY B 1 106 ? 16.859 8.445 10.898 1 98.38 106 GLY B N 1
ATOM 3447 C CA . GLY B 1 106 ? 16.156 7.195 10.656 1 98.38 106 GLY B CA 1
ATOM 3448 C C . GLY B 1 106 ? 15.57 6.586 11.922 1 98.38 106 GLY B C 1
ATOM 3449 O O . GLY B 1 106 ? 16.219 6.594 12.969 1 98.38 106 GLY B O 1
ATOM 3450 N N . ASP B 1 107 ? 14.406 6.156 11.875 1 98.62 107 ASP B N 1
ATOM 3451 C CA . ASP B 1 107 ? 13.727 5.574 13.031 1 98.62 107 ASP B CA 1
ATOM 3452 C C . ASP B 1 107 ? 14.188 4.137 13.266 1 98.62 107 ASP B C 1
ATOM 3454 O O . ASP B 1 107 ? 13.891 3.242 12.477 1 98.62 107 ASP B O 1
ATOM 3458 N N . GLN B 1 108 ? 14.766 3.848 14.336 1 98.06 108 GLN B N 1
ATOM 3459 C CA . GLN B 1 108 ? 15.367 2.551 14.625 1 98.06 108 GLN B CA 1
ATOM 3460 C C . GLN B 1 108 ? 14.305 1.502 14.93 1 98.06 108 GLN B C 1
ATOM 3462 O O . GLN B 1 108 ? 14.594 0.304 14.945 1 98.06 108 GLN B O 1
ATOM 3467 N N . ALA B 1 109 ? 13.094 1.975 15.148 1 98.12 109 ALA B N 1
ATOM 3468 C CA . ALA B 1 109 ? 12.008 1.033 15.414 1 98.12 109 ALA B CA 1
ATOM 3469 C C . ALA B 1 109 ? 11.594 0.306 14.133 1 98.12 109 ALA B C 1
ATOM 3471 O O . ALA B 1 109 ? 10.891 -0.709 14.195 1 98.12 109 ALA B O 1
ATOM 3472 N N . VAL B 1 110 ? 11.914 0.773 12.992 1 98.38 110 VAL B N 1
ATOM 3473 C CA . VAL B 1 110 ? 11.633 0.146 11.703 1 98.38 110 VAL B CA 1
ATOM 3474 C C . VAL B 1 110 ? 12.773 -0.8 11.328 1 98.38 110 VAL B C 1
ATOM 3476 O O . VAL B 1 110 ? 13.945 -0.434 11.414 1 98.38 110 VAL B O 1
ATOM 3479 N N . PRO B 1 111 ? 12.445 -2.068 10.883 1 97.69 111 PRO B N 1
ATOM 3480 C CA . PRO B 1 111 ? 13.523 -2.939 10.406 1 97.69 111 PRO B CA 1
ATOM 3481 C C . PRO B 1 111 ? 14.398 -2.271 9.352 1 97.69 111 PRO B C 1
ATOM 3483 O O . PRO B 1 111 ? 13.891 -1.534 8.5 1 97.69 111 PRO B O 1
ATOM 3486 N N . ASP B 1 112 ? 15.664 -2.555 9.336 1 96.94 112 ASP B N 1
ATOM 3487 C CA . ASP B 1 112 ? 16.656 -1.911 8.484 1 96.94 112 ASP B CA 1
ATOM 3488 C C . ASP B 1 112 ? 16.25 -1.976 7.016 1 96.94 112 ASP B C 1
ATOM 3490 O O . ASP B 1 112 ? 16.391 -0.998 6.281 1 96.94 112 ASP B O 1
ATOM 3494 N N . MET B 1 113 ? 15.703 -3.031 6.617 1 95.81 113 MET B N 1
ATOM 3495 C CA . MET B 1 113 ? 15.328 -3.236 5.223 1 95.81 113 MET B CA 1
ATOM 3496 C C . MET B 1 113 ? 14.32 -2.184 4.773 1 95.81 113 MET B C 1
ATOM 3498 O O . MET B 1 113 ? 14.281 -1.815 3.6 1 95.81 113 MET B O 1
ATOM 3502 N N . PHE B 1 114 ? 13.523 -1.701 5.75 1 97.88 114 PHE B N 1
ATOM 3503 C CA . PHE B 1 114 ? 12.43 -0.8 5.406 1 97.88 114 PHE B CA 1
ATOM 3504 C C . PHE B 1 114 ? 12.68 0.596 5.961 1 97.88 114 PHE B C 1
ATOM 3506 O O . PHE B 1 114 ? 11.82 1.476 5.859 1 97.88 114 PHE B O 1
ATOM 3513 N N . ARG B 1 115 ? 13.852 0.867 6.527 1 98.06 115 ARG B N 1
ATOM 3514 C CA . ARG B 1 115 ? 14.141 2.117 7.223 1 98.06 115 ARG B CA 1
ATOM 3515 C C . ARG B 1 115 ? 14.547 3.207 6.238 1 98.06 115 ARG B C 1
ATOM 3517 O O . ARG B 1 115 ? 15.281 2.947 5.285 1 98.06 115 ARG B O 1
ATOM 3524 N N . VAL B 1 116 ? 14.07 4.355 6.441 1 98.31 116 VAL B N 1
ATOM 3525 C CA . VAL B 1 116 ? 14.43 5.531 5.664 1 98.31 116 VAL B CA 1
ATOM 3526 C C . VAL B 1 116 ? 15.633 6.227 6.301 1 98.31 116 VAL B C 1
ATOM 3528 O O . VAL B 1 116 ? 15.711 6.34 7.523 1 98.31 116 VAL B O 1
ATOM 3531 N N . TYR B 1 117 ? 16.469 6.719 5.473 1 97.25 117 TYR B N 1
ATOM 3532 C CA . TYR B 1 117 ? 17.641 7.465 5.922 1 97.25 117 TYR B CA 1
ATOM 3533 C C . TYR B 1 117 ? 17.656 8.859 5.309 1 97.25 117 TYR B C 1
ATOM 3535 O O . TYR B 1 117 ? 17.016 9.109 4.293 1 97.25 117 TYR B O 1
ATOM 3543 N N . THR B 1 118 ? 18.391 9.734 5.957 1 97.19 118 THR B N 1
ATOM 3544 C CA . THR B 1 118 ? 18.422 11.133 5.531 1 97.19 118 THR B CA 1
ATOM 3545 C C . THR B 1 118 ? 18.938 11.25 4.102 1 97.19 118 THR B C 1
ATOM 3547 O O . THR B 1 118 ? 18.469 12.086 3.332 1 97.19 118 THR B O 1
ATOM 3550 N N . ASN B 1 119 ? 19.891 10.438 3.727 1 95.75 119 ASN B N 1
ATOM 3551 C CA . ASN B 1 119 ? 20.484 10.523 2.398 1 95.75 119 ASN B CA 1
ATOM 3552 C C . ASN B 1 119 ? 19.5 10.109 1.309 1 95.75 119 ASN B C 1
ATOM 3554 O O . ASN B 1 119 ? 19.734 10.383 0.128 1 95.75 119 ASN B O 1
ATOM 3558 N N . ASP B 1 120 ? 18.438 9.453 1.693 1 96.12 120 ASP B N 1
ATOM 3559 C CA . ASP B 1 120 ? 17.406 9.109 0.719 1 96.12 120 ASP B CA 1
ATOM 3560 C C . ASP B 1 120 ? 16.766 10.367 0.126 1 96.12 120 ASP B C 1
ATOM 3562 O O . ASP B 1 120 ? 16.188 10.32 -0.964 1 96.12 120 ASP B O 1
ATOM 3566 N N . TYR B 1 121 ? 16.844 11.453 0.821 1 97.06 121 TYR B N 1
ATOM 3567 C CA . TYR B 1 121 ? 16.234 12.703 0.394 1 97.06 121 TYR B CA 1
ATOM 3568 C C . TYR B 1 121 ? 17.266 13.648 -0.203 1 97.06 121 TYR B C 1
ATOM 3570 O O . TYR B 1 121 ? 16.906 14.672 -0.797 1 97.06 121 TYR B O 1
ATOM 3578 N N . THR B 1 122 ? 18.516 13.359 0.009 1 95 122 THR B N 1
ATOM 3579 C CA . THR B 1 122 ? 19.578 14.234 -0.455 1 95 122 THR B CA 1
ATOM 3580 C C . THR B 1 122 ? 19.578 14.336 -1.977 1 95 122 THR B C 1
ATOM 3582 O O . THR B 1 122 ? 19.562 13.32 -2.674 1 95 122 THR B O 1
ATOM 3585 N N . ASN B 1 123 ? 19.438 15.516 -2.574 1 93.44 123 ASN B N 1
ATOM 3586 C CA . ASN B 1 123 ? 19.422 15.82 -4 1 93.44 123 ASN B CA 1
ATOM 3587 C C . ASN B 1 123 ? 18.234 15.156 -4.695 1 93.44 123 ASN B C 1
ATOM 3589 O O . ASN B 1 123 ? 18.328 14.734 -5.848 1 93.44 123 ASN B O 1
ATOM 3593 N N . SER B 1 124 ? 17.188 14.914 -3.943 1 94.88 124 SER B N 1
ATOM 3594 C CA . SER B 1 124 ? 16 14.242 -4.484 1 94.88 124 SER B CA 1
ATOM 3595 C C . SER B 1 124 ? 15.102 15.219 -5.23 1 94.88 124 SER B C 1
ATOM 3597 O O . SER B 1 124 ? 14.266 14.812 -6.035 1 94.88 124 SER B O 1
ATOM 3599 N N . GLY B 1 125 ? 15.219 16.469 -4.914 1 95.88 125 GLY B N 1
ATOM 3600 C CA . GLY B 1 125 ? 14.305 17.484 -5.422 1 95.88 125 GLY B CA 1
ATOM 3601 C C . GLY B 1 125 ? 13.094 17.688 -4.535 1 95.88 125 GLY B C 1
ATOM 3602 O O . GLY B 1 125 ? 12.258 18.562 -4.809 1 95.88 125 GLY B O 1
ATOM 3603 N N . TYR B 1 126 ? 13.039 16.938 -3.436 1 98.06 126 TYR B N 1
ATOM 3604 C CA . TYR B 1 126 ? 11.906 17.047 -2.529 1 98.06 126 TYR B CA 1
ATOM 3605 C C . TYR B 1 126 ? 12.359 17.391 -1.117 1 98.06 126 TYR B C 1
ATOM 3607 O O . TYR B 1 126 ? 13.461 17.016 -0.708 1 98.06 126 TYR B O 1
ATOM 3615 N N . ASP B 1 127 ? 11.484 18.062 -0.456 1 98.69 127 ASP B N 1
ATOM 3616 C CA . ASP B 1 127 ? 11.711 18.359 0.957 1 98.69 127 ASP B CA 1
ATOM 3617 C C . ASP B 1 127 ? 11.297 17.172 1.831 1 98.69 127 ASP B C 1
ATOM 3619 O O . ASP B 1 127 ? 10.5 16.328 1.412 1 98.69 127 ASP B O 1
ATOM 3623 N N . ARG B 1 128 ? 11.922 17.109 2.979 1 98.69 128 ARG B N 1
ATOM 3624 C CA . ARG B 1 128 ? 11.453 16.234 4.047 1 98.69 128 ARG B CA 1
ATOM 3625 C C . ARG B 1 128 ? 10.242 16.828 4.754 1 98.69 128 ARG B C 1
ATOM 3627 O O . ARG B 1 128 ? 10.383 17.531 5.758 1 98.69 128 ARG B O 1
ATOM 3634 N N . GLY B 1 129 ? 9.062 16.516 4.254 1 98.81 129 GLY B N 1
ATOM 3635 C CA . GLY B 1 129 ? 7.832 17.141 4.727 1 98.81 129 GLY B CA 1
ATOM 3636 C C . GLY B 1 129 ? 7.273 16.484 5.977 1 98.81 129 GLY B C 1
ATOM 3637 O O . GLY B 1 129 ? 7 15.281 5.98 1 98.81 129 GLY B O 1
ATOM 3638 N N . HIS B 1 130 ? 7.074 17.266 7 1 98.88 130 HIS B N 1
ATOM 3639 C CA . HIS B 1 130 ? 6.469 16.766 8.234 1 98.88 130 HIS B CA 1
ATOM 3640 C C . HIS B 1 130 ? 4.98 16.5 8.047 1 98.88 130 HIS B C 1
ATOM 3642 O O . HIS B 1 130 ? 4.277 17.266 7.391 1 98.88 130 HIS B O 1
ATOM 3648 N N . MET B 1 131 ? 4.547 15.344 8.57 1 98.88 131 MET B N 1
ATOM 3649 C CA . MET B 1 131 ? 3.113 15.156 8.781 1 98.88 131 MET B CA 1
ATOM 3650 C C . MET B 1 131 ? 2.67 15.797 10.094 1 98.88 131 MET B C 1
ATOM 3652 O O . MET B 1 131 ? 1.727 16.594 10.109 1 98.88 131 MET B O 1
ATOM 3656 N N . ALA B 1 132 ? 3.355 15.484 11.172 1 98.88 132 ALA B N 1
ATOM 3657 C CA . ALA B 1 132 ? 3.283 16.25 12.414 1 98.88 132 ALA B CA 1
ATOM 3658 C C . ALA B 1 132 ? 4.445 17.234 12.516 1 98.88 132 ALA B C 1
ATOM 3660 O O . ALA B 1 132 ? 5.578 16.844 12.789 1 98.88 132 ALA B O 1
ATOM 3661 N N . PRO B 1 133 ? 4.16 18.531 12.328 1 98.81 133 PRO B N 1
ATOM 3662 C CA . PRO B 1 133 ? 5.254 19.5 12.266 1 98.81 133 PRO B CA 1
ATOM 3663 C C . PRO B 1 133 ? 5.863 19.797 13.633 1 98.81 133 PRO B C 1
ATOM 3665 O O . PRO B 1 133 ? 5.184 19.656 14.656 1 98.81 133 PRO B O 1
ATOM 3668 N N . ALA B 1 134 ? 7.066 20.234 13.625 1 98.69 134 ALA B N 1
ATOM 3669 C CA . ALA B 1 134 ? 7.793 20.578 14.852 1 98.69 134 ALA B CA 1
ATOM 3670 C C . ALA B 1 134 ? 7.031 21.609 15.672 1 98.69 134 ALA B C 1
ATOM 3672 O O . ALA B 1 134 ? 7.004 21.547 16.906 1 98.69 134 ALA B O 1
ATOM 3673 N N . GLY B 1 135 ? 6.379 22.531 15 1 98.31 135 GLY B N 1
ATOM 3674 C CA . GLY B 1 135 ? 5.664 23.609 15.664 1 98.31 135 GLY B CA 1
ATOM 3675 C C . GLY B 1 135 ? 4.488 23.125 16.484 1 98.31 135 GLY B C 1
ATOM 3676 O O . GLY B 1 135 ? 3.955 23.875 17.312 1 98.31 135 GLY B O 1
ATOM 3677 N N . ASP B 1 136 ? 4.074 21.875 16.25 1 98.56 136 ASP B N 1
ATOM 3678 C CA . ASP B 1 136 ? 2.955 21.312 17 1 98.56 136 ASP B CA 1
ATOM 3679 C C . ASP B 1 136 ? 3.445 20.562 18.234 1 98.56 136 ASP B C 1
ATOM 3681 O O . ASP B 1 136 ? 2.641 20.125 19.062 1 98.56 136 ASP B O 1
ATOM 3685 N N . ALA B 1 137 ? 4.727 20.328 18.344 1 98.25 137 ALA B N 1
ATOM 3686 C CA . ALA B 1 137 ? 5.301 19.5 19.422 1 98.25 137 ALA B CA 1
ATOM 3687 C C . ALA B 1 137 ? 6.309 20.297 20.234 1 98.25 137 ALA B C 1
ATOM 3689 O O . ALA B 1 137 ? 7.453 19.875 20.406 1 98.25 137 ALA B O 1
ATOM 3690 N N . VAL B 1 138 ? 5.844 21.344 20.938 1 98.19 138 VAL B N 1
ATOM 3691 C CA . VAL B 1 138 ? 6.773 22.297 21.516 1 98.19 138 VAL B CA 1
ATOM 3692 C C . VAL B 1 138 ? 6.785 22.141 23.047 1 98.19 138 VAL B C 1
ATOM 3694 O O . VAL B 1 138 ? 7.496 22.859 23.734 1 98.19 138 VAL B O 1
ATOM 3697 N N . SER B 1 139 ? 6 21.203 23.578 1 96.94 139 SER B N 1
ATOM 3698 C CA . SER B 1 139 ? 5.871 21.062 25.031 1 96.94 139 SER B CA 1
ATOM 3699 C C . SER B 1 139 ? 7.176 20.578 25.656 1 96.94 139 SER B C 1
ATOM 3701 O O . SER B 1 139 ? 7.438 20.844 26.828 1 96.94 139 SER B O 1
ATOM 3703 N N . SER B 1 140 ? 7.961 19.812 24.922 1 97.75 140 SER B N 1
ATOM 3704 C CA . SER B 1 140 ? 9.266 19.328 25.359 1 97.75 140 SER B CA 1
ATOM 3705 C C . SER B 1 140 ? 10.203 19.109 24.172 1 97.75 140 SER B C 1
ATOM 3707 O O . SER B 1 140 ? 9.742 18.922 23.047 1 97.75 140 SER B O 1
ATOM 3709 N N . GLN B 1 141 ? 11.516 19.125 24.438 1 98.38 141 GLN B N 1
ATOM 3710 C CA . GLN B 1 141 ? 12.484 18.875 23.375 1 98.38 141 GLN B CA 1
ATOM 3711 C C . GLN B 1 141 ? 12.336 17.469 22.812 1 98.38 141 GLN B C 1
ATOM 3713 O O . GLN B 1 141 ? 12.477 17.266 21.609 1 98.38 141 GLN B O 1
ATOM 3718 N N . ALA B 1 142 ? 12.031 16.547 23.719 1 97.81 142 ALA B N 1
ATOM 3719 C CA . ALA B 1 142 ? 11.836 15.164 23.297 1 97.81 142 ALA B CA 1
ATOM 3720 C C . ALA B 1 142 ? 10.672 15.055 22.312 1 97.81 142 ALA B C 1
ATOM 3722 O O . ALA B 1 142 ? 10.781 14.367 21.297 1 97.81 142 ALA B O 1
ATOM 3723 N N . ALA B 1 143 ? 9.609 15.719 22.609 1 98.12 143 ALA B N 1
ATOM 3724 C CA . ALA B 1 143 ? 8.453 15.711 21.719 1 98.12 143 ALA B CA 1
ATOM 3725 C C . ALA B 1 143 ? 8.805 16.281 20.344 1 98.12 143 ALA B C 1
ATOM 3727 O O . ALA B 1 143 ? 8.438 15.711 19.328 1 98.12 143 ALA B O 1
ATOM 3728 N N . MET B 1 144 ? 9.516 17.344 20.344 1 98.75 144 MET B N 1
ATOM 3729 C CA . MET B 1 144 ? 9.922 17.969 19.078 1 98.75 144 MET B CA 1
ATOM 3730 C C . MET B 1 144 ? 10.891 17.078 18.312 1 98.75 144 MET B C 1
ATOM 3732 O O . MET B 1 144 ? 10.758 16.906 17.109 1 98.75 144 MET B O 1
ATOM 3736 N N . ASP B 1 145 ? 11.852 16.438 19.016 1 98.81 145 ASP B N 1
ATOM 3737 C CA . ASP B 1 145 ? 12.812 15.547 18.375 1 98.81 145 ASP B CA 1
ATOM 3738 C C . ASP B 1 145 ? 12.102 14.406 17.641 1 98.81 145 ASP B C 1
ATOM 3740 O O . ASP B 1 145 ? 12.516 14 16.547 1 98.81 145 ASP B O 1
ATOM 3744 N N . GLU B 1 146 ? 11.062 13.93 18.203 1 98.75 146 GLU B N 1
ATOM 3745 C CA . GLU B 1 146 ? 10.336 12.805 17.609 1 98.75 146 GLU B CA 1
ATOM 3746 C C . GLU B 1 146 ? 9.719 13.188 16.266 1 98.75 146 GLU B C 1
ATOM 374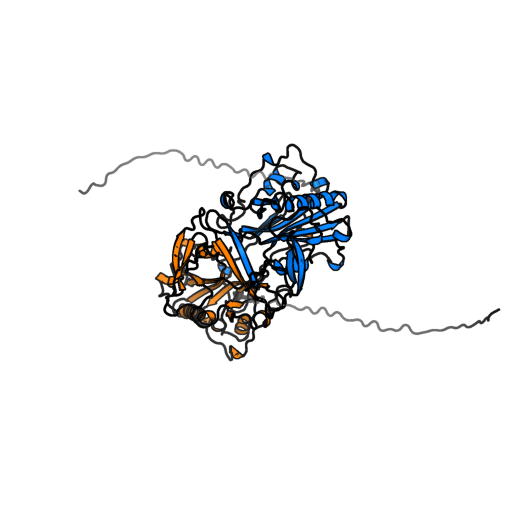8 O O . GLU B 1 146 ? 9.531 12.336 15.398 1 98.75 146 GLU B O 1
ATOM 3753 N N . THR B 1 147 ? 9.398 14.477 16.078 1 98.88 147 THR B N 1
ATOM 3754 C CA . THR B 1 147 ? 8.812 14.891 14.805 1 98.88 147 THR B CA 1
ATOM 3755 C C . THR B 1 147 ? 9.852 14.805 13.688 1 98.88 147 THR B C 1
ATOM 3757 O O . THR B 1 147 ? 9.5 14.867 12.5 1 98.88 147 THR B O 1
ATOM 3760 N N . PHE B 1 148 ? 11.125 14.602 14.008 1 98.88 148 PHE B N 1
ATOM 3761 C CA . PHE B 1 148 ? 12.195 14.539 13.031 1 98.88 148 PHE B CA 1
ATOM 3762 C C . PHE B 1 148 ? 12.562 13.086 12.719 1 98.88 148 PHE B C 1
ATOM 3764 O O . PHE B 1 148 ? 13.484 12.828 11.938 1 98.88 148 PHE B O 1
ATOM 3771 N N . LEU B 1 149 ? 11.844 12.18 13.305 1 98.94 149 LEU B N 1
ATOM 3772 C CA . LEU B 1 149 ? 11.953 10.797 12.844 1 98.94 149 LEU B CA 1
ATOM 3773 C C . LEU B 1 149 ? 11.383 10.648 11.438 1 98.94 149 LEU B C 1
ATOM 3775 O O . LEU B 1 149 ? 10.305 11.172 11.141 1 98.94 149 LEU B O 1
ATOM 3779 N N . LEU B 1 150 ? 12.055 9.914 10.602 1 98.88 150 LEU B N 1
ATOM 3780 C CA . LEU B 1 150 ? 11.703 9.867 9.188 1 98.88 150 LEU B CA 1
ATOM 3781 C C . LEU B 1 150 ? 10.438 9.039 8.969 1 98.88 150 LEU B C 1
ATOM 3783 O O . LEU B 1 150 ? 9.875 9.039 7.875 1 98.88 150 LEU B O 1
ATOM 3787 N N . THR B 1 151 ? 9.906 8.375 10.008 1 98.88 151 THR B N 1
ATOM 3788 C CA . THR B 1 151 ? 8.602 7.715 9.945 1 98.88 151 THR B CA 1
ATOM 3789 C C . THR B 1 151 ? 7.473 8.742 10 1 98.88 151 THR B C 1
ATOM 3791 O O . THR B 1 151 ? 6.305 8.391 9.82 1 98.88 151 THR B O 1
ATOM 3794 N N . ASN B 1 152 ? 7.809 10.039 10.219 1 98.94 152 ASN B N 1
ATOM 3795 C CA . ASN B 1 152 ? 6.859 11.148 10.234 1 98.94 152 ASN B CA 1
ATOM 3796 C C . ASN B 1 152 ? 6.992 12.016 8.984 1 98.94 152 ASN B C 1
ATOM 3798 O O . ASN B 1 152 ? 6.406 13.094 8.898 1 98.94 152 ASN B O 1
ATOM 3802 N N . ILE B 1 153 ? 7.781 11.555 8.031 1 98.94 153 ILE B N 1
ATOM 3803 C CA . ILE B 1 153 ? 8.195 12.398 6.922 1 98.94 153 ILE B CA 1
ATOM 3804 C C . ILE B 1 153 ? 7.742 11.781 5.602 1 98.94 153 ILE B C 1
ATOM 3806 O O . ILE B 1 153 ? 7.773 10.555 5.445 1 98.94 153 ILE B O 1
ATOM 3810 N N . ALA B 1 154 ? 7.312 12.547 4.68 1 98.94 154 ALA B N 1
ATOM 3811 C CA . ALA B 1 154 ? 7.055 12.172 3.291 1 98.94 154 ALA B CA 1
ATOM 3812 C C . ALA B 1 154 ? 7.562 13.242 2.328 1 98.94 154 ALA B C 1
ATOM 3814 O O . ALA B 1 154 ? 7.594 14.422 2.666 1 98.94 154 ALA B O 1
ATOM 3815 N N . PRO B 1 155 ? 7.961 12.875 1.135 1 98.88 155 PRO B N 1
ATOM 3816 C CA . PRO B 1 155 ? 8.508 13.844 0.186 1 98.88 155 PRO B CA 1
ATOM 3817 C C . PRO B 1 155 ? 7.48 14.891 -0.247 1 98.88 155 PRO B C 1
ATOM 3819 O O . PRO B 1 155 ? 6.398 14.531 -0.725 1 98.88 155 PRO B O 1
ATOM 3822 N N . GLN B 1 156 ? 7.844 16.141 -0.095 1 98.88 156 GLN B N 1
ATOM 3823 C CA . GLN B 1 156 ? 6.992 17.25 -0.499 1 98.88 156 GLN B CA 1
ATOM 3824 C C . GLN B 1 156 ? 7.734 18.203 -1.426 1 98.88 156 GLN B C 1
ATOM 3826 O O . GLN B 1 156 ? 8.93 18.453 -1.243 1 98.88 156 GLN B O 1
ATOM 3831 N N . VAL B 1 157 ? 6.957 18.703 -2.354 1 98 157 VAL B N 1
ATOM 3832 C CA . VAL B 1 157 ? 7.473 19.859 -3.078 1 98 157 VAL B CA 1
ATOM 3833 C C . VAL B 1 157 ? 7.75 21 -2.102 1 98 157 VAL B C 1
ATOM 3835 O O . VAL B 1 157 ? 6.934 21.297 -1.226 1 98 157 VAL B O 1
ATOM 3838 N N . GLY B 1 158 ? 8.875 21.656 -2.314 1 97.88 158 GLY B N 1
ATOM 3839 C CA . GLY B 1 158 ? 9.312 22.672 -1.361 1 97.88 158 GLY B CA 1
ATOM 3840 C C . GLY B 1 158 ? 8.688 24.031 -1.604 1 97.88 158 GLY B C 1
ATOM 3841 O O . GLY B 1 158 ? 7.766 24.422 -0.892 1 97.88 158 GLY B O 1
ATOM 3842 N N . PRO B 1 159 ? 9.195 24.734 -2.684 1 96.88 159 PRO B N 1
ATOM 3843 C CA . PRO B 1 159 ? 8.656 26.062 -2.953 1 96.88 159 PRO B CA 1
ATOM 3844 C C . PRO B 1 159 ? 7.164 26.047 -3.26 1 96.88 159 PRO B C 1
ATOM 3846 O O . PRO B 1 159 ? 6.711 25.281 -4.109 1 96.88 159 PRO B O 1
ATOM 3849 N N . GLY B 1 160 ? 6.43 26.781 -2.502 1 95.31 160 GLY B N 1
ATOM 3850 C CA . GLY B 1 160 ? 5.008 26.953 -2.742 1 95.31 160 GLY B CA 1
ATOM 3851 C C . GLY B 1 160 ? 4.152 25.922 -2.025 1 95.31 160 GLY B C 1
ATOM 3852 O O . GLY B 1 160 ? 2.926 26.047 -1.975 1 95.31 160 GLY B O 1
ATOM 3853 N N . PHE B 1 161 ? 4.781 24.891 -1.494 1 96.94 161 PHE B N 1
ATOM 3854 C CA . PHE B 1 161 ? 3.986 23.875 -0.83 1 96.94 161 PHE B CA 1
ATOM 3855 C C . PHE B 1 161 ? 4.484 23.641 0.591 1 96.94 161 PHE B C 1
ATOM 3857 O O . PHE B 1 161 ? 4.059 24.312 1.525 1 96.94 161 PHE B O 1
ATOM 3864 N N . ASN B 1 162 ? 5.52 22.766 0.786 1 98.5 162 ASN B N 1
ATOM 3865 C CA . ASN B 1 162 ? 6.02 22.484 2.127 1 98.5 162 ASN B CA 1
ATOM 3866 C C . ASN B 1 162 ? 6.383 23.766 2.871 1 98.5 162 ASN B C 1
ATOM 3868 O O . ASN B 1 162 ? 6.086 23.906 4.059 1 98.5 162 ASN B O 1
ATOM 3872 N N . ARG B 1 163 ? 6.984 24.719 2.209 1 97.81 163 ARG B N 1
ATOM 3873 C CA . ARG B 1 163 ? 7.52 25.938 2.809 1 97.81 163 ARG B CA 1
ATOM 3874 C C . ARG B 1 163 ? 6.523 27.078 2.688 1 97.81 163 ARG B C 1
ATOM 3876 O O . ARG B 1 163 ? 6.879 28.25 2.922 1 97.81 163 ARG B O 1
ATOM 3883 N N . GLN B 1 164 ? 5.312 26.828 2.268 1 96.75 164 GLN B N 1
ATOM 3884 C CA . GLN B 1 164 ? 4.301 27.875 2.141 1 96.75 164 GLN B CA 1
ATOM 3885 C C . GLN B 1 164 ? 2.912 27.344 2.473 1 96.75 164 GLN B C 1
ATOM 3887 O O . GLN B 1 164 ? 2.523 27.297 3.641 1 96.75 164 GLN B O 1
ATOM 3892 N N . TYR B 1 165 ? 2.186 26.828 1.454 1 96.38 165 TYR B N 1
ATOM 3893 C CA . TYR B 1 165 ? 0.769 26.531 1.654 1 96.38 165 TYR B CA 1
ATOM 3894 C C . TYR B 1 165 ? 0.573 25.5 2.746 1 96.38 165 TYR B C 1
ATOM 3896 O O . TYR B 1 165 ? -0.305 25.641 3.602 1 96.38 165 TYR B O 1
ATOM 3904 N N . TRP B 1 166 ? 1.345 24.391 2.684 1 98.44 166 TRP B N 1
ATOM 3905 C CA . TRP B 1 166 ? 1.258 23.344 3.699 1 98.44 166 TRP B CA 1
ATOM 3906 C C . TRP B 1 166 ? 1.573 23.906 5.082 1 98.44 166 TRP B C 1
ATOM 3908 O O . TRP B 1 166 ? 0.889 23.594 6.059 1 98.44 166 TRP B O 1
ATOM 3918 N N . ALA B 1 167 ? 2.592 24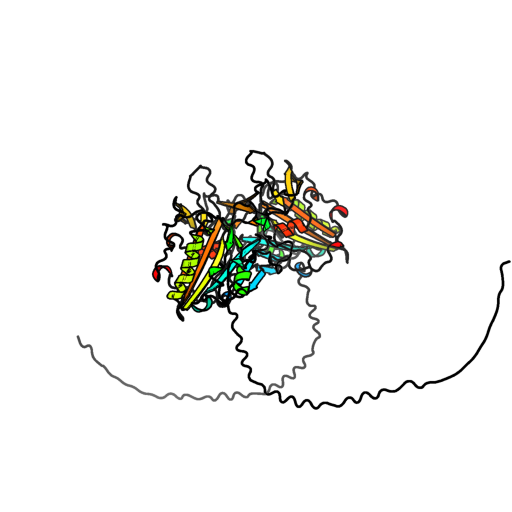.766 5.164 1 98.12 167 ALA B N 1
ATOM 3919 C CA . ALA B 1 167 ? 2.939 25.422 6.422 1 98.12 167 ALA B CA 1
ATOM 3920 C C . ALA B 1 167 ? 1.803 26.312 6.91 1 98.12 167 ALA B C 1
ATOM 3922 O O . ALA B 1 167 ? 1.527 26.391 8.109 1 98.12 167 ALA B O 1
ATOM 3923 N N . TYR B 1 168 ? 1.146 27.047 5.961 1 98.12 168 TYR B N 1
ATOM 3924 C CA . TYR B 1 168 ? -0.009 27.859 6.324 1 98.12 168 TYR B CA 1
ATOM 3925 C C . TYR B 1 168 ? -1.131 26.984 6.883 1 98.12 168 TYR B C 1
ATOM 3927 O O . TYR B 1 168 ? -1.786 27.359 7.859 1 98.12 168 TYR B O 1
ATOM 3935 N N . LEU B 1 169 ? -1.339 25.828 6.27 1 98.44 169 LEU B N 1
ATOM 3936 C CA . LEU B 1 169 ? -2.361 24.906 6.738 1 98.44 169 LEU B CA 1
ATOM 3937 C C . LEU B 1 169 ? -2.037 24.406 8.141 1 98.44 169 LEU B C 1
ATOM 3939 O O . LEU B 1 169 ? -2.934 24.25 8.977 1 98.44 169 LEU B O 1
ATOM 3943 N N . GLU B 1 170 ? -0.78 24.141 8.422 1 98.5 170 GLU B N 1
ATOM 3944 C CA . GLU B 1 170 ? -0.344 23.75 9.758 1 98.5 170 GLU B CA 1
ATOM 3945 C C . GLU B 1 170 ? -0.679 24.828 10.781 1 98.5 170 GLU B C 1
ATOM 3947 O O . GLU B 1 170 ? -1.178 24.516 11.867 1 98.5 170 GLU B O 1
ATOM 3952 N N . GLN B 1 171 ? -0.393 26.062 10.438 1 98.31 171 GLN B N 1
ATOM 3953 C CA . GLN B 1 171 ? -0.706 27.172 11.328 1 98.31 171 GLN B CA 1
ATOM 3954 C C . GLN B 1 171 ? -2.211 27.297 11.547 1 98.31 171 GLN B C 1
ATOM 3956 O O . GLN B 1 171 ? -2.662 27.547 12.664 1 98.31 171 GLN B O 1
ATOM 3961 N N . PHE B 1 172 ? -2.934 27.141 10.492 1 98.69 172 PHE B N 1
ATOM 3962 C CA . PHE B 1 172 ? -4.387 27.141 10.586 1 98.69 172 PHE B CA 1
ATOM 3963 C C . PHE B 1 172 ? -4.871 26.141 11.625 1 98.69 172 PHE B C 1
ATOM 3965 O O . PHE B 1 172 ? -5.727 26.469 12.453 1 98.69 172 PHE B O 1
ATOM 3972 N N . CYS B 1 173 ? -4.336 24.906 11.578 1 98.75 173 CYS B N 1
ATOM 3973 C CA . CYS B 1 173 ? -4.703 23.875 12.531 1 98.75 173 CYS B CA 1
ATOM 3974 C C . CYS B 1 173 ? -4.41 24.312 13.961 1 98.75 173 CYS B C 1
ATOM 3976 O O . CYS B 1 173 ? -5.242 24.141 14.852 1 98.75 173 CYS B O 1
ATOM 3978 N N . ARG B 1 174 ? -3.258 24.953 14.219 1 98.56 174 ARG B N 1
ATOM 3979 C CA . ARG B 1 174 ? -2.918 25.438 15.547 1 98.56 174 ARG B CA 1
ATOM 3980 C C . ARG B 1 174 ? -3.895 26.531 15.992 1 98.56 174 ARG B C 1
ATOM 3982 O O . ARG B 1 174 ? -4.312 26.547 17.156 1 98.56 174 ARG B O 1
ATOM 3989 N N . ASP B 1 175 ? -4.254 27.391 15.047 1 98.44 175 ASP B N 1
ATOM 3990 C CA . ASP B 1 175 ? -5.113 28.516 15.359 1 98.44 175 ASP B CA 1
ATOM 3991 C C . ASP B 1 175 ? -6.516 28.062 15.75 1 98.44 175 ASP B C 1
ATOM 3993 O O . ASP B 1 175 ? -7.242 28.766 16.453 1 98.44 175 ASP B O 1
ATOM 3997 N N . LEU B 1 176 ? -6.895 26.891 15.289 1 98.56 176 LEU B N 1
ATOM 3998 C CA . LEU B 1 176 ? -8.203 26.344 15.648 1 98.56 176 LEU B CA 1
ATOM 3999 C C . LEU B 1 176 ? -8.312 26.156 17.156 1 98.56 176 LEU B C 1
ATOM 4001 O O . LEU B 1 176 ? -9.414 26.125 17.719 1 98.56 176 LEU B O 1
ATOM 4005 N N . THR B 1 177 ? -7.172 26.016 17.875 1 98.12 177 THR B N 1
ATOM 4006 C CA . THR B 1 177 ? -7.184 25.781 19.312 1 98.12 177 THR B CA 1
ATOM 4007 C C . THR B 1 177 ? -7.621 27.047 20.062 1 98.12 177 THR B C 1
ATOM 4009 O O . THR B 1 177 ? -7.934 26.984 21.25 1 98.12 177 THR B O 1
ATOM 4012 N N . LYS B 1 178 ? -7.633 28.156 19.391 1 97.5 178 LYS B N 1
ATOM 4013 C CA . LYS B 1 178 ? -8.148 29.391 19.969 1 97.5 178 LYS B CA 1
ATOM 4014 C C . LYS B 1 178 ? -9.672 29.344 20.109 1 97.5 178 LYS B C 1
ATOM 4016 O O . LYS B 1 178 ? -10.242 30.047 20.938 1 97.5 178 LYS B O 1
ATOM 4021 N N . ASN B 1 179 ? -10.336 28.5 19.281 1 96.5 179 ASN B N 1
ATOM 4022 C CA . ASN B 1 179 ? -11.789 28.453 19.234 1 96.5 179 ASN B CA 1
ATOM 4023 C C . ASN B 1 179 ? -12.32 27.109 19.734 1 96.5 179 ASN B C 1
ATOM 4025 O O . ASN B 1 179 ? -13.492 26.984 20.078 1 96.5 179 ASN B O 1
ATOM 4029 N N . PHE B 1 180 ? -11.469 26.125 19.688 1 97.94 180 PHE B N 1
ATOM 4030 C CA . PHE B 1 180 ? -11.875 24.781 20.062 1 97.94 180 PHE B CA 1
ATOM 4031 C C . PHE B 1 180 ? -10.938 24.219 21.125 1 97.94 180 PHE B C 1
ATOM 4033 O O . PHE B 1 180 ? -9.727 24.422 21.078 1 97.94 180 PHE B O 1
ATOM 4040 N N . THR B 1 181 ? -11.477 23.469 22.078 1 97.62 181 THR B N 1
ATOM 4041 C CA . THR B 1 181 ? -10.68 22.891 23.156 1 97.62 181 THR B CA 1
ATOM 4042 C C . THR B 1 181 ? -9.852 21.719 22.656 1 97.62 181 THR B C 1
ATOM 4044 O O . THR B 1 181 ? -8.758 21.469 23.156 1 97.62 181 THR B O 1
ATOM 4047 N N . ASP B 1 182 ? -10.453 20.984 21.703 1 97.69 182 ASP B N 1
ATOM 4048 C CA . ASP B 1 182 ? -9.797 19.797 21.156 1 97.69 182 ASP B CA 1
ATOM 4049 C C . ASP B 1 182 ? -9.742 19.859 19.625 1 97.69 182 ASP B C 1
ATOM 4051 O O . ASP B 1 182 ? -10.773 19.984 18.969 1 97.69 182 ASP B O 1
ATOM 4055 N N . VAL B 1 183 ? -8.523 19.828 19.125 1 98.5 183 VAL B N 1
ATOM 4056 C CA . VAL B 1 183 ? -8.289 19.797 17.688 1 98.5 183 VAL B CA 1
ATOM 4057 C C . VAL B 1 183 ? -7.52 18.531 17.312 1 98.5 183 VAL B C 1
ATOM 4059 O O . VAL B 1 183 ? -6.352 18.391 17.672 1 98.5 183 VAL B O 1
ATOM 4062 N N . TYR B 1 184 ? -8.195 17.594 16.625 1 98.5 184 TYR B N 1
ATOM 4063 C CA . TYR B 1 184 ? -7.543 16.391 16.094 1 98.5 184 TYR B CA 1
ATOM 4064 C C . TYR B 1 184 ? -7.195 16.562 14.625 1 98.5 184 TYR B C 1
ATOM 4066 O O . TYR B 1 184 ? -8.031 17.016 13.828 1 98.5 184 TYR B O 1
ATOM 4074 N N . VAL B 1 185 ? -5.938 16.266 14.328 1 98.88 185 VAL B N 1
ATOM 4075 C CA . VAL B 1 185 ? -5.426 16.422 12.969 1 98.88 185 VAL B CA 1
ATOM 4076 C C . VAL B 1 185 ? -4.875 15.094 12.469 1 98.88 185 VAL B C 1
ATOM 4078 O O . VAL B 1 185 ? -4.039 14.469 13.125 1 98.88 185 VAL B O 1
ATOM 4081 N N . TYR B 1 186 ? -5.371 14.602 11.383 1 98.88 186 TYR B N 1
ATOM 4082 C CA . TYR B 1 186 ? -4.812 13.453 10.672 1 98.88 186 TYR B CA 1
ATOM 4083 C C . TYR B 1 186 ? -4.246 13.867 9.32 1 98.88 186 TYR B C 1
ATOM 4085 O O . TYR B 1 186 ? -4.977 14.375 8.469 1 98.88 186 TYR B O 1
ATOM 4093 N N . SER B 1 187 ? -2.953 13.711 9.18 1 98.94 187 SER B N 1
ATOM 4094 C CA . SER B 1 187 ? -2.252 14.055 7.949 1 98.94 187 SER B CA 1
ATOM 4095 C C . SER B 1 187 ? -1.658 12.82 7.281 1 98.94 187 SER B C 1
ATOM 4097 O O . SER B 1 187 ? -1.207 11.898 7.961 1 98.94 187 SER B O 1
ATOM 4099 N N . GLY B 1 188 ? -1.639 12.836 5.953 1 98.88 188 GLY B N 1
ATOM 4100 C CA . GLY B 1 188 ? -0.977 11.727 5.281 1 98.88 188 GLY B CA 1
ATOM 4101 C C . GLY B 1 188 ? -0.894 11.906 3.777 1 98.88 188 GLY B C 1
ATOM 4102 O O . GLY B 1 188 ? -1.487 12.836 3.225 1 98.88 188 GLY B O 1
ATOM 4103 N N . PRO B 1 189 ? -0.091 11.07 3.182 1 98.88 189 PRO B N 1
ATOM 4104 C CA . PRO B 1 189 ? 0.015 11.023 1.721 1 98.88 189 PRO B CA 1
ATOM 4105 C C . PRO B 1 189 ? -1.219 10.414 1.059 1 98.88 189 PRO B C 1
ATOM 4107 O O . PRO B 1 189 ? -1.985 9.703 1.71 1 98.88 189 PRO B O 1
ATOM 4110 N N . LEU B 1 190 ? -1.438 10.797 -0.099 1 98.56 190 LEU B N 1
ATOM 4111 C CA . LEU B 1 190 ? -2.496 10.258 -0.95 1 98.56 190 LEU B CA 1
ATOM 4112 C C . LEU B 1 190 ? -2.006 10.086 -2.383 1 98.56 190 LEU B C 1
ATOM 4114 O O . LEU B 1 190 ? -1.26 10.922 -2.895 1 98.56 190 LEU B O 1
ATOM 4118 N N . PHE B 1 191 ? -2.365 9.016 -3.018 1 98.19 191 PHE B N 1
ATOM 4119 C CA . PHE B 1 191 ? -2.053 8.734 -4.414 1 98.19 191 PHE B CA 1
ATOM 4120 C C . PHE B 1 191 ? -3.32 8.703 -5.258 1 98.19 191 PHE B C 1
ATOM 4122 O O . PHE B 1 191 ? -4.203 7.871 -5.023 1 98.19 191 PHE B O 1
ATOM 4129 N N . LEU B 1 192 ? -3.375 9.586 -6.156 1 96.81 192 LEU B N 1
ATOM 4130 C CA . LEU B 1 192 ? -4.555 9.664 -7.012 1 96.81 192 LEU B CA 1
ATOM 4131 C C . LEU B 1 192 ? -4.195 9.367 -8.461 1 96.81 192 LEU B C 1
ATOM 4133 O O . LEU B 1 192 ? -3.215 9.891 -8.984 1 96.81 192 LEU B O 1
ATOM 4137 N N . PRO B 1 193 ? -5.031 8.477 -9.078 1 96 193 PRO B N 1
ATOM 4138 C CA . PRO B 1 193 ? -4.793 8.188 -10.492 1 96 193 PRO B CA 1
ATOM 4139 C C . PRO B 1 193 ? -5.031 9.391 -11.398 1 96 193 PRO B C 1
ATOM 4141 O O . PRO B 1 193 ? -5.965 10.164 -11.164 1 96 193 PRO B O 1
ATOM 4144 N N . GLN B 1 194 ? -4.199 9.453 -12.367 1 93.12 194 GLN B N 1
ATOM 4145 C CA . GLN B 1 194 ? -4.281 10.539 -13.336 1 93.12 194 GLN B CA 1
ATOM 4146 C C . GLN B 1 194 ? -4.992 10.086 -14.609 1 93.12 194 GLN B C 1
ATOM 4148 O O . GLN B 1 194 ? -4.781 8.969 -15.078 1 93.12 194 GLN B O 1
ATOM 4153 N N . LEU B 1 195 ? -5.82 10.945 -15.117 1 89.81 195 LEU B N 1
ATOM 4154 C CA . LEU B 1 195 ? -6.449 10.664 -16.406 1 89.81 195 LEU B CA 1
ATOM 4155 C C . LEU B 1 195 ? -5.402 10.562 -17.5 1 89.81 195 LEU B C 1
ATOM 4157 O O . LEU B 1 195 ? -4.57 11.461 -17.656 1 89.81 195 LEU B O 1
ATOM 4161 N N . ALA B 1 196 ? -5.465 9.367 -18.156 1 83.06 196 ALA B N 1
ATOM 4162 C CA . ALA B 1 196 ? -4.52 9.148 -19.25 1 83.06 196 ALA B CA 1
ATOM 4163 C C . ALA B 1 196 ? -5.012 9.797 -20.547 1 83.06 196 ALA B C 1
ATOM 4165 O O . ALA B 1 196 ? -6.156 9.578 -20.953 1 83.06 196 ALA B O 1
ATOM 4166 N N . THR B 1 197 ? -4.711 11.094 -20.781 1 68.19 197 THR B N 1
ATOM 4167 C CA . THR B 1 197 ? -5.246 11.758 -21.969 1 68.19 197 THR B CA 1
ATOM 4168 C C . THR B 1 197 ? -4.391 11.453 -23.203 1 68.19 197 THR B C 1
ATOM 4170 O O . THR B 1 197 ? -3.191 11.195 -23.078 1 68.19 197 THR B O 1
ATOM 4173 N N . THR B 1 198 ? -5.043 10.844 -24.406 1 53.75 198 THR B N 1
ATOM 4174 C CA . THR B 1 198 ? -4.387 10.789 -25.719 1 53.75 198 THR B CA 1
ATOM 4175 C C . THR B 1 198 ? -3.934 12.172 -26.156 1 53.75 198 THR B C 1
ATOM 4177 O O . THR B 1 198 ? -3.131 12.312 -27.078 1 53.75 198 THR B O 1
ATOM 4180 N N . ARG B 1 199 ? -4.797 13.148 -25.797 1 43.16 199 ARG B N 1
ATOM 4181 C CA . ARG B 1 199 ? -4.516 14.484 -26.328 1 43.16 199 ARG B CA 1
ATOM 4182 C C . ARG B 1 199 ? -3.842 15.352 -25.266 1 43.16 199 ARG B C 1
ATOM 4184 O O . ARG B 1 199 ? -4.078 15.188 -24.078 1 43.16 199 ARG B O 1
ATOM 4191 N N . ALA B 1 200 ? -2.881 16.031 -25.547 1 42.5 200 ALA B N 1
ATOM 4192 C CA . ALA B 1 200 ? -2.088 17.047 -24.859 1 42.5 200 ALA B CA 1
ATOM 4193 C C . ALA B 1 200 ? -2.977 17.953 -24.016 1 42.5 200 ALA B C 1
ATOM 4195 O O . ALA B 1 200 ? -3.225 19.109 -24.375 1 42.5 200 ALA B O 1
ATOM 4196 N N . SER B 1 201 ? -4.109 17.516 -23.547 1 45.53 201 SER B N 1
ATOM 4197 C CA . SER B 1 201 ? -4.793 18.578 -22.828 1 45.53 201 SER B CA 1
ATOM 4198 C C . SER B 1 201 ? -4.027 18.984 -21.578 1 45.53 201 SER B C 1
ATOM 4200 O O . SER B 1 201 ? -3.398 18.141 -20.922 1 45.53 201 SER B O 1
ATOM 4202 N N . SER B 1 202 ? -3.779 20.203 -21.375 1 46.66 202 SER B N 1
ATOM 4203 C CA . SER B 1 202 ? -3.012 21.031 -20.453 1 46.66 202 SER B CA 1
ATOM 4204 C C . SER B 1 202 ? -3.365 20.719 -19 1 46.66 202 SER B C 1
ATOM 4206 O O . SER B 1 202 ? -2.596 21.031 -18.094 1 46.66 202 SER B O 1
ATOM 4208 N N . SER B 1 203 ? -4.707 20.312 -18.781 1 53.59 203 SER B N 1
ATOM 4209 C CA . SER B 1 203 ? -5.027 20.219 -17.359 1 53.59 203 SER B CA 1
ATOM 4210 C C . SER B 1 203 ? -4.996 18.766 -16.891 1 53.59 203 SER B C 1
ATOM 4212 O O . SER B 1 203 ? -5.625 17.891 -17.484 1 53.59 203 SER B O 1
ATOM 4214 N N . GLU B 1 204 ? -4.16 18.453 -15.906 1 74.44 204 GLU B N 1
ATOM 4215 C CA . GLU B 1 204 ? -4.047 17.109 -15.336 1 74.44 204 GLU B CA 1
ATOM 4216 C C . GLU B 1 204 ? -5.246 16.781 -14.453 1 74.44 204 GLU B C 1
ATOM 4218 O O . GLU B 1 204 ? -5.629 17.578 -13.594 1 74.44 204 GLU B O 1
ATOM 4223 N N . ALA B 1 205 ? -6.066 15.883 -14.898 1 85.56 205 ALA B N 1
ATOM 4224 C CA . ALA B 1 205 ? -7.199 15.406 -14.117 1 85.56 205 ALA B CA 1
ATOM 4225 C C . ALA B 1 205 ? -6.844 14.133 -13.352 1 85.56 205 ALA B C 1
ATOM 4227 O O . ALA B 1 205 ? -6.047 13.32 -13.828 1 85.56 205 ALA B O 1
ATOM 4228 N N . TYR B 1 206 ? -7.434 14.156 -12.117 1 91.12 206 TYR B N 1
ATOM 4229 C CA . TYR B 1 206 ? -7.227 13.008 -11.25 1 91.12 206 TYR B CA 1
ATOM 4230 C C . TYR B 1 206 ? -8.562 12.398 -10.82 1 91.12 206 TYR B C 1
ATOM 4232 O O . TYR B 1 206 ? -9.602 13.047 -10.938 1 91.12 206 TYR B O 1
ATOM 4240 N N . ALA B 1 207 ? -8.453 11.203 -10.422 1 91.5 207 ALA B N 1
ATOM 4241 C CA . ALA B 1 207 ? -9.617 10.578 -9.797 1 91.5 207 ALA B CA 1
ATOM 4242 C C . ALA B 1 207 ? -9.469 10.531 -8.281 1 91.5 207 ALA B C 1
ATOM 4244 O O . ALA B 1 207 ? -8.477 10.008 -7.766 1 91.5 207 ALA B O 1
ATOM 4245 N N . LEU B 1 208 ? -10.328 11.133 -7.602 1 92.5 208 LEU B N 1
ATOM 4246 C CA . LEU B 1 208 ? -10.508 10.953 -6.164 1 92.5 208 LEU B CA 1
ATOM 4247 C C . LEU B 1 208 ? -11.711 10.062 -5.879 1 92.5 208 LEU B C 1
ATOM 4249 O O . LEU B 1 208 ? -12.844 10.539 -5.844 1 92.5 208 LEU B O 1
ATOM 4253 N N . ALA B 1 209 ? -11.391 8.812 -5.648 1 84.5 209 ALA B N 1
ATOM 4254 C CA . ALA B 1 209 ? -12.438 7.801 -5.562 1 84.5 209 ALA B CA 1
ATOM 4255 C C . ALA B 1 209 ? -13.273 7.77 -6.84 1 84.5 209 ALA B C 1
ATOM 4257 O O . ALA B 1 209 ? -12.75 7.523 -7.93 1 84.5 209 ALA B O 1
ATOM 4258 N N . ASP B 1 210 ? -14.547 8.133 -6.746 1 83.75 210 ASP B N 1
ATOM 4259 C CA . ASP B 1 210 ? -15.422 8.047 -7.914 1 83.75 210 ASP B CA 1
ATOM 4260 C C . ASP B 1 210 ? -15.633 9.414 -8.547 1 83.75 210 ASP B C 1
ATOM 4262 O O . ASP B 1 210 ? -16.516 9.586 -9.398 1 83.75 210 ASP B O 1
ATOM 4266 N N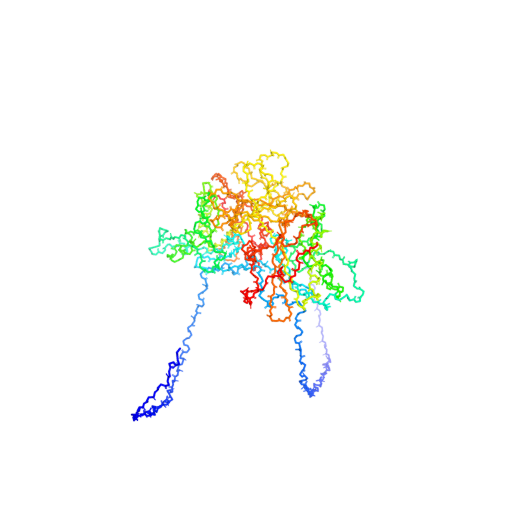 . SER B 1 211 ? -14.758 10.375 -8.133 1 85.06 211 SER B N 1
ATOM 4267 C CA . SER B 1 211 ? -14.898 11.727 -8.656 1 85.06 211 SER B CA 1
ATOM 4268 C C . SER B 1 211 ? -13.664 12.141 -9.453 1 85.06 211 SER B C 1
ATOM 4270 O O . SER B 1 211 ? -12.531 11.875 -9.047 1 85.06 211 SER B O 1
ATOM 4272 N N . LYS B 1 212 ? -14.008 12.742 -10.586 1 85.06 212 LYS B N 1
ATOM 4273 C CA . LYS B 1 212 ? -12.945 13.367 -11.375 1 85.06 212 LYS B CA 1
ATOM 4274 C C . LYS B 1 212 ? -12.664 14.781 -10.891 1 85.06 212 LYS B C 1
ATOM 4276 O O . LYS B 1 212 ? -13.578 15.609 -10.812 1 85.06 212 LYS B O 1
ATOM 4281 N N . ILE B 1 213 ? -11.391 14.977 -10.539 1 85.25 213 ILE B N 1
ATOM 4282 C CA . ILE B 1 213 ? -11.031 16.297 -10.039 1 85.25 213 ILE B CA 1
ATOM 4283 C C . ILE B 1 213 ? -9.93 16.891 -10.914 1 85.25 213 ILE B C 1
ATOM 4285 O O . ILE B 1 213 ? -9.109 16.172 -11.469 1 85.25 213 ILE B O 1
ATOM 4289 N N . GLU B 1 214 ? -10.078 18.141 -11.062 1 84.5 214 GLU B N 1
ATOM 4290 C CA . GLU B 1 214 ? -9.047 18.906 -11.758 1 84.5 214 GLU B CA 1
ATOM 4291 C C . GLU B 1 214 ? -8.578 20.094 -10.93 1 84.5 214 GLU B C 1
ATOM 4293 O O . GLU B 1 214 ? -9.328 20.625 -10.102 1 84.5 214 GLU B O 1
ATOM 4298 N N . PHE B 1 215 ? -7.34 20.281 -11.156 1 76 215 PHE B N 1
ATOM 4299 C CA . PHE B 1 215 ? -6.793 21.453 -10.484 1 76 215 PHE B CA 1
ATOM 4300 C C . PHE B 1 215 ? -6.594 22.594 -11.477 1 76 215 PHE B C 1
ATOM 4302 O O . PHE B 1 215 ? -6.145 22.375 -12.602 1 76 215 PHE B O 1
ATOM 4309 N N . ASP B 1 216 ? -7.117 23.75 -11.188 1 73.44 216 ASP B N 1
ATOM 4310 C CA . ASP B 1 216 ? -6.965 24.906 -12.062 1 73.44 216 ASP B CA 1
ATOM 4311 C C . ASP B 1 216 ? -5.547 25.469 -11.984 1 73.44 216 ASP B C 1
ATOM 4313 O O . ASP B 1 216 ? -4.688 24.906 -11.305 1 73.44 216 ASP B O 1
ATOM 4317 N N . GLU B 1 217 ? -5.379 26.469 -12.773 1 65.31 217 GLU B N 1
ATOM 4318 C CA . GLU B 1 217 ? -4.051 27.062 -12.898 1 65.31 217 GLU B CA 1
ATOM 4319 C C . GLU B 1 217 ? -3.527 27.531 -11.547 1 65.31 217 GLU B C 1
ATOM 4321 O O . GLU B 1 217 ? -2.314 27.547 -11.32 1 65.31 217 GLU B O 1
ATOM 4326 N N . ASP B 1 218 ? -4.488 27.766 -10.68 1 64.81 218 ASP B N 1
ATOM 4327 C CA . ASP B 1 218 ? -4.117 28.312 -9.375 1 64.81 218 ASP B CA 1
ATOM 4328 C C . ASP B 1 218 ? -3.977 27.203 -8.336 1 64.81 218 ASP B C 1
ATOM 4330 O O . ASP B 1 218 ? -3.641 27.469 -7.184 1 64.81 218 ASP B O 1
ATOM 4334 N N . GLY B 1 219 ? -4.281 25.938 -8.695 1 66.06 219 GLY B N 1
ATOM 4335 C CA . GLY B 1 219 ? -4.117 24.781 -7.828 1 66.06 219 GLY B CA 1
ATOM 4336 C C . GLY B 1 219 ? -5.371 24.438 -7.055 1 66.06 219 GLY B C 1
ATOM 4337 O O . GLY B 1 219 ? -5.348 23.578 -6.176 1 66.06 219 GLY B O 1
ATOM 4338 N N . ALA B 1 220 ? -6.426 25.109 -7.395 1 70.75 220 ALA B N 1
ATOM 4339 C CA . ALA B 1 220 ? -7.688 24.812 -6.715 1 70.75 220 ALA B CA 1
ATOM 4340 C C . ALA B 1 220 ? -8.383 23.609 -7.34 1 70.75 220 ALA B C 1
ATOM 4342 O O . ALA B 1 220 ? -8.281 23.391 -8.547 1 70.75 220 ALA B O 1
ATOM 4343 N N . ILE B 1 221 ? -9.055 22.797 -6.422 1 76.12 221 ILE B N 1
ATOM 4344 C CA . ILE B 1 221 ? -9.773 21.625 -6.91 1 76.12 221 ILE B CA 1
ATOM 4345 C C . ILE B 1 221 ? -11.062 22.062 -7.598 1 76.12 221 ILE B C 1
ATOM 4347 O O . ILE B 1 221 ? -11.828 22.859 -7.051 1 76.12 221 ILE B O 1
ATOM 4351 N N . LYS B 1 222 ? -11.164 21.719 -8.742 1 73.5 222 LYS B N 1
ATOM 4352 C CA . LYS B 1 222 ? -12.43 21.781 -9.461 1 73.5 222 LYS B CA 1
ATOM 4353 C C . LYS B 1 222 ? -12.977 20.375 -9.727 1 73.5 222 LYS B C 1
ATOM 4355 O O . LYS B 1 222 ? -12.297 19.531 -10.312 1 73.5 222 LYS B O 1
ATOM 4360 N N . VAL B 1 223 ? -14.094 20.125 -8.969 1 64.94 223 VAL B N 1
ATOM 4361 C CA . VAL B 1 223 ? -14.75 18.859 -9.258 1 64.94 223 VAL B CA 1
ATOM 4362 C C . VAL B 1 223 ? -15.445 18.938 -10.625 1 64.94 223 VAL B C 1
ATOM 4364 O O . VAL B 1 223 ? -16.266 19.828 -10.859 1 64.94 223 VAL B O 1
ATOM 4367 N N . ILE B 1 224 ? -15.156 18.031 -11.297 1 63.31 224 ILE B N 1
ATOM 4368 C CA . ILE B 1 224 ? -15.664 18.125 -12.656 1 63.31 224 ILE B CA 1
ATOM 4369 C C . ILE B 1 224 ? -16.828 17.156 -12.844 1 63.31 224 ILE B C 1
ATOM 4371 O O . ILE B 1 224 ? -17.875 17.531 -13.367 1 63.31 224 ILE B O 1
ATOM 4375 N N . SER B 1 225 ? -16.578 15.883 -12.562 1 69.75 225 SER B N 1
ATOM 4376 C CA . SER B 1 225 ? -17.609 14.898 -12.828 1 69.75 225 SER B CA 1
ATOM 4377 C C . SER B 1 225 ? -17.359 13.594 -12.07 1 69.75 225 SER B C 1
ATOM 4379 O O . SER B 1 225 ? -16.359 13.477 -11.352 1 69.75 225 SER B O 1
ATOM 4381 N N . LYS B 1 226 ? -18.5 12.906 -12.062 1 75.81 226 LYS B N 1
ATOM 4382 C CA . LYS B 1 226 ? -18.297 11.531 -11.625 1 75.81 226 LYS B CA 1
ATOM 4383 C C . LYS B 1 226 ? -17.484 10.742 -12.648 1 75.81 226 LYS B C 1
ATOM 4385 O O . LYS B 1 226 ? -17.625 10.953 -13.859 1 75.81 226 LYS B O 1
ATOM 4390 N N . VAL B 1 227 ? -16.547 9.992 -12.109 1 69.12 227 VAL B N 1
ATOM 4391 C CA . VAL B 1 227 ? -15.766 9.133 -13 1 69.12 227 VAL B CA 1
ATOM 4392 C C . VAL B 1 227 ? -16.703 8.219 -13.789 1 69.12 227 VAL B C 1
ATOM 4394 O O . VAL B 1 227 ? -17.594 7.598 -13.219 1 69.12 227 VAL B O 1
ATOM 4397 N N . SER B 1 228 ? -16.797 8.5 -15.125 1 61.06 228 SER B N 1
ATOM 4398 C CA . SER B 1 228 ? -17.594 7.613 -15.969 1 61.06 228 SER B CA 1
ATOM 4399 C C . SER B 1 228 ? -16.75 6.477 -16.531 1 61.06 228 SER B C 1
ATOM 4401 O O . SER B 1 228 ? -15.586 6.676 -16.891 1 61.06 228 SER B O 1
ATOM 4403 N N . ASN B 1 229 ? -16.938 5.129 -16.172 1 57.19 229 ASN B N 1
ATOM 4404 C CA . ASN B 1 229 ? -16.219 3.902 -16.469 1 57.19 229 ASN B CA 1
ATOM 4405 C C . ASN B 1 229 ? -15.891 3.801 -17.969 1 57.19 229 ASN B C 1
ATOM 4407 O O . ASN B 1 229 ? -14.906 3.166 -18.344 1 57.19 229 ASN B O 1
ATOM 4411 N N . THR B 1 230 ? -16.734 4.242 -18.922 1 58 230 THR B N 1
ATOM 4412 C CA . THR B 1 230 ? -16.703 3.602 -20.234 1 58 230 THR B CA 1
ATOM 4413 C C . THR B 1 230 ? -15.617 4.211 -21.109 1 58 230 THR B C 1
ATOM 4415 O O . THR B 1 230 ? -15.117 3.561 -22.031 1 58 230 THR B O 1
ATOM 4418 N N . LYS B 1 231 ? -15.125 5.352 -20.797 1 63.88 231 LYS B N 1
ATOM 4419 C CA . LYS B 1 231 ? -14.281 5.84 -21.875 1 63.88 231 LYS B CA 1
ATOM 4420 C C . LYS B 1 231 ? -12.938 6.328 -21.344 1 63.88 231 LYS B C 1
ATOM 4422 O O . LYS B 1 231 ? -11.922 6.285 -22.047 1 63.88 231 LYS B O 1
ATOM 4427 N N . ASP B 1 232 ? -12.773 6.543 -20.031 1 81.25 232 ASP B N 1
ATOM 4428 C CA . ASP B 1 232 ? -11.57 7.195 -19.531 1 81.25 232 ASP B CA 1
ATOM 4429 C C . ASP B 1 232 ? -10.578 6.168 -18.969 1 81.25 232 ASP B C 1
ATOM 4431 O O . ASP B 1 232 ? -10.977 5.246 -18.25 1 81.25 232 ASP B O 1
ATOM 4435 N N . LYS B 1 233 ? -9.375 6.328 -19.453 1 88.94 233 LYS B N 1
ATOM 4436 C CA . LYS B 1 233 ? -8.289 5.508 -18.906 1 88.94 233 LYS B CA 1
ATOM 4437 C C . LYS B 1 233 ? -7.488 6.27 -17.859 1 88.94 233 LYS B C 1
ATOM 4439 O O . LYS B 1 233 ? -7.164 7.445 -18.047 1 88.94 233 LYS B O 1
ATOM 4444 N N . TYR B 1 234 ? -7.309 5.602 -16.766 1 93.06 234 TYR B N 1
ATOM 4445 C CA . TYR B 1 234 ? -6.57 6.223 -15.664 1 93.06 234 TYR B CA 1
ATOM 4446 C C . TYR B 1 234 ? -5.281 5.457 -15.375 1 93.06 234 TYR B C 1
ATOM 4448 O O . TYR B 1 234 ? -5.234 4.234 -15.508 1 93.06 234 TYR B O 1
ATOM 4456 N N . ARG B 1 235 ? -4.281 6.242 -15 1 95.06 235 ARG B N 1
ATOM 4457 C CA . ARG B 1 235 ? -2.977 5.695 -14.641 1 95.06 235 ARG B CA 1
ATOM 4458 C C . ARG B 1 235 ? -2.463 6.301 -13.344 1 95.06 235 ARG B C 1
ATOM 4460 O O . ARG B 1 235 ? -2.613 7.5 -13.109 1 95.06 235 ARG B O 1
ATOM 4467 N N . MET B 1 236 ? -1.967 5.434 -12.523 1 97.06 236 MET B N 1
ATOM 4468 C CA . MET B 1 236 ? -1.211 5.895 -11.367 1 97.06 236 MET B CA 1
ATOM 4469 C C . MET B 1 236 ? 0.239 6.184 -11.742 1 97.06 236 MET B C 1
ATOM 4471 O O . MET B 1 236 ? 0.911 5.34 -12.336 1 97.06 236 MET B O 1
ATOM 4475 N N . GLN B 1 237 ? 0.679 7.418 -11.422 1 96.12 237 GLN B N 1
ATOM 4476 C CA . GLN B 1 237 ? 2.059 7.781 -11.727 1 96.12 237 GLN B CA 1
ATOM 4477 C C . GLN B 1 237 ? 2.629 8.719 -10.664 1 96.12 237 GLN B C 1
ATOM 4479 O O . GLN B 1 237 ? 1.974 9.68 -10.266 1 96.12 237 GLN B O 1
ATOM 4484 N N . TYR B 1 238 ? 3.77 8.43 -10.164 1 97.12 238 TYR B N 1
ATOM 4485 C CA . TYR B 1 238 ? 4.449 9.273 -9.188 1 97.12 238 TYR B CA 1
ATOM 4486 C C . TYR B 1 238 ? 5.945 8.977 -9.164 1 97.12 238 TYR B C 1
ATOM 4488 O O . TYR B 1 238 ? 6.375 7.887 -9.555 1 97.12 238 TYR B O 1
ATOM 4496 N N . ASP B 1 239 ? 6.723 9.93 -8.742 1 97.06 239 ASP B N 1
ATOM 4497 C CA . ASP B 1 239 ? 8.172 9.773 -8.672 1 97.06 239 ASP B CA 1
ATOM 4498 C C . ASP B 1 239 ? 8.57 8.883 -7.496 1 97.06 239 ASP B C 1
ATOM 4500 O O . ASP B 1 239 ? 7.84 8.773 -6.512 1 97.06 239 ASP B O 1
ATOM 4504 N N . MET B 1 240 ? 9.68 8.195 -7.66 1 97 240 MET B N 1
ATOM 4505 C CA . MET B 1 240 ? 10.336 7.449 -6.594 1 97 240 MET B CA 1
ATOM 4506 C C . MET B 1 240 ? 11.719 8.031 -6.293 1 97 240 MET B C 1
ATOM 4508 O O . MET B 1 240 ? 12.445 8.414 -7.207 1 97 240 MET B O 1
ATOM 4512 N N . ILE B 1 241 ? 12.031 8.102 -5 1 96.56 241 ILE B N 1
ATOM 4513 C CA . ILE B 1 241 ? 13.352 8.602 -4.629 1 96.56 241 ILE B CA 1
ATOM 4514 C C . ILE B 1 241 ? 14.047 7.609 -3.703 1 96.56 241 ILE B C 1
ATOM 4516 O O . ILE B 1 241 ? 13.438 6.637 -3.258 1 96.56 241 ILE B O 1
ATOM 4520 N N . GLY B 1 242 ? 15.32 7.777 -3.395 1 95.12 242 GLY B N 1
ATOM 4521 C CA . GLY B 1 242 ? 16.109 6.945 -2.502 1 95.12 242 GLY B CA 1
ATOM 4522 C C . GLY B 1 242 ? 17.578 6.859 -2.904 1 95.12 242 GLY B C 1
ATOM 4523 O O . GLY B 1 242 ? 17.891 6.867 -4.094 1 95.12 242 GLY B O 1
ATOM 4524 N N . ALA B 1 243 ? 18.344 6.707 -1.902 1 91.81 243 ALA B N 1
ATOM 4525 C CA . ALA B 1 243 ? 19.797 6.664 -2.15 1 91.81 243 ALA B CA 1
ATOM 4526 C C . ALA B 1 243 ? 20.234 5.266 -2.561 1 91.81 243 ALA B C 1
ATOM 4528 O O . ALA B 1 243 ? 21.125 5.109 -3.406 1 91.81 243 ALA B O 1
ATOM 4529 N N . ASN B 1 244 ? 19.625 4.246 -1.95 1 86.81 244 ASN B N 1
ATOM 4530 C CA . ASN B 1 244 ? 19.984 2.857 -2.229 1 86.81 244 ASN B CA 1
ATOM 4531 C C . ASN B 1 244 ? 18.844 2.123 -2.934 1 86.81 244 ASN B C 1
ATOM 4533 O O . ASN B 1 244 ? 18.453 1.029 -2.518 1 86.81 244 ASN B O 1
ATOM 4537 N N . GLY B 1 245 ? 18.328 2.799 -4 1 90.06 245 GLY B N 1
ATOM 4538 C CA . GLY B 1 245 ? 17.188 2.322 -4.754 1 90.06 245 GLY B CA 1
ATOM 4539 C C . GLY B 1 245 ? 15.961 3.211 -4.605 1 90.06 245 GLY B C 1
ATOM 4540 O O . GLY B 1 245 ? 15.805 3.893 -3.59 1 90.06 245 GLY B O 1
ATOM 4541 N N . PRO B 1 246 ? 15.188 3.26 -5.637 1 93.62 246 PRO B N 1
ATOM 4542 C CA . PRO B 1 246 ? 13.984 4.086 -5.586 1 93.62 246 PRO B CA 1
ATOM 4543 C C . PRO B 1 246 ? 12.867 3.455 -4.758 1 93.62 246 PRO B C 1
ATOM 4545 O O . PRO B 1 246 ? 11.914 2.908 -5.316 1 93.62 246 PRO B O 1
ATOM 4548 N N . THR B 1 247 ? 12.969 3.605 -3.432 1 94.12 247 THR B N 1
ATOM 4549 C CA . THR B 1 247 ? 12.086 2.857 -2.545 1 94.12 247 THR B CA 1
ATOM 4550 C C . THR B 1 247 ? 11.141 3.801 -1.802 1 94.12 247 THR B C 1
ATOM 4552 O O . THR B 1 247 ? 10.258 3.352 -1.067 1 94.12 247 THR B O 1
ATOM 4555 N N . ILE B 1 248 ? 11.32 5.062 -1.97 1 98 248 ILE B N 1
ATOM 4556 C CA . ILE B 1 248 ? 10.453 6.02 -1.29 1 98 248 ILE B CA 1
ATOM 4557 C C . ILE B 1 248 ? 9.492 6.652 -2.295 1 98 248 ILE B C 1
ATOM 4559 O O . ILE B 1 248 ? 9.922 7.289 -3.258 1 98 248 ILE B O 1
ATOM 4563 N N . ALA B 1 249 ? 8.258 6.477 -2.043 1 98.75 249 ALA B N 1
ATOM 4564 C CA . ALA B 1 249 ? 7.234 6.996 -2.947 1 98.75 249 ALA B CA 1
ATOM 4565 C C . ALA B 1 249 ? 6.996 8.484 -2.711 1 98.75 249 ALA B C 1
ATOM 4567 O O . ALA B 1 249 ? 6.91 8.93 -1.564 1 98.75 249 ALA B O 1
ATOM 4568 N N . VAL B 1 250 ? 6.895 9.227 -3.738 1 98.81 250 VAL B N 1
ATOM 4569 C CA . VAL B 1 250 ? 6.508 10.633 -3.668 1 98.81 250 VAL B CA 1
ATOM 4570 C C . VAL B 1 250 ? 5.004 10.766 -3.896 1 98.81 250 VAL B C 1
ATOM 4572 O O . VAL B 1 250 ? 4.516 10.555 -5.008 1 98.81 250 VAL B O 1
ATOM 4575 N N . PRO B 1 251 ? 4.309 11.148 -2.832 1 98.75 251 PRO B N 1
ATOM 4576 C CA . PRO B 1 251 ? 2.852 11.211 -2.982 1 98.75 251 PRO B CA 1
ATOM 4577 C C . PRO B 1 251 ? 2.412 12.227 -4.035 1 98.75 251 PRO B C 1
ATOM 4579 O O . PRO B 1 251 ? 3.014 13.297 -4.152 1 98.75 251 PRO B O 1
ATOM 4582 N N . THR B 1 252 ? 1.329 11.914 -4.758 1 97.38 252 THR B N 1
ATOM 4583 C CA . THR B 1 252 ? 0.762 12.875 -5.699 1 97.38 252 THR B CA 1
ATOM 4584 C C . THR B 1 252 ? 0.025 13.984 -4.961 1 97.38 252 THR B C 1
ATOM 4586 O O . THR B 1 252 ? -0.053 15.117 -5.445 1 97.38 252 THR B O 1
ATOM 4589 N N . HIS B 1 253 ? -0.537 13.617 -3.879 1 97.19 253 HIS B N 1
ATOM 4590 C CA . HIS B 1 253 ? -1.337 14.516 -3.053 1 97.19 253 HIS B CA 1
ATOM 4591 C C . HIS B 1 253 ? -1.106 14.25 -1.569 1 97.19 253 HIS B C 1
ATOM 4593 O O . HIS B 1 253 ? -0.441 13.281 -1.204 1 97.19 253 HIS B O 1
ATOM 4599 N N . TYR B 1 254 ? -1.624 15.125 -0.774 1 98.5 254 TYR B N 1
ATOM 4600 C CA . TYR B 1 254 ? -1.704 14.953 0.672 1 98.5 254 TYR B CA 1
ATOM 4601 C C . TYR B 1 254 ? -3.117 15.219 1.176 1 98.5 254 TYR B C 1
ATOM 4603 O O . TYR B 1 254 ? -3.871 15.969 0.553 1 98.5 254 TYR B O 1
ATOM 4611 N N . PHE B 1 255 ? -3.438 14.523 2.258 1 98.75 255 PHE B N 1
ATOM 4612 C CA . PHE B 1 255 ? -4.703 14.852 2.908 1 98.75 255 PHE B CA 1
ATOM 4613 C C . PHE B 1 255 ? -4.465 15.375 4.32 1 98.75 255 PHE B C 1
ATOM 4615 O O . PHE B 1 255 ? -3.434 15.078 4.934 1 98.75 255 PHE B O 1
ATOM 4622 N N . LYS B 1 256 ? -5.297 16.156 4.75 1 98.81 256 LYS B N 1
ATOM 4623 C CA . LYS B 1 256 ? -5.453 16.562 6.145 1 98.81 256 LYS B CA 1
ATOM 4624 C C . LYS B 1 256 ? -6.918 16.5 6.574 1 98.81 256 LYS B C 1
ATOM 4626 O O . LYS B 1 256 ? -7.777 17.141 5.957 1 98.81 256 LYS B O 1
ATOM 4631 N N . ILE B 1 257 ? -7.184 15.727 7.551 1 98.88 257 ILE B N 1
ATOM 4632 C CA . ILE B 1 257 ? -8.516 15.57 8.125 1 98.88 257 ILE B CA 1
ATOM 4633 C C . ILE B 1 257 ? -8.547 16.172 9.531 1 98.88 257 ILE B C 1
ATOM 4635 O O . ILE B 1 257 ? -7.711 15.82 10.375 1 98.88 257 ILE B O 1
ATOM 4639 N N . LEU B 1 258 ? -9.484 17.078 9.75 1 98.81 258 LEU B N 1
ATOM 4640 C CA . LEU B 1 258 ? -9.617 17.766 11.031 1 98.81 258 LEU B CA 1
ATOM 4641 C C . LEU B 1 258 ? -10.906 17.359 11.734 1 98.81 258 LEU B C 1
ATOM 4643 O O . LEU B 1 258 ? -11.953 17.219 11.094 1 98.81 258 LEU B O 1
ATOM 4647 N N . LEU B 1 259 ? -10.852 17.094 12.945 1 98.62 259 LEU B N 1
ATOM 4648 C CA . LEU B 1 259 ? -11.969 16.906 13.859 1 98.62 259 LEU B CA 1
ATOM 4649 C C . LEU B 1 259 ? -11.828 17.812 15.086 1 98.62 259 LEU B C 1
ATOM 4651 O O . LEU B 1 259 ? -10.852 17.688 15.836 1 98.62 259 LEU B O 1
ATOM 4655 N N . VAL B 1 260 ? -12.781 18.75 15.281 1 98.44 260 VAL B N 1
ATOM 4656 C CA . VAL B 1 260 ? -12.68 19.719 16.375 1 98.44 260 VAL B CA 1
ATOM 4657 C C . VAL B 1 260 ? -13.891 19.594 17.281 1 98.44 260 VAL B C 1
ATOM 4659 O O . VAL B 1 260 ? -14.953 19.141 16.859 1 98.44 260 VAL B O 1
ATOM 4662 N N . SER B 1 261 ? -13.656 19.969 18.516 1 96.94 261 SER B N 1
ATOM 4663 C CA . SER B 1 261 ? -14.758 19.875 19.469 1 96.94 261 SER B CA 1
ATOM 4664 C C . SER B 1 261 ? -14.57 20.859 20.625 1 96.94 261 SER B C 1
ATOM 4666 O O . SER B 1 261 ? -13.445 21.219 20.953 1 96.94 261 SER B O 1
ATOM 4668 N N . ASN B 1 262 ? -15.68 21.438 21.172 1 94.19 262 ASN B N 1
ATOM 4669 C CA . ASN B 1 262 ? -15.742 22.109 22.469 1 94.19 262 ASN B CA 1
ATOM 4670 C C . ASN B 1 262 ? -16.547 21.297 23.484 1 94.19 262 ASN B C 1
ATOM 4672 O O . ASN B 1 262 ? -17.094 21.859 24.438 1 94.19 262 ASN B O 1
ATOM 4676 N N . GLY B 1 263 ? -16.578 20.047 23.328 1 88.69 263 GLY B N 1
ATOM 4677 C CA . GLY B 1 263 ? -17.375 19.203 24.188 1 88.69 263 GLY B CA 1
ATOM 4678 C C . GLY B 1 263 ? -17.844 17.922 23.5 1 88.69 263 GLY B C 1
ATOM 4679 O O . GLY B 1 263 ? -17.016 17.125 23.047 1 88.69 263 GLY B O 1
ATOM 4680 N N . THR B 1 264 ? -19.203 17.922 23.234 1 85.75 264 THR B N 1
ATOM 4681 C CA . THR B 1 264 ? -19.734 16.641 22.766 1 85.75 264 THR B CA 1
ATOM 4682 C C . THR B 1 264 ? -19.969 16.656 21.266 1 85.75 264 THR B C 1
ATOM 4684 O O . THR B 1 264 ? -20.094 15.602 20.641 1 85.75 264 THR B O 1
ATOM 4687 N N . ASP B 1 265 ? -20.031 17.844 20.797 1 93.69 265 ASP B N 1
ATOM 4688 C CA . ASP B 1 265 ? -20.312 17.938 19.359 1 93.69 265 ASP B CA 1
ATOM 4689 C C . ASP B 1 265 ? -19.016 18.062 18.562 1 93.69 265 ASP B C 1
ATOM 4691 O O . ASP B 1 265 ? -18.062 18.703 19.016 1 93.69 265 ASP B O 1
ATOM 4695 N N . TYR B 1 266 ? -19.047 17.453 17.438 1 97.5 266 TYR B N 1
ATOM 4696 C CA . TYR B 1 266 ? -17.859 17.469 16.594 1 97.5 266 TYR B CA 1
ATOM 4697 C C . TYR B 1 266 ? -18.141 18.188 15.281 1 97.5 266 TYR B C 1
ATOM 4699 O O . TYR B 1 266 ? -19.25 18.125 14.75 1 97.5 266 TYR B O 1
ATOM 4707 N N . ALA B 1 267 ? -17.141 18.969 14.828 1 98.19 267 ALA B N 1
ATOM 4708 C CA . ALA B 1 267 ? -17.062 19.469 13.453 1 98.19 267 ALA B CA 1
ATOM 4709 C C . ALA B 1 267 ? -15.852 18.891 12.734 1 98.19 267 ALA B C 1
ATOM 4711 O O . ALA B 1 267 ? -14.812 18.656 13.344 1 98.19 267 ALA B O 1
ATOM 4712 N N . SER B 1 268 ? -16.047 18.641 11.414 1 98.38 268 SER B N 1
ATOM 4713 C CA . SER B 1 268 ? -14.969 18 10.68 1 98.38 268 SER B CA 1
ATOM 4714 C C . SER B 1 268 ? -14.766 18.656 9.32 1 98.38 268 SER B C 1
ATOM 4716 O O . SER B 1 268 ? -15.672 19.281 8.789 1 98.38 268 SER B O 1
ATOM 4718 N N . GLY B 1 269 ? -13.578 18.656 8.906 1 98.19 269 GLY B N 1
ATOM 4719 C CA . GLY B 1 269 ? -13.18 19.047 7.559 1 98.19 269 GLY B CA 1
ATOM 4720 C C . GLY B 1 269 ? -12.062 18.172 7.004 1 98.19 269 GLY B C 1
ATOM 4721 O O . GLY B 1 269 ? -11.117 17.844 7.715 1 98.19 269 GLY B O 1
ATOM 4722 N N . ALA B 1 270 ? -12.258 17.719 5.766 1 97.88 270 ALA B N 1
ATOM 4723 C CA . ALA B 1 270 ? -11.242 16.938 5.062 1 97.88 270 ALA B CA 1
ATOM 4724 C C . ALA B 1 270 ? -10.75 17.672 3.82 1 97.88 270 ALA B C 1
ATOM 4726 O O . ALA B 1 270 ? -11.547 18.188 3.037 1 97.88 270 ALA B O 1
ATOM 4727 N N . PHE B 1 271 ? -9.445 17.719 3.662 1 97.62 271 PHE B N 1
ATOM 4728 C CA . PHE B 1 271 ? -8.828 18.484 2.584 1 97.62 271 PHE B CA 1
ATOM 4729 C C . PHE B 1 271 ? -7.836 17.625 1.81 1 97.62 271 PHE B C 1
ATOM 4731 O O . PHE B 1 271 ? -7.117 16.812 2.398 1 97.62 271 PHE B O 1
ATOM 4738 N N . VAL B 1 272 ? -7.824 17.766 0.507 1 96.69 272 VAL B N 1
ATOM 4739 C CA . VAL B 1 272 ? -6.832 17.125 -0.356 1 96.69 272 VAL B CA 1
ATOM 4740 C C . VAL B 1 272 ? -6.074 18.203 -1.14 1 96.69 272 VAL B C 1
ATOM 4742 O O . VAL B 1 272 ? -6.68 19.031 -1.825 1 96.69 272 VAL B O 1
ATOM 4745 N N . LEU B 1 273 ? -4.789 18.188 -0.987 1 96 273 LEU B N 1
ATOM 4746 C CA . LEU B 1 273 ? -3.924 19.156 -1.655 1 96 273 LEU B CA 1
ATOM 4747 C C . LEU B 1 273 ? -2.947 18.453 -2.592 1 96 273 LEU B C 1
ATOM 4749 O O . LEU B 1 273 ? -2.346 17.438 -2.223 1 96 273 LEU B O 1
ATOM 4753 N N . PRO B 1 274 ? -2.801 18.953 -3.807 1 94.88 274 PRO B N 1
ATOM 4754 C CA . PRO B 1 274 ? -1.782 18.391 -4.688 1 94.88 274 PRO B CA 1
ATOM 4755 C C . PRO B 1 274 ? -0.36 18.688 -4.219 1 94.88 274 PRO B C 1
ATOM 4757 O O . PRO B 1 274 ? -0.094 19.766 -3.689 1 94.88 274 PRO B O 1
ATOM 4760 N N . ASN B 1 275 ? 0.523 17.734 -4.34 1 95.94 275 ASN B N 1
ATOM 4761 C CA . ASN B 1 275 ? 1.934 17.922 -4.012 1 95.94 275 ASN B CA 1
ATOM 4762 C C . ASN B 1 275 ? 2.641 18.781 -5.055 1 95.94 275 ASN B C 1
ATOM 4764 O O . ASN B 1 275 ? 3.514 18.297 -5.781 1 95.94 275 ASN B O 1
ATOM 4768 N N . GLN B 1 276 ? 2.336 19.984 -5.07 1 94.25 276 GLN B N 1
ATOM 4769 C CA . GLN B 1 276 ? 2.865 21 -5.98 1 94.25 276 GLN B CA 1
ATOM 4770 C C . GLN B 1 276 ? 2.746 22.391 -5.383 1 94.25 276 GLN B C 1
ATOM 4772 O O . GLN B 1 276 ? 2.092 22.578 -4.352 1 94.25 276 GLN B O 1
ATOM 4777 N N . ALA B 1 277 ? 3.402 23.312 -6.043 1 94.12 277 ALA B N 1
ATOM 4778 C CA . ALA B 1 277 ? 3.236 24.703 -5.609 1 94.12 277 ALA B CA 1
ATOM 4779 C C . ALA B 1 277 ? 1.772 25.125 -5.676 1 94.12 277 ALA B C 1
ATOM 4781 O O . ALA B 1 277 ? 1.072 24.812 -6.645 1 94.12 277 ALA B O 1
ATOM 4782 N N . ILE B 1 278 ? 1.3 25.781 -4.641 1 93.31 278 ILE B N 1
ATOM 4783 C CA . ILE B 1 278 ? -0.059 26.312 -4.57 1 93.31 278 ILE B CA 1
ATOM 4784 C C . ILE B 1 278 ? -0.018 27.812 -4.301 1 93.31 278 ILE B C 1
ATOM 4786 O O . ILE B 1 278 ? 0.699 28.266 -3.406 1 93.31 278 ILE B O 1
ATOM 4790 N N . ASP B 1 279 ? -0.766 28.531 -5.102 1 92.56 279 ASP B N 1
ATOM 4791 C CA . ASP B 1 279 ? -0.866 29.969 -4.879 1 92.56 279 ASP B CA 1
ATOM 4792 C C . ASP B 1 279 ? -1.451 30.266 -3.502 1 92.56 279 ASP B C 1
ATOM 4794 O O . ASP B 1 279 ? -2.51 29.75 -3.143 1 92.56 279 ASP B O 1
ATOM 4798 N N . HIS B 1 280 ? -0.819 31.141 -2.781 1 90.94 280 HIS B N 1
ATOM 4799 C CA . HIS B 1 280 ? -1.201 31.438 -1.404 1 90.94 280 HIS B CA 1
ATOM 4800 C C . HIS B 1 280 ? -2.553 32.156 -1.347 1 90.94 280 HIS B C 1
ATOM 4802 O O . HIS B 1 280 ? -3.178 32.219 -0.286 1 90.94 280 HIS B O 1
ATOM 4808 N N . ALA B 1 281 ? -3.025 32.656 -2.438 1 91.19 281 ALA B N 1
ATOM 4809 C CA . ALA B 1 281 ? -4.289 33.406 -2.475 1 91.19 281 ALA B CA 1
ATOM 4810 C C . ALA B 1 281 ? -5.477 32.438 -2.504 1 91.19 281 ALA B C 1
ATOM 4812 O O . ALA B 1 281 ? -6.617 32.844 -2.27 1 91.19 281 ALA B O 1
ATOM 4813 N N . ILE B 1 282 ? -5.25 31.188 -2.771 1 91.25 282 ILE B N 1
ATOM 4814 C CA . ILE B 1 282 ? -6.332 30.219 -2.883 1 91.25 282 ILE B CA 1
ATOM 4815 C C . ILE B 1 282 ? -6.852 29.859 -1.491 1 91.25 282 ILE B C 1
ATOM 4817 O O . ILE B 1 282 ? -6.098 29.391 -0.643 1 91.25 282 ILE B O 1
ATOM 4821 N N . PRO B 1 283 ? -8.117 30.047 -1.291 1 93.81 283 PRO B N 1
ATOM 4822 C CA . PRO B 1 283 ? -8.664 29.703 0.024 1 93.81 283 PRO B CA 1
ATOM 4823 C C . PRO B 1 283 ? -8.656 28.188 0.282 1 93.81 283 PRO B C 1
ATOM 4825 O O . PRO B 1 283 ? -8.789 27.406 -0.655 1 93.81 283 PRO B O 1
ATOM 4828 N N . LEU B 1 284 ? -8.578 27.797 1.525 1 95.62 284 LEU B N 1
ATOM 4829 C CA . LEU B 1 284 ? -8.438 26.406 1.938 1 95.62 284 LEU B CA 1
ATOM 4830 C C . LEU B 1 284 ? -9.672 25.594 1.548 1 95.62 284 LEU B C 1
ATOM 4832 O O . LEU B 1 284 ? -9.562 24.406 1.215 1 95.62 284 LEU B O 1
ATOM 4836 N N . ASP B 1 285 ? -10.859 26.234 1.624 1 93.56 285 ASP B N 1
ATOM 4837 C CA . ASP B 1 285 ? -12.094 25.484 1.394 1 93.56 285 ASP B CA 1
ATOM 4838 C C . ASP B 1 285 ? -12.195 25.031 -0.058 1 93.56 285 ASP B C 1
ATOM 4840 O O . ASP B 1 285 ? -13.039 24.203 -0.393 1 93.56 285 ASP B O 1
ATOM 4844 N N . ARG B 1 286 ? -11.289 25.531 -0.934 1 92.25 286 ARG B N 1
ATOM 4845 C CA . ARG B 1 286 ? -11.227 25.047 -2.307 1 92.25 286 ARG B CA 1
ATOM 4846 C C . ARG B 1 286 ? -10.656 23.625 -2.361 1 92.25 286 ARG B C 1
ATOM 4848 O O . ARG B 1 286 ? -10.758 22.953 -3.389 1 92.25 286 ARG B O 1
ATOM 4855 N N . PHE B 1 287 ? -10.125 23.172 -1.277 1 94.25 287 PHE B N 1
ATOM 4856 C CA . PHE B 1 287 ? -9.531 21.844 -1.213 1 94.25 287 PHE B CA 1
ATOM 4857 C C . PHE B 1 287 ? -10.391 20.906 -0.361 1 94.25 287 PHE B C 1
ATOM 4859 O O . PHE B 1 287 ? -9.992 19.766 -0.087 1 94.25 287 PHE B O 1
ATOM 4866 N N . LEU B 1 288 ? -11.516 21.406 0.048 1 94.44 288 LEU B N 1
ATOM 4867 C CA . LEU B 1 288 ? -12.43 20.609 0.857 1 94.44 288 LEU B CA 1
ATOM 4868 C C . LEU B 1 288 ? -13.023 19.469 0.044 1 94.44 288 LEU B C 1
ATOM 4870 O O . LEU B 1 288 ? -13.445 19.656 -1.1 1 94.44 288 LEU B O 1
ATOM 4874 N N . VAL B 1 289 ? -13.039 18.25 0.638 1 94.25 289 VAL B N 1
ATOM 4875 C CA . VAL B 1 289 ? -13.617 17.078 -0.015 1 94.25 289 VAL B CA 1
ATOM 4876 C C . VAL B 1 289 ? -14.445 16.281 0.99 1 94.25 289 VAL B C 1
ATOM 4878 O O . VAL B 1 289 ? -14.414 16.562 2.191 1 94.25 289 VAL B O 1
ATOM 4881 N N . ASP B 1 290 ? -15.172 15.328 0.403 1 94 290 ASP B N 1
ATOM 4882 C CA . ASP B 1 290 ? -15.859 14.352 1.246 1 94 290 ASP B CA 1
ATOM 4883 C C . ASP B 1 290 ? -14.859 13.398 1.909 1 94 290 ASP B C 1
ATOM 4885 O O . ASP B 1 290 ? -13.992 12.844 1.242 1 94 290 ASP B O 1
ATOM 4889 N N . LEU B 1 291 ? -14.984 13.281 3.195 1 97.06 291 LEU B N 1
ATOM 4890 C CA . LEU B 1 291 ? -14.109 12.375 3.938 1 97.06 291 LEU B CA 1
ATOM 4891 C C . LEU B 1 291 ? -14.109 10.984 3.314 1 97.06 291 LEU B C 1
ATOM 4893 O O . LEU B 1 291 ? -13.062 10.344 3.234 1 97.06 291 LEU B O 1
ATOM 4897 N N . ARG B 1 292 ? -15.219 10.5 2.846 1 95.69 292 ARG B N 1
ATOM 4898 C CA . ARG B 1 292 ? -15.359 9.164 2.271 1 95.69 292 ARG B CA 1
ATOM 4899 C C . ARG B 1 292 ? -14.508 9.016 1.014 1 95.69 292 ARG B C 1
ATOM 4901 O O . ARG B 1 292 ? -14.023 7.926 0.71 1 95.69 292 ARG B O 1
ATOM 4908 N N . ALA B 1 293 ? -14.336 10.094 0.318 1 95.06 293 ALA B N 1
ATOM 4909 C CA . ALA B 1 293 ? -13.508 10.039 -0.883 1 95.06 293 ALA B CA 1
ATOM 4910 C C . ALA B 1 293 ? -12.055 9.75 -0.532 1 95.06 293 ALA B C 1
ATOM 4912 O O . ALA B 1 293 ? -11.383 8.984 -1.227 1 95.06 293 ALA B O 1
ATOM 4913 N N . ILE B 1 294 ? -11.586 10.383 0.556 1 97.56 294 ILE B N 1
ATOM 4914 C CA . ILE B 1 294 ? -10.234 10.109 1.021 1 97.56 294 ILE B CA 1
ATOM 4915 C C . ILE B 1 294 ? -10.125 8.656 1.484 1 97.56 294 ILE B C 1
ATOM 4917 O O . ILE B 1 294 ? -9.148 7.973 1.181 1 97.56 294 ILE B O 1
ATOM 4921 N N . GLU B 1 295 ? -11.141 8.211 2.197 1 98.25 295 GLU B N 1
ATOM 4922 C CA . GLU B 1 295 ? -11.148 6.836 2.689 1 98.25 295 GLU B CA 1
ATOM 4923 C C . GLU B 1 295 ? -11.102 5.836 1.536 1 98.25 295 GLU B C 1
ATOM 4925 O O . GLU B 1 295 ? -10.289 4.914 1.537 1 98.25 295 GLU B O 1
ATOM 4930 N N . LYS B 1 296 ? -11.93 6.051 0.569 1 96.62 296 LYS B N 1
ATOM 4931 C CA . LYS B 1 296 ? -12 5.156 -0.581 1 96.62 296 LYS B CA 1
ATOM 4932 C C . LYS B 1 296 ? -10.68 5.137 -1.346 1 96.62 296 LYS B C 1
ATOM 4934 O O . LYS B 1 296 ? -10.234 4.078 -1.787 1 96.62 296 LYS B O 1
ATOM 4939 N N . ALA B 1 297 ? -10.023 6.27 -1.439 1 97.12 297 ALA B N 1
ATOM 4940 C CA . ALA B 1 297 ? -8.797 6.387 -2.217 1 97.12 297 ALA B CA 1
ATOM 4941 C C . ALA B 1 297 ? -7.602 5.828 -1.447 1 97.12 297 ALA B C 1
ATOM 4943 O O . ALA B 1 297 ? -6.656 5.312 -2.047 1 97.12 297 ALA B O 1
ATOM 4944 N N . SER B 1 298 ? -7.641 5.883 -0.152 1 98.12 298 SER B N 1
ATOM 4945 C CA . SER B 1 298 ? -6.473 5.539 0.652 1 98.12 298 SER B CA 1
ATOM 4946 C C . SER B 1 298 ? -6.605 4.141 1.246 1 98.12 298 SER B C 1
ATOM 4948 O O . SER B 1 298 ? -5.625 3.562 1.714 1 98.12 298 SER B O 1
ATOM 4950 N N . GLY B 1 299 ? -7.793 3.629 1.339 1 97.88 299 GLY B N 1
ATOM 4951 C CA . GLY B 1 299 ? -8.023 2.365 2.021 1 97.88 299 GLY B CA 1
ATOM 4952 C C . GLY B 1 299 ? -8.094 2.506 3.531 1 97.88 299 GLY B C 1
ATOM 4953 O O . GLY B 1 299 ? -8.117 1.508 4.254 1 97.88 299 GLY B O 1
ATOM 4954 N N . LEU B 1 300 ? -8.117 3.758 4.055 1 98.62 300 LEU B N 1
ATOM 4955 C CA . LEU B 1 300 ? -8.211 4.066 5.477 1 98.62 300 LEU B CA 1
ATOM 4956 C C . LEU B 1 300 ? -9.656 4.359 5.871 1 98.62 300 LEU B C 1
ATOM 4958 O O . LEU B 1 300 ? -10.508 4.59 5.008 1 98.62 300 LEU B O 1
ATOM 4962 N N . THR B 1 301 ? -9.992 4.273 7.113 1 98.38 301 THR B N 1
ATOM 4963 C CA . THR B 1 301 ? -11.289 4.656 7.656 1 98.38 301 THR B CA 1
ATOM 4964 C C . THR B 1 301 ? -11.125 5.465 8.938 1 98.38 301 THR B C 1
ATOM 4966 O O . THR B 1 301 ? -10.453 5.02 9.875 1 98.38 301 THR B O 1
ATOM 4969 N N . PHE B 1 302 ? -11.789 6.609 9 1 98.56 302 PHE B N 1
ATOM 4970 C CA . PHE B 1 302 ? -11.594 7.516 10.125 1 98.56 302 PHE B CA 1
ATOM 4971 C C . PHE B 1 302 ? -12.867 7.621 10.961 1 98.56 302 PHE B C 1
ATOM 4973 O O . PHE B 1 302 ? -13.977 7.551 10.43 1 98.56 302 PHE B O 1
ATOM 4980 N N . PHE B 1 303 ? -12.703 7.684 12.273 1 98.19 303 PHE B N 1
ATOM 4981 C CA . PHE B 1 303 ? -13.742 8.016 13.234 1 98.19 303 PHE B CA 1
ATOM 4982 C C . PHE B 1 303 ? -14.82 6.945 13.258 1 98.19 303 PHE B C 1
ATOM 4984 O O . PHE B 1 303 ? -16.016 7.258 13.312 1 98.19 303 PHE B O 1
ATOM 4991 N N . GLU B 1 304 ? -14.391 5.719 13.195 1 96.5 304 GLU B N 1
ATOM 4992 C CA . GLU B 1 304 ? -15.328 4.602 13.141 1 96.5 304 GLU B CA 1
ATOM 4993 C C . GLU B 1 304 ? -16.125 4.496 14.438 1 96.5 304 GLU B C 1
ATOM 4995 O O . GLU B 1 304 ? -17.219 3.908 14.453 1 96.5 304 GLU B O 1
ATOM 5000 N N . LEU B 1 305 ? -15.641 5.051 15.477 1 96.56 305 LEU B N 1
ATOM 5001 C CA . LEU B 1 305 ? -16.297 4.918 16.766 1 96.56 305 LEU B CA 1
ATOM 5002 C C . LEU B 1 305 ? -17.172 6.137 17.078 1 96.56 305 LEU B C 1
ATOM 5004 O O . LEU B 1 305 ? -17.703 6.273 18.172 1 96.56 305 LEU B O 1
ATOM 5008 N N . LEU B 1 306 ? -17.266 7.016 16.109 1 96.69 306 LEU B N 1
ATOM 5009 C CA . LEU B 1 306 ? -18.156 8.172 16.219 1 96.69 306 LEU B CA 1
ATOM 5010 C C . LEU B 1 306 ? -19.297 8.078 15.227 1 96.69 306 LEU B C 1
ATOM 5012 O O . LEU B 1 306 ? -19.188 7.418 14.195 1 96.69 306 LEU B O 1
ATOM 5016 N N . ASP B 1 307 ? -20.438 8.695 15.57 1 96.38 307 ASP B N 1
ATOM 5017 C CA . ASP B 1 307 ? -21.516 8.867 14.602 1 96.38 307 ASP B CA 1
ATOM 5018 C C . ASP B 1 307 ? -21.25 10.062 13.688 1 96.38 307 ASP B C 1
ATOM 5020 O O . ASP B 1 307 ? -21.578 11.203 14.031 1 96.38 307 ASP B O 1
ATOM 5024 N N . ARG B 1 308 ? -20.75 9.828 12.562 1 96.56 308 ARG B N 1
ATOM 5025 C CA . ARG B 1 308 ? -20.266 10.867 11.656 1 96.56 308 ARG B CA 1
ATOM 5026 C C . ARG B 1 308 ? -21.422 11.68 11.078 1 96.56 308 ARG B C 1
ATOM 5028 O O . ARG B 1 308 ? -21.203 12.75 10.508 1 96.56 308 ARG B O 1
ATOM 5035 N N . THR B 1 309 ? -22.641 11.117 11.188 1 94.88 309 THR B N 1
ATOM 5036 C CA . THR B 1 309 ? -23.797 11.82 10.648 1 94.88 309 THR B CA 1
ATOM 5037 C C . THR B 1 309 ? -24.109 13.062 11.477 1 94.88 309 THR B C 1
ATOM 5039 O O . THR B 1 309 ? -24.859 13.938 11.047 1 94.88 309 THR B O 1
ATOM 5042 N N . THR B 1 310 ? -23.516 13.172 12.609 1 94.94 310 THR B N 1
ATOM 5043 C CA . THR B 1 310 ? -23.781 14.289 13.508 1 94.94 310 THR B CA 1
ATOM 5044 C C . THR B 1 310 ? -22.734 15.391 13.336 1 94.94 310 THR B C 1
ATOM 5046 O O . THR B 1 310 ? -22.859 16.469 13.93 1 94.94 310 THR B O 1
ATOM 5049 N N . PHE B 1 311 ? -21.734 15.133 12.492 1 96.56 311 PHE B N 1
ATOM 5050 C CA . PHE B 1 311 ? -20.656 16.109 12.328 1 96.56 311 PHE B CA 1
ATOM 5051 C C . PHE B 1 311 ? -21.156 17.375 11.641 1 96.56 311 PHE B C 1
ATOM 5053 O O . PHE B 1 311 ? -21.938 17.297 10.688 1 96.56 311 PHE B O 1
ATOM 5060 N N . THR B 1 312 ? -20.75 18.484 12.117 1 96.31 312 THR B N 1
ATOM 5061 C CA . THR B 1 312 ? -20.891 19.734 11.367 1 96.31 312 THR B CA 1
ATOM 5062 C C . THR B 1 312 ? -19.688 19.969 10.469 1 96.31 312 THR B C 1
ATOM 5064 O O . THR B 1 312 ? -18.578 19.5 10.766 1 96.31 312 THR B O 1
ATOM 5067 N N . ASN B 1 313 ? -19.969 20.656 9.383 1 96.5 313 ASN B N 1
ATOM 5068 C CA . ASN B 1 313 ? -18.844 21.016 8.508 1 96.5 313 ASN B CA 1
ATOM 5069 C C . ASN B 1 313 ? -17.969 22.094 9.117 1 96.5 313 ASN B C 1
ATOM 5071 O O . ASN B 1 313 ? -18.469 23.172 9.461 1 96.5 313 ASN B O 1
ATOM 5075 N N . LEU B 1 314 ? -16.766 21.844 9.18 1 97.56 314 LEU B N 1
ATOM 5076 C CA . LEU B 1 314 ? -15.812 22.766 9.805 1 97.56 314 LEU B CA 1
ATOM 5077 C C . LEU B 1 314 ? -15.852 24.125 9.125 1 97.56 314 LEU B C 1
ATOM 5079 O O . LEU B 1 314 ? -15.859 25.156 9.805 1 97.56 314 LEU B O 1
ATOM 5083 N N . CYS B 1 315 ? -15.922 24.156 7.812 1 95.94 315 CYS B N 1
ATOM 5084 C CA . CYS B 1 315 ? -15.805 25.391 7.062 1 95.94 315 CYS B CA 1
ATOM 5085 C C . CYS B 1 315 ? -17.109 26.188 7.098 1 95.94 315 CYS B C 1
ATOM 5087 O O . CYS B 1 315 ? -17.172 27.312 6.617 1 95.94 315 CYS B O 1
ATOM 5089 N N . ASP B 1 316 ? -18.094 25.609 7.625 1 94.88 316 ASP B N 1
ATOM 5090 C CA . ASP B 1 316 ? -19.312 26.359 7.938 1 94.88 316 ASP B CA 1
ATOM 5091 C C . ASP B 1 316 ? -19.188 27.078 9.273 1 94.88 316 ASP B C 1
ATOM 5093 O O . ASP B 1 316 ? -19.891 28.062 9.516 1 94.88 316 ASP B O 1
ATOM 5097 N N . LEU B 1 317 ? -18.328 26.547 10.109 1 94.12 317 LEU B N 1
ATOM 5098 C CA . LEU B 1 317 ? -18.188 27.078 11.461 1 94.12 317 LEU B CA 1
ATOM 5099 C C . LEU B 1 317 ? -17.047 28.094 11.523 1 94.12 317 LEU B C 1
ATOM 5101 O O . LEU B 1 317 ? -17.078 29.016 12.344 1 94.12 317 LEU B O 1
ATOM 5105 N N . VAL B 1 318 ? -16.016 27.859 10.734 1 95 318 VAL B N 1
ATOM 5106 C CA . VAL B 1 318 ? -14.852 28.75 10.703 1 95 318 VAL B CA 1
ATOM 5107 C C . VAL B 1 318 ? -14.516 29.109 9.258 1 95 318 VAL B C 1
ATOM 5109 O O . VAL B 1 318 ? -14.836 28.359 8.336 1 95 318 VAL B O 1
ATOM 5112 N N . ARG B 1 319 ? -13.844 30.281 9.102 1 93.69 319 ARG B N 1
ATOM 5113 C CA . ARG B 1 319 ? -13.375 30.656 7.77 1 93.69 319 ARG B CA 1
ATOM 5114 C C . ARG B 1 319 ? -12.164 29.828 7.367 1 93.69 319 ARG B C 1
ATOM 5116 O O . ARG B 1 319 ? -11.094 29.953 7.957 1 93.69 319 ARG B O 1
ATOM 5123 N N . CYS B 1 320 ? -12.328 29.016 6.391 1 94 320 CYS B N 1
ATOM 5124 C CA . CYS B 1 320 ? -11.25 28.156 5.934 1 94 320 CYS B CA 1
ATOM 5125 C C . CYS B 1 320 ? -10.398 28.844 4.883 1 94 320 CYS B C 1
ATOM 5127 O O . CYS B 1 320 ? -10.477 28.516 3.697 1 94 320 CYS B O 1
ATOM 5129 N N . VAL B 1 321 ? -9.555 29.719 5.383 1 91.38 321 VAL B N 1
ATOM 5130 C CA . VAL B 1 321 ? -8.555 30.453 4.625 1 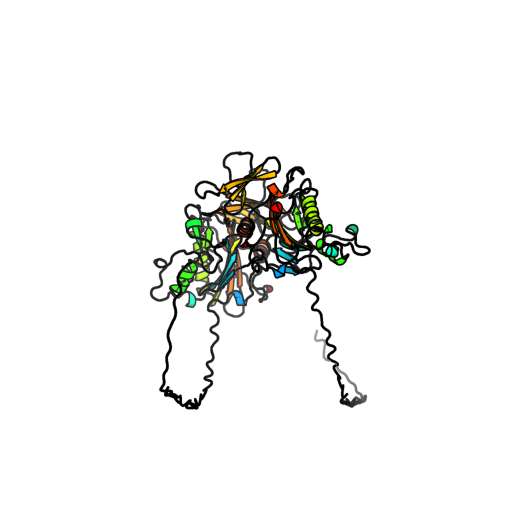91.38 321 VAL B CA 1
ATOM 5131 C C . VAL B 1 321 ? -7.203 30.375 5.332 1 91.38 321 VAL B C 1
ATOM 5133 O O . VAL B 1 321 ? -7.145 30.297 6.562 1 91.38 321 VAL B O 1
ATOM 5136 N N . VAL B 1 322 ? -6.18 30.297 4.5 1 90.44 322 VAL B N 1
ATOM 5137 C CA . VAL B 1 322 ? -4.863 30.188 5.125 1 90.44 322 VAL B CA 1
ATOM 5138 C C . VAL B 1 322 ? -3.959 31.312 4.625 1 90.44 322 VAL B C 1
ATOM 5140 O O . VAL B 1 322 ? -4.176 31.844 3.537 1 90.44 322 VAL B O 1
#

InterPro domains:
  IPR001604 DNA/RNA non-specific endonuclease/pyrophosphatase/phosphodiesterase domain [PF01223] (48-307)
  IPR001604 DNA/RNA non-specific endonuclease/pyrophosphatase/phosphodiesterase domain [SM00892] (64-309)
  IPR018524 DNA/RNA non-specific endonuclease, active site [PS01070] (127-135)
  IPR020821 ENPP1-3/EXOG-like, endonuclease/phosphodiesterase domain [SM00477] (65-309)
  IPR040255 Non-specific endonuclease [PTHR13966] (45-310)
  IPR044925 His-Me finger superfamily [SSF54060] (53-316)
  IPR044929 DNA/RNA non-specific endonuclease superfamily [G3DSA:3.40.570.10] (30-317)